Protein AF-A0A955F2F9-F1 (afdb_monomer_lite)

Foldseek 3Di:
DPDAALDWDDPPPDIDGAPAFQFRFLDWDWFAQPNRIWIWTAAQRTQAIWIRPPRYTDDQAPNHHRANDWDQALVRWIWGHHQWFIWTDDRRHTDTQADTAPDDDPVWGWDDWYAPDHPQPKIKIATPGAQYRNEGDRIWMDRPRGIDDDPQPPPPPDHDAFLEKAWDDAPNDIWIWTFALAIWTDDPNDTDGDPPTHRGGFNDWDWDDLPVGIWIWTFHQPDQWIWIGPNRDIDTQGHDPQWHFQDWDFADDDPPTWIKTWWFGADPVGFTFTFMWTDDPSHTDTQADTHGARGYWQEKYWADQPPDIWIWTQTQAIWTDDPRHTDRDPAAPDDPPFGWDHDWDQDPVRWIWTFTPPQQGWIWIDHNRHIDIDGPRFHWQEWDWDCLPPDTWIWTFGHWWFIWIWRPDPPTDIGTDKTFPPDGGWNYWDWHQDLNRTKIKTFGCTQDMRPHGDGGIDIRHHDFKAWDWDADQQWIKIKIRHPDQAWKKFKFKDLDDPDDQQCDPPSRHHDPDCVNRVVLNPDDEPPPPGIYGHHHGIDMGDRPGNHDAQTKMWMKMWIDDPNDIHIYGIDIDHHD

Radius of gyration: 27.86 Å; chains: 1; bounding box: 74×76×68 Å

Sequence (576 aa):
AVYAPYAWSWNGSTWQALPGLDGAPLDFGLTSVNGSPRIVATGDDCSGTLMWDGQTWQGLGSNPPHGRRLLTTSQGELFAASAKEVHHLDGNTWMALGTGVTQPVSSRGLSALSEALPGNGDIVAGGTVPGIGGVPGALARWNGTAWTSLPDSSTRGAPFLPWDVVSYESDGQRHLYSADQSVWRLEGDRWHELPGGPSEQVWNLEVFDDGSGHALYAALLDGDAVWRFDGTTWTTIPLPPQVRIRKLRCLGPGTGAQLYAAGGIALPTGGWQSGLWTLQGMTWQPVGNPVPAFDPARDVARHDDGTGSRLYLLADRLQELVGTTWHEPSIPGIPPNYLASGHLLETSDGSLWFATIDQSRSLIRLNGGVATVESLGDNTYGLQEFDLGDGPELVILVGQDQIRRRALAASASVQPYASFGSSGHATQIRRMDDEGLPSLFVMGPFSGLDGVASHRLAELTRSRPRLTLTAGAGSLTVDILATNPASELVTIFSVETPGSAGSGPYAGLFATDPSALVGQVNLPLGVEPFHVHASPGVRRLGPYSGLPTGVTIDALTIEVHGGEATVSFVDRVALP

pLDDT: mean 79.4, std 13.05, range [37.66, 97.62]

Structure (mmCIF, N/CA/C/O backbone):
data_AF-A0A955F2F9-F1
#
_entry.id   AF-A0A955F2F9-F1
#
loop_
_atom_site.group_PDB
_atom_site.id
_atom_site.type_symbol
_atom_site.label_atom_id
_atom_site.label_alt_id
_atom_site.label_comp_id
_atom_site.label_asym_id
_atom_site.label_entity_id
_atom_site.label_seq_id
_atom_site.pdbx_PDB_ins_code
_atom_site.Cartn_x
_atom_site.Cartn_y
_atom_site.Cartn_z
_atom_site.occupancy
_atom_site.B_iso_or_equiv
_atom_site.auth_seq_id
_atom_site.auth_comp_id
_atom_site.auth_asym_id
_atom_site.auth_atom_id
_atom_site.pdbx_PDB_model_num
ATOM 1 N N . ALA A 1 1 ? 16.929 -31.659 41.444 1.00 41.06 1 ALA A N 1
ATOM 2 C CA . ALA A 1 1 ? 16.123 -30.425 41.466 1.00 41.06 1 ALA A CA 1
ATOM 3 C C . ALA A 1 1 ? 14.697 -30.820 41.123 1.00 41.06 1 ALA A C 1
ATOM 5 O O . ALA A 1 1 ? 14.528 -31.573 40.174 1.00 41.06 1 ALA A O 1
ATOM 6 N N . VAL A 1 2 ? 13.701 -30.421 41.915 1.00 42.22 2 VAL A N 1
ATOM 7 C CA . VAL A 1 2 ? 12.296 -30.589 41.513 1.00 42.22 2 VAL A CA 1
ATOM 8 C C . VAL A 1 2 ? 12.070 -29.560 40.411 1.00 42.22 2 VAL A C 1
ATOM 10 O O . VAL A 1 2 ? 12.183 -28.365 40.677 1.00 42.22 2 VAL A O 1
ATOM 13 N N . TYR A 1 3 ? 11.900 -30.009 39.167 1.00 52.56 3 TYR A N 1
ATOM 14 C CA . TYR A 1 3 ? 11.592 -29.108 38.058 1.00 52.56 3 TYR A CA 1
ATOM 15 C C . TYR A 1 3 ? 10.271 -28.394 38.360 1.00 52.56 3 TYR A C 1
ATOM 17 O O . TYR A 1 3 ? 9.335 -29.004 38.882 1.00 52.56 3 TYR A O 1
ATOM 25 N N . ALA A 1 4 ? 10.214 -27.090 38.087 1.00 60.00 4 ALA A N 1
ATOM 26 C CA . ALA A 1 4 ? 8.966 -26.346 38.180 1.00 60.00 4 ALA A CA 1
ATOM 27 C C . ALA A 1 4 ? 7.941 -26.952 37.200 1.00 60.00 4 ALA A C 1
ATOM 29 O O . ALA A 1 4 ? 8.338 -27.381 36.115 1.00 60.00 4 ALA A O 1
ATOM 30 N N . PRO A 1 5 ? 6.646 -27.003 37.553 1.00 72.62 5 PRO A N 1
ATOM 31 C CA . PRO A 1 5 ? 5.629 -27.502 36.640 1.00 72.62 5 PRO A CA 1
ATOM 32 C C . PRO A 1 5 ? 5.566 -26.620 35.388 1.00 72.62 5 PRO A C 1
ATOM 34 O O . PRO A 1 5 ? 5.643 -25.394 35.484 1.00 72.62 5 PRO A O 1
ATOM 37 N N . TYR A 1 6 ? 5.429 -27.262 34.226 1.00 80.44 6 TYR A N 1
ATOM 38 C CA . TYR A 1 6 ? 5.447 -26.621 32.907 1.00 80.44 6 TYR A CA 1
ATOM 39 C C . TYR A 1 6 ? 4.199 -25.779 32.597 1.00 80.44 6 TYR A C 1
ATOM 41 O O . TYR A 1 6 ? 4.221 -24.981 31.665 1.00 80.44 6 TYR A O 1
ATOM 49 N N . ALA A 1 7 ? 3.118 -25.935 33.366 1.00 78.94 7 ALA A N 1
ATOM 50 C CA . ALA A 1 7 ? 1.865 -25.217 33.169 1.00 78.94 7 ALA A CA 1
ATOM 51 C C . ALA A 1 7 ? 1.285 -24.732 34.505 1.00 78.94 7 ALA A C 1
ATOM 53 O O . ALA A 1 7 ? 1.350 -25.427 35.524 1.00 78.94 7 ALA A O 1
ATOM 54 N N . TRP A 1 8 ? 0.709 -23.530 34.489 1.00 82.19 8 TRP A N 1
ATOM 55 C CA . TRP A 1 8 ? 0.093 -22.878 35.644 1.00 82.19 8 TRP A CA 1
ATOM 56 C C . TRP A 1 8 ? -1.200 -22.182 35.219 1.00 82.19 8 TRP A C 1
ATOM 58 O O . TRP A 1 8 ? -1.283 -21.635 34.123 1.00 82.19 8 TRP A O 1
ATOM 68 N N . SER A 1 9 ? -2.192 -22.163 36.105 1.00 78.31 9 SER A N 1
ATOM 69 C CA . SER A 1 9 ? -3.453 -21.440 35.923 1.00 78.31 9 SER A CA 1
ATOM 70 C C . SER A 1 9 ? -3.625 -20.356 36.983 1.00 78.31 9 SER A C 1
ATOM 72 O O . SER A 1 9 ? -3.315 -20.574 38.157 1.00 78.31 9 SER A O 1
ATOM 74 N N . TRP A 1 10 ? -4.169 -19.206 36.591 1.00 76.19 10 TRP A N 1
ATOM 75 C CA . TRP A 1 10 ? -4.550 -18.133 37.508 1.00 76.19 10 TRP A CA 1
ATOM 76 C C . TRP A 1 10 ? -6.018 -18.274 37.918 1.00 76.19 10 TRP A C 1
ATOM 78 O O . TRP A 1 10 ? -6.899 -18.287 37.064 1.00 76.19 10 TRP A O 1
ATOM 88 N N . ASN A 1 11 ? -6.295 -18.344 39.222 1.00 76.19 11 ASN A N 1
ATOM 89 C CA . ASN A 1 11 ? -7.664 -18.485 39.744 1.00 76.19 11 ASN A CA 1
ATOM 90 C C . ASN A 1 11 ? -8.344 -17.145 40.100 1.00 76.19 11 ASN A C 1
ATOM 92 O O . ASN A 1 11 ? -9.374 -17.140 40.769 1.00 76.19 11 ASN A O 1
ATOM 96 N N . GLY A 1 12 ? -7.746 -16.009 39.727 1.00 72.62 12 GLY A N 1
ATOM 97 C CA . GLY A 1 12 ? -8.208 -14.673 40.126 1.00 72.62 12 GLY A CA 1
ATOM 98 C C . GLY A 1 12 ? -7.494 -14.090 41.353 1.00 72.62 12 GLY A C 1
ATOM 99 O O . GLY A 1 12 ? -7.631 -12.899 41.612 1.00 72.62 12 GLY A O 1
ATOM 100 N N . SER A 1 13 ? -6.711 -14.889 42.089 1.00 83.75 13 SER A N 1
ATOM 101 C CA . SER A 1 13 ? -6.005 -14.445 43.307 1.00 83.75 13 SER A CA 1
ATOM 102 C C . SER A 1 13 ? -4.597 -15.022 43.484 1.00 83.75 13 SER A C 1
ATOM 104 O O . SER A 1 13 ? -3.728 -14.363 44.051 1.00 83.75 13 SER A O 1
ATOM 106 N N . THR A 1 14 ? -4.356 -16.248 43.018 1.00 85.56 14 THR A N 1
ATOM 107 C CA . THR A 1 14 ? -3.081 -16.962 43.141 1.00 85.56 14 THR A CA 1
ATOM 108 C C . THR A 1 14 ? -2.837 -17.849 41.919 1.00 85.56 14 THR A C 1
ATOM 110 O O . THR A 1 14 ? -3.776 -18.346 41.289 1.00 85.56 14 THR A O 1
ATOM 113 N N . TRP A 1 15 ? -1.562 -18.052 41.582 1.00 78.69 15 TRP A N 1
ATOM 114 C CA . TRP A 1 15 ? -1.152 -19.021 40.568 1.00 78.69 15 TRP A CA 1
ATOM 115 C C . TRP A 1 15 ? -1.173 -20.426 41.165 1.00 78.69 15 TRP A C 1
ATOM 117 O O . TRP A 1 15 ? -0.601 -20.667 42.228 1.00 78.69 15 TRP A O 1
ATOM 127 N N . GLN A 1 16 ? -1.820 -21.354 40.467 1.00 83.81 16 GLN A N 1
ATOM 128 C CA . GLN A 1 16 ? -1.881 -22.766 40.824 1.00 83.81 16 GLN A CA 1
ATOM 129 C C . GLN A 1 16 ? -1.207 -23.595 39.734 1.00 83.81 16 GLN A C 1
ATOM 131 O O . GLN A 1 16 ? -1.450 -23.381 38.548 1.00 83.81 16 GLN A O 1
ATOM 136 N N . ALA A 1 17 ? -0.336 -24.516 40.135 1.00 83.44 17 ALA A N 1
ATOM 137 C CA . ALA A 1 17 ? 0.327 -25.418 39.205 1.00 83.44 17 ALA A CA 1
ATOM 138 C C . ALA A 1 17 ? -0.684 -26.396 38.593 1.00 83.44 17 ALA A C 1
ATOM 140 O O . ALA A 1 17 ? -1.549 -26.906 39.304 1.00 83.44 17 ALA A O 1
ATOM 141 N N . LEU A 1 18 ? -0.522 -26.699 37.305 1.00 85.38 18 LEU A N 1
ATOM 142 C CA . LEU A 1 18 ? -1.223 -27.781 36.615 1.00 85.38 18 LEU A CA 1
ATOM 143 C C . LEU A 1 18 ? -0.271 -28.989 36.532 1.00 85.38 18 LEU A C 1
ATOM 145 O O . LEU A 1 18 ? 0.570 -29.043 35.630 1.00 85.38 18 LEU A O 1
ATOM 149 N N . PRO A 1 19 ? -0.304 -29.914 37.512 1.00 81.31 19 PRO A N 1
ATOM 150 C CA . PRO A 1 19 ? 0.660 -31.008 37.603 1.00 81.31 19 PRO A CA 1
ATOM 151 C C . PRO A 1 19 ? 0.507 -32.036 36.475 1.00 81.31 19 PRO A C 1
ATOM 153 O O . PRO A 1 19 ? -0.552 -32.177 35.876 1.00 81.31 19 PRO A O 1
ATOM 156 N N . GLY A 1 20 ? 1.564 -32.815 36.231 1.00 75.88 20 GLY A N 1
ATOM 157 C CA . GLY A 1 20 ? 1.481 -34.018 35.394 1.00 75.88 20 GLY A CA 1
ATOM 158 C C . GLY A 1 20 ? 1.751 -33.823 33.901 1.00 75.88 20 GLY A C 1
ATOM 159 O O . GLY A 1 20 ? 1.613 -34.785 33.157 1.00 75.88 20 GLY A O 1
ATOM 160 N N . LEU A 1 21 ? 2.164 -32.630 33.456 1.00 81.62 21 LEU A N 1
ATOM 161 C CA . LEU A 1 21 ? 2.703 -32.461 32.103 1.00 81.62 21 LEU A CA 1
ATOM 162 C C . LEU A 1 21 ? 4.120 -33.055 32.042 1.00 81.62 21 LEU A C 1
ATOM 164 O O . LEU A 1 21 ? 4.968 -32.715 32.870 1.00 81.62 21 LEU A O 1
ATOM 168 N N . ASP A 1 22 ? 4.362 -33.951 31.092 1.00 80.69 22 ASP A N 1
ATOM 169 C CA . ASP A 1 22 ? 5.557 -34.803 31.031 1.00 80.69 22 ASP A CA 1
ATOM 170 C C . ASP A 1 22 ? 6.726 -34.226 30.216 1.00 80.69 22 ASP A C 1
ATOM 172 O O . ASP A 1 22 ? 7.827 -34.772 30.262 1.00 80.69 22 ASP A O 1
ATOM 176 N N . GLY A 1 23 ? 6.517 -33.088 29.551 1.00 80.62 23 GLY A N 1
ATOM 177 C CA . GLY A 1 23 ? 7.531 -32.368 28.786 1.00 80.62 23 GLY A CA 1
ATOM 178 C C . GLY A 1 23 ? 7.197 -30.889 28.611 1.00 80.62 23 GLY A C 1
ATOM 179 O O . GLY A 1 23 ? 6.113 -30.438 28.989 1.00 80.62 23 GLY A O 1
ATOM 180 N N . ALA A 1 24 ? 8.136 -30.126 28.045 1.00 79.06 24 ALA A N 1
ATOM 181 C CA . ALA A 1 24 ? 7.935 -28.713 27.742 1.00 79.06 24 ALA A CA 1
ATOM 182 C C . ALA A 1 24 ? 6.997 -28.556 26.525 1.00 79.06 24 ALA A C 1
ATOM 184 O O . ALA A 1 24 ? 7.365 -28.956 25.417 1.00 79.06 24 ALA A O 1
ATOM 185 N N . PRO A 1 25 ? 5.805 -27.961 26.696 1.00 80.62 25 PRO A N 1
ATOM 186 C CA . PRO A 1 25 ? 4.887 -27.745 25.592 1.00 80.62 25 PRO A CA 1
ATOM 187 C C . PRO A 1 25 ? 5.401 -26.600 24.713 1.00 80.62 25 PRO A C 1
ATOM 189 O O . PRO A 1 25 ? 5.915 -25.594 25.204 1.00 80.62 25 PRO A O 1
ATOM 192 N N . LEU A 1 26 ? 5.255 -26.759 23.401 1.00 75.06 26 LEU A N 1
ATOM 193 C CA . LEU A 1 26 ? 5.561 -25.743 22.394 1.00 75.06 26 LEU A CA 1
ATOM 194 C C . LEU A 1 26 ? 4.346 -24.880 22.046 1.00 75.06 26 LEU A C 1
ATOM 196 O O . LEU A 1 26 ? 4.524 -23.809 21.459 1.00 75.06 26 LEU A O 1
ATOM 200 N N . ASP A 1 27 ? 3.142 -25.352 22.372 1.00 76.62 27 ASP A N 1
ATOM 201 C CA . ASP A 1 27 ? 1.893 -24.644 22.116 1.00 76.62 27 ASP A CA 1
ATOM 202 C C . ASP A 1 27 ? 0.780 -25.067 23.090 1.00 76.62 27 ASP A C 1
ATOM 204 O O . ASP A 1 27 ? 0.762 -26.205 23.576 1.00 76.62 27 ASP A O 1
ATOM 208 N N . PHE A 1 28 ? -0.158 -24.151 23.339 1.00 79.81 28 PHE A N 1
ATOM 209 C CA . PHE A 1 28 ? -1.370 -24.370 24.130 1.00 79.81 28 PHE A CA 1
ATOM 210 C C . PHE A 1 28 ? -2.593 -23.892 23.349 1.00 79.81 28 PHE A C 1
ATOM 212 O O . PHE A 1 28 ? -2.571 -22.829 22.739 1.00 79.81 28 PHE A O 1
ATOM 219 N N . GLY A 1 29 ? -3.690 -24.640 23.435 1.00 72.81 29 GLY A N 1
ATOM 220 C CA . GLY A 1 29 ? -4.947 -24.304 22.775 1.00 72.81 29 GLY A CA 1
ATOM 221 C C . GLY A 1 29 ? -6.161 -24.500 23.676 1.00 72.81 29 GLY A C 1
ATOM 222 O O . GLY A 1 29 ? -6.115 -25.193 24.696 1.00 72.81 29 GLY A O 1
ATOM 223 N N . LEU A 1 30 ? -7.273 -23.895 23.266 1.00 70.81 30 LEU A N 1
ATOM 224 C CA . LEU A 1 30 ? -8.603 -24.179 23.793 1.00 70.81 30 LEU A CA 1
ATOM 225 C C . LEU A 1 30 ? -9.397 -24.906 22.710 1.00 70.81 30 LEU A C 1
ATOM 227 O O . LEU A 1 30 ? -9.427 -24.472 21.561 1.00 70.81 30 LEU A O 1
ATOM 231 N N . THR A 1 31 ? -10.035 -26.013 23.072 1.00 68.56 31 THR A N 1
ATOM 232 C CA . THR A 1 31 ? -10.894 -26.788 22.168 1.00 68.56 31 THR A CA 1
ATOM 233 C C . THR A 1 31 ? -12.180 -27.207 22.875 1.00 68.56 31 THR A C 1
ATOM 235 O O . THR A 1 31 ? -12.280 -27.101 24.097 1.00 68.56 31 THR A O 1
ATOM 238 N N . SER A 1 32 ? -13.173 -27.672 22.122 1.00 66.44 32 SER A N 1
ATOM 239 C CA . SER A 1 32 ? -14.407 -28.244 22.656 1.00 66.44 32 SER A CA 1
ATOM 240 C C . SER A 1 32 ? -14.386 -29.755 22.460 1.00 66.44 32 SER A C 1
ATOM 242 O O . SER A 1 32 ? -14.418 -30.235 21.334 1.00 66.44 32 SER A O 1
ATOM 244 N N . VAL A 1 33 ? -14.364 -30.523 23.550 1.00 62.44 33 VAL A N 1
ATOM 245 C CA . VAL A 1 33 ? -14.505 -31.987 23.496 1.00 62.44 33 VAL A CA 1
ATOM 246 C C . VAL A 1 33 ? -15.882 -32.335 24.044 1.00 62.44 33 VAL A C 1
ATOM 248 O O . VAL A 1 33 ? -16.186 -32.025 25.198 1.00 62.44 33 VAL A O 1
ATOM 251 N N . ASN A 1 34 ? -16.731 -32.960 23.221 1.00 61.91 34 ASN A N 1
ATOM 252 C CA . ASN A 1 34 ? -18.126 -33.280 23.561 1.00 61.91 34 ASN A CA 1
ATOM 253 C C . ASN A 1 34 ? -18.934 -32.058 24.053 1.00 61.91 34 ASN A C 1
ATOM 255 O O . ASN A 1 34 ? -19.729 -32.162 24.988 1.00 61.91 34 ASN A O 1
ATOM 259 N N . GLY A 1 35 ? -18.700 -30.879 23.466 1.00 59.81 35 GLY A N 1
ATOM 260 C CA . GLY A 1 35 ? -19.415 -29.645 23.814 1.00 59.81 35 GLY A CA 1
ATOM 261 C C . GLY A 1 35 ? -18.914 -28.936 25.077 1.00 59.81 35 GLY A C 1
ATOM 262 O O . GLY A 1 35 ? -19.533 -27.966 25.507 1.00 59.81 35 GLY A O 1
ATOM 263 N N . SER A 1 36 ? -17.817 -29.395 25.688 1.00 64.81 36 SER A N 1
ATOM 264 C CA . SER A 1 36 ? -17.201 -28.736 26.845 1.00 64.81 36 SER A CA 1
ATOM 265 C C . SER A 1 36 ? -15.826 -28.165 26.497 1.00 64.81 36 SER A C 1
ATOM 267 O O . SER A 1 36 ? -15.012 -28.895 25.926 1.00 64.81 36 SER A O 1
ATOM 269 N N . PRO A 1 37 ? -15.509 -26.919 26.901 1.00 68.00 37 PRO A N 1
ATOM 270 C CA . PRO A 1 37 ? -14.184 -26.357 26.695 1.00 68.00 37 PRO A CA 1
ATOM 271 C C . PRO A 1 37 ? -13.132 -27.152 27.478 1.00 68.00 37 PRO A C 1
ATOM 273 O O . PRO A 1 37 ? -13.339 -27.561 28.629 1.00 68.00 37 PRO A O 1
ATOM 276 N N . ARG A 1 38 ? -11.996 -27.386 26.830 1.00 79.44 38 ARG A N 1
ATOM 277 C CA . ARG A 1 38 ? -10.840 -28.118 27.343 1.00 79.44 38 ARG A CA 1
ATOM 278 C C . ARG A 1 38 ? -9.562 -27.394 26.948 1.00 79.44 38 ARG A C 1
ATOM 280 O O . ARG A 1 38 ? -9.478 -26.816 25.867 1.00 79.44 38 ARG A O 1
ATOM 287 N N . ILE A 1 39 ? -8.578 -27.445 27.841 1.00 84.25 39 ILE A N 1
ATOM 288 C CA . ILE A 1 39 ? -7.227 -26.950 27.577 1.00 84.25 39 ILE A CA 1
ATOM 289 C C . ILE A 1 39 ? -6.434 -28.102 26.972 1.00 84.25 39 ILE A C 1
ATOM 291 O O . ILE A 1 39 ? -6.454 -29.215 27.504 1.00 84.25 39 ILE A O 1
ATOM 295 N N . VAL A 1 40 ? -5.741 -27.821 25.878 1.00 86.00 40 VAL A N 1
ATOM 296 C CA . VAL A 1 40 ? -4.866 -28.764 25.187 1.00 86.00 40 VAL A CA 1
ATOM 297 C C . VAL A 1 40 ? -3.457 -28.201 25.083 1.00 86.00 40 VAL A C 1
ATOM 299 O O . VAL A 1 40 ? -3.269 -26.987 25.020 1.00 86.00 40 VAL A O 1
ATOM 302 N N . ALA A 1 41 ? -2.466 -29.082 25.094 1.00 85.00 41 ALA A N 1
ATOM 303 C CA . ALA A 1 41 ? -1.057 -28.740 24.987 1.00 85.00 41 ALA A CA 1
ATOM 304 C C . ALA A 1 41 ? -0.352 -29.741 24.079 1.00 85.00 41 ALA A C 1
ATOM 306 O O . ALA A 1 41 ? -0.724 -30.911 24.025 1.00 85.00 41 ALA A O 1
ATOM 307 N N . THR A 1 42 ? 0.684 -29.295 23.384 1.00 84.81 42 THR A N 1
ATOM 308 C CA . THR A 1 42 ? 1.520 -30.179 22.571 1.00 84.81 42 THR A CA 1
ATOM 309 C C . THR A 1 42 ? 2.967 -29.715 22.597 1.00 84.81 42 THR A C 1
ATOM 311 O O . THR A 1 42 ? 3.240 -28.524 22.738 1.00 84.81 42 THR A O 1
ATOM 314 N N . GLY A 1 43 ? 3.905 -30.641 22.439 1.00 78.62 43 GLY A N 1
ATOM 315 C CA . GLY A 1 43 ? 5.325 -30.338 22.316 1.00 78.62 43 GLY A CA 1
ATOM 316 C C . GLY A 1 43 ? 6.117 -31.552 21.852 1.00 78.62 43 GLY A C 1
ATOM 317 O O . GLY A 1 43 ? 5.668 -32.687 22.011 1.00 78.62 43 GLY A O 1
ATOM 318 N N . ASP A 1 44 ? 7.305 -31.305 21.299 1.00 75.62 44 ASP A N 1
ATOM 319 C CA . ASP A 1 44 ? 8.215 -32.371 20.856 1.00 75.62 44 ASP A CA 1
ATOM 320 C C . ASP A 1 44 ? 8.662 -33.253 22.042 1.00 75.62 44 ASP A C 1
ATOM 322 O O . ASP A 1 44 ? 8.818 -34.462 21.886 1.00 75.62 44 ASP A O 1
ATOM 326 N N . ASP A 1 45 ? 8.800 -32.654 23.233 1.00 78.00 45 ASP A N 1
ATOM 327 C CA . ASP A 1 45 ? 9.196 -33.336 24.474 1.00 78.00 45 ASP A CA 1
ATOM 328 C C . ASP A 1 45 ? 8.006 -33.920 25.263 1.00 78.00 45 ASP A C 1
ATOM 330 O O . ASP A 1 45 ? 8.215 -34.629 26.246 1.00 78.00 45 ASP A O 1
ATOM 334 N N . CYS A 1 46 ? 6.762 -33.621 24.872 1.00 82.06 46 CYS A N 1
ATOM 335 C CA . CYS A 1 46 ? 5.561 -34.199 25.485 1.00 82.06 46 CYS A CA 1
ATOM 336 C C . CYS A 1 46 ? 5.296 -35.602 24.915 1.00 82.06 46 CYS A C 1
ATOM 338 O O . CYS A 1 46 ? 5.682 -35.883 23.782 1.00 82.06 46 CYS A O 1
ATOM 340 N N . SER A 1 47 ? 4.549 -36.466 25.616 1.00 81.88 47 SER A N 1
ATOM 341 C CA . SER A 1 47 ? 4.111 -37.776 25.071 1.00 81.88 47 SER A CA 1
ATOM 342 C C . SER A 1 47 ? 3.064 -37.699 23.943 1.00 81.88 47 SER A C 1
ATOM 344 O O . SER A 1 47 ? 2.469 -38.710 23.570 1.00 81.88 47 SER A O 1
ATOM 346 N N . GLY A 1 48 ? 2.849 -36.505 23.389 1.00 85.62 48 GLY A N 1
ATOM 347 C CA . GLY A 1 48 ? 1.947 -36.205 22.287 1.00 85.62 48 GLY A CA 1
ATOM 348 C C . GLY A 1 48 ? 1.148 -34.931 22.557 1.00 85.62 48 GLY A C 1
ATOM 349 O O . GLY A 1 48 ? 1.514 -34.098 23.387 1.00 85.62 48 GLY A O 1
ATOM 350 N N . THR A 1 49 ? 0.028 -34.795 21.857 1.00 88.81 49 THR A N 1
ATOM 351 C CA . THR A 1 49 ? -1.009 -33.808 22.162 1.00 88.81 49 THR A CA 1
ATOM 352 C C . THR A 1 49 ? -1.811 -34.262 23.386 1.00 88.81 49 THR A C 1
ATOM 354 O O . THR A 1 49 ? -2.440 -35.324 23.384 1.00 88.81 49 THR A O 1
ATOM 357 N N . LEU A 1 50 ? -1.779 -33.454 24.441 1.00 88.94 50 LEU A N 1
ATOM 358 C CA . LEU A 1 50 ? -2.351 -33.733 25.754 1.00 88.94 50 LEU A CA 1
ATOM 359 C C . LEU A 1 50 ? -3.542 -32.813 26.038 1.00 88.94 50 LEU A C 1
ATOM 361 O O . LEU A 1 50 ? -3.556 -31.654 25.635 1.00 88.94 50 LEU A O 1
ATOM 365 N N . MET A 1 51 ? -4.524 -33.313 26.780 1.00 88.12 51 MET A N 1
ATOM 366 C CA . MET A 1 51 ? -5.695 -32.584 27.258 1.00 88.12 51 MET A CA 1
ATOM 367 C C . MET A 1 51 ? -5.718 -32.557 28.787 1.00 88.12 51 MET A C 1
ATOM 369 O O . MET A 1 51 ? -5.483 -33.573 29.441 1.00 88.12 51 MET A O 1
ATOM 373 N N . TRP A 1 52 ? -6.053 -31.402 29.355 1.00 86.62 52 TRP A N 1
ATOM 374 C CA . TRP A 1 52 ? -6.295 -31.248 30.786 1.00 86.62 52 TRP A CA 1
ATOM 375 C C . TRP A 1 52 ? -7.697 -31.745 31.162 1.00 86.62 52 TRP A C 1
ATOM 377 O O . TRP A 1 52 ? -8.700 -31.220 30.670 1.00 86.62 52 TRP A O 1
ATOM 387 N N . ASP A 1 53 ? -7.779 -32.728 32.060 1.00 81.62 53 ASP A N 1
ATOM 388 C CA . ASP A 1 53 ? -9.054 -33.303 32.523 1.00 81.62 53 ASP A CA 1
ATOM 389 C C . ASP A 1 53 ? -9.651 -32.595 33.759 1.00 81.62 53 ASP A C 1
ATOM 391 O O . ASP A 1 53 ? -10.749 -32.932 34.203 1.00 81.62 53 ASP A O 1
ATOM 395 N N . GLY A 1 54 ? -8.947 -31.595 34.302 1.00 81.88 54 GLY A N 1
ATOM 396 C CA . GLY A 1 54 ? -9.294 -30.923 35.557 1.00 81.88 54 GLY A CA 1
ATOM 397 C C . GLY A 1 54 ? -8.412 -31.314 36.747 1.00 81.88 54 GLY A C 1
ATOM 398 O O . GLY A 1 54 ? -8.472 -30.633 37.771 1.00 81.88 54 GLY A O 1
ATOM 399 N N . GLN A 1 55 ? -7.606 -32.372 36.634 1.00 84.56 55 GLN A N 1
ATOM 400 C CA . GLN A 1 55 ? -6.708 -32.893 37.674 1.00 84.56 55 GLN A CA 1
ATOM 401 C C . GLN A 1 55 ? -5.317 -33.280 37.144 1.00 84.56 55 GLN A C 1
ATOM 403 O O . GLN A 1 55 ? -4.329 -33.075 37.850 1.00 84.56 55 GLN A O 1
ATOM 408 N N . THR A 1 56 ? -5.222 -33.834 35.932 1.00 88.00 56 THR A N 1
ATOM 409 C CA . THR A 1 56 ? -3.968 -34.217 35.267 1.00 88.00 56 THR A CA 1
ATOM 410 C C . THR A 1 56 ? -4.057 -34.036 33.747 1.00 88.00 56 THR A C 1
ATOM 412 O O . THR A 1 56 ? -5.137 -33.940 33.160 1.00 88.00 56 THR A O 1
ATOM 415 N N . TRP A 1 57 ? -2.899 -33.999 33.091 1.00 87.56 57 TRP A N 1
ATOM 416 C CA . TRP A 1 57 ? -2.805 -34.090 31.636 1.00 87.56 57 TRP A CA 1
ATOM 417 C C . TRP A 1 57 ? -2.940 -35.548 31.189 1.00 87.56 57 TRP A C 1
ATOM 419 O O . TRP A 1 57 ? -2.315 -36.436 31.771 1.00 87.56 57 TRP A O 1
ATOM 429 N N . GLN A 1 58 ? -3.758 -35.794 30.166 1.00 88.44 58 GLN A N 1
ATOM 430 C CA . GLN A 1 58 ? -3.940 -37.106 29.540 1.00 88.44 58 GLN A CA 1
ATOM 431 C C . GLN A 1 58 ? -3.802 -37.002 28.020 1.00 88.44 58 GLN A C 1
ATOM 433 O O . GLN A 1 58 ? -4.084 -35.954 27.446 1.00 88.44 58 GLN A O 1
ATOM 438 N N . GLY A 1 59 ? -3.401 -38.086 27.353 1.00 86.94 59 GLY A N 1
ATOM 439 C CA . GLY A 1 59 ? -3.367 -38.139 25.888 1.00 86.94 59 GLY A CA 1
ATOM 440 C C . GLY A 1 59 ? -4.737 -37.842 25.279 1.00 86.94 59 GLY A C 1
ATOM 441 O O . GLY A 1 59 ? -5.734 -38.455 25.665 1.00 86.94 59 GLY A O 1
ATOM 442 N N . LEU A 1 60 ? -4.792 -36.899 24.338 1.00 86.75 60 LEU A N 1
ATOM 443 C CA . LEU A 1 60 ? -6.022 -36.579 23.622 1.00 86.75 60 LEU A CA 1
ATOM 444 C C . LEU A 1 60 ? -6.187 -37.537 22.441 1.00 86.75 60 LEU A C 1
ATOM 446 O O . LEU A 1 60 ? -5.409 -37.473 21.499 1.00 86.75 60 LEU A O 1
ATOM 450 N N . GLY A 1 61 ? -7.198 -38.406 22.468 1.00 84.25 61 GLY A N 1
ATOM 451 C CA . GLY A 1 61 ? -7.425 -39.398 21.411 1.00 84.25 61 GLY A CA 1
ATOM 452 C C . GLY A 1 61 ? -6.395 -40.539 21.390 1.00 84.25 61 GLY A C 1
ATOM 453 O O . GLY A 1 61 ? -5.496 -40.626 22.226 1.00 84.25 61 GLY A O 1
ATOM 454 N N . SER A 1 62 ? -6.537 -41.467 20.443 1.00 82.62 62 SER A N 1
ATOM 455 C CA . SER A 1 62 ? -5.599 -42.582 20.269 1.00 82.62 62 SER A CA 1
ATOM 456 C C . SER A 1 62 ? -4.369 -42.162 19.461 1.00 82.62 62 SER A C 1
ATOM 458 O O . SER A 1 62 ? -4.525 -41.636 18.359 1.00 82.62 62 SER A O 1
ATOM 460 N N . ASN A 1 63 ? -3.173 -42.482 19.966 1.00 79.69 63 ASN A N 1
ATOM 461 C CA . ASN A 1 63 ? -1.876 -42.179 19.343 1.00 79.69 63 ASN A CA 1
ATOM 462 C C . ASN A 1 63 ? -1.692 -40.682 19.007 1.00 79.69 63 ASN A C 1
ATOM 464 O O . ASN A 1 63 ? -1.567 -40.323 17.834 1.00 79.69 63 ASN A O 1
ATOM 468 N N . PRO A 1 64 ? -1.727 -39.800 20.020 1.00 83.81 64 PRO A N 1
ATOM 469 C CA . PRO A 1 64 ? -1.659 -38.365 19.799 1.00 83.81 64 PRO A CA 1
ATOM 470 C C . PRO A 1 64 ? -0.317 -37.950 19.174 1.00 83.81 64 PRO A C 1
ATOM 472 O O . PRO A 1 64 ? 0.736 -38.395 19.634 1.00 83.81 64 PRO A O 1
ATOM 475 N N . PRO A 1 65 ? -0.316 -37.077 18.151 1.00 83.00 65 PRO A N 1
ATOM 476 C CA . PRO A 1 65 ? 0.912 -36.650 17.499 1.00 83.00 65 PRO A CA 1
ATOM 477 C C . PRO A 1 65 ? 1.735 -35.747 18.422 1.00 83.00 65 PRO A C 1
ATOM 479 O O . PRO A 1 65 ? 1.187 -34.954 19.192 1.00 83.00 65 PRO A O 1
ATOM 482 N N . HIS A 1 66 ? 3.059 -35.811 18.280 1.00 80.00 66 HIS A N 1
ATOM 483 C CA . HIS A 1 66 ? 3.985 -34.820 18.834 1.00 80.00 66 HIS A CA 1
ATOM 484 C C . HIS A 1 66 ? 3.899 -33.541 17.991 1.00 80.00 66 HIS A C 1
ATOM 486 O O . HIS A 1 66 ? 4.645 -33.346 17.028 1.00 80.00 66 HIS A O 1
ATOM 492 N N . GLY A 1 67 ? 2.899 -32.711 18.275 1.00 68.81 67 GLY A N 1
ATOM 493 C CA . GLY A 1 67 ? 2.680 -31.445 17.587 1.00 68.81 67 GLY A CA 1
ATOM 494 C C . GLY A 1 67 ? 3.584 -30.330 18.124 1.00 68.81 67 GLY A C 1
ATOM 495 O O . GLY A 1 67 ? 3.849 -30.247 19.321 1.00 68.81 67 GLY A O 1
ATOM 496 N N . ARG A 1 68 ? 4.010 -29.432 17.238 1.00 76.88 68 ARG A N 1
ATOM 497 C CA . ARG A 1 68 ? 4.641 -28.135 17.531 1.00 76.88 68 ARG A CA 1
ATOM 498 C C . ARG A 1 68 ? 3.639 -26.978 17.518 1.00 76.88 68 ARG A C 1
ATOM 500 O O . ARG A 1 68 ? 3.942 -25.916 18.062 1.00 76.88 68 ARG A O 1
ATOM 507 N N . ARG A 1 69 ? 2.496 -27.154 16.845 1.00 80.00 69 ARG A N 1
ATOM 508 C CA . ARG A 1 69 ? 1.412 -26.168 16.725 1.00 80.00 69 ARG A CA 1
ATOM 509 C C . ARG A 1 69 ? 0.051 -26.830 16.845 1.00 80.00 69 ARG A C 1
ATOM 511 O O . ARG A 1 69 ? -0.125 -27.926 16.308 1.00 80.00 69 ARG A O 1
ATOM 518 N N . LEU A 1 70 ? -0.885 -26.139 17.486 1.00 78.94 70 LEU A N 1
ATOM 519 C CA . LEU A 1 70 ? -2.301 -26.493 17.536 1.00 78.94 70 LEU A CA 1
ATOM 520 C C . LEU A 1 70 ? -3.134 -25.454 16.790 1.00 78.94 70 LEU A C 1
ATOM 522 O O . LEU A 1 70 ? -2.824 -24.267 16.798 1.00 78.94 70 LEU A O 1
ATOM 526 N N . LEU A 1 71 ? -4.216 -25.913 16.174 1.00 78.81 71 LEU A N 1
ATOM 527 C CA . LEU A 1 71 ? -5.238 -25.053 15.592 1.00 78.81 71 LEU A CA 1
ATOM 528 C C . LEU A 1 71 ? -6.609 -25.609 15.959 1.00 78.81 71 LEU A C 1
ATOM 530 O O . LEU A 1 71 ? -6.921 -26.742 15.601 1.00 78.81 71 LEU A O 1
ATOM 534 N N . THR A 1 72 ? -7.420 -24.793 16.627 1.00 79.00 72 THR A N 1
ATOM 535 C CA . THR A 1 72 ? -8.862 -25.025 16.743 1.00 79.00 72 THR A CA 1
ATOM 536 C C . THR A 1 72 ? -9.560 -24.124 15.730 1.00 79.00 72 THR A C 1
ATOM 538 O O . THR A 1 72 ? -9.393 -22.906 15.801 1.00 79.00 72 THR A O 1
ATOM 541 N N . THR A 1 73 ? -10.310 -24.694 14.789 1.00 64.75 73 THR A N 1
ATOM 542 C CA . THR A 1 73 ? -11.043 -23.901 13.792 1.00 64.75 73 THR A CA 1
ATOM 543 C C . THR A 1 73 ? -12.291 -23.269 14.397 1.00 64.75 73 THR A C 1
ATOM 545 O O . THR A 1 73 ? -12.785 -23.680 15.451 1.00 64.75 73 THR A O 1
ATOM 548 N N . SER A 1 74 ? -12.847 -22.284 13.700 1.00 64.38 74 SER A N 1
ATOM 549 C CA . SER A 1 74 ? -14.128 -21.656 14.035 1.00 64.38 74 SER A CA 1
ATOM 550 C C . SER A 1 74 ? -15.309 -22.642 14.075 1.00 64.38 74 SER A C 1
ATOM 552 O O . SER A 1 74 ? -16.296 -22.392 14.767 1.00 64.38 74 SER A O 1
ATOM 554 N N . GLN A 1 75 ? -15.188 -23.787 13.394 1.00 64.31 75 GLN A N 1
ATOM 555 C CA . GLN A 1 75 ? -16.156 -24.887 13.429 1.00 64.31 75 GLN A CA 1
ATOM 556 C C . GLN A 1 75 ? -15.933 -25.859 14.604 1.00 64.31 75 GLN A C 1
ATOM 558 O O . GLN A 1 75 ? -16.740 -26.760 14.827 1.00 64.31 75 GLN A O 1
ATOM 563 N N . GLY A 1 76 ? -14.867 -25.667 15.388 1.00 71.81 76 GLY A N 1
ATOM 564 C CA . GLY A 1 76 ? -14.534 -26.484 16.554 1.00 71.81 76 GLY A CA 1
ATOM 565 C C . GLY A 1 76 ? -13.687 -27.722 16.251 1.00 71.81 76 GLY A C 1
ATOM 566 O O . GLY A 1 76 ? -13.509 -28.549 17.144 1.00 71.81 76 GLY A O 1
ATOM 567 N N . GLU A 1 77 ? -13.151 -27.851 15.037 1.00 78.94 77 GLU A N 1
ATOM 568 C CA . GLU A 1 77 ? -12.231 -28.935 14.675 1.00 78.94 77 GLU A CA 1
ATOM 569 C C . GLU A 1 77 ? -10.828 -28.677 15.234 1.00 78.94 77 GLU A C 1
ATOM 571 O O . GLU A 1 77 ? -10.402 -27.525 15.340 1.00 78.94 77 GLU A O 1
ATOM 576 N N . LEU A 1 78 ? -10.097 -29.741 15.585 1.00 82.75 78 LEU A N 1
ATOM 577 C CA . LEU A 1 78 ? -8.758 -29.642 16.167 1.00 82.75 78 LEU A CA 1
ATOM 578 C C . LEU A 1 78 ? -7.703 -30.274 15.258 1.00 82.75 78 LEU A C 1
ATOM 580 O O . LEU A 1 78 ? -7.779 -31.452 14.903 1.00 82.75 78 LEU A O 1
ATOM 584 N N . PHE A 1 79 ? -6.661 -29.498 14.972 1.00 84.88 79 PHE A N 1
ATOM 585 C CA . PHE A 1 79 ? -5.510 -29.915 14.186 1.00 84.88 79 PHE A CA 1
ATOM 586 C C . PHE A 1 79 ? -4.210 -29.760 14.975 1.00 84.88 79 PHE A C 1
ATOM 588 O O . PHE A 1 79 ? -4.056 -28.841 15.783 1.00 84.88 79 PHE A O 1
ATOM 595 N N . ALA A 1 80 ? -3.250 -30.642 14.701 1.00 85.31 80 ALA A N 1
ATOM 596 C CA . ALA A 1 80 ? -1.912 -30.610 15.278 1.00 85.31 80 ALA A CA 1
ATOM 597 C C . ALA A 1 80 ? -0.849 -30.782 14.186 1.00 85.31 80 ALA A C 1
ATOM 599 O O . ALA A 1 80 ? -0.848 -31.774 13.456 1.00 85.31 80 ALA A O 1
ATOM 600 N N . ALA A 1 81 ? 0.086 -29.838 14.085 1.00 80.75 81 ALA A N 1
ATOM 601 C CA . ALA A 1 81 ? 1.208 -29.922 13.149 1.00 80.75 81 ALA A CA 1
ATOM 602 C C . ALA A 1 81 ? 2.486 -30.343 13.877 1.00 80.75 81 ALA A C 1
ATOM 604 O O . ALA A 1 81 ? 2.939 -29.637 14.773 1.00 80.75 81 ALA A O 1
ATOM 605 N N . SER A 1 82 ? 3.078 -31.473 13.490 1.00 77.75 82 SER A N 1
ATOM 606 C CA . SER A 1 82 ? 4.386 -31.953 13.953 1.00 77.75 82 SER A CA 1
ATOM 607 C C . SER A 1 82 ? 5.525 -31.355 13.123 1.00 77.75 82 SER A C 1
ATOM 609 O O . SER A 1 82 ? 5.315 -30.561 12.208 1.00 77.75 82 SER A O 1
ATOM 611 N N . ALA A 1 83 ? 6.768 -31.766 13.378 1.00 67.56 83 ALA A N 1
ATOM 612 C CA . ALA A 1 83 ? 7.888 -31.382 12.521 1.00 67.56 83 ALA A CA 1
ATOM 613 C C . ALA A 1 83 ? 7.747 -31.842 11.051 1.00 67.56 83 ALA A C 1
ATOM 615 O O . ALA A 1 83 ? 8.439 -31.289 10.194 1.00 67.56 83 ALA A O 1
ATOM 616 N N . LYS A 1 84 ? 6.899 -32.841 10.759 1.00 73.31 84 LYS A N 1
ATOM 617 C CA . LYS A 1 84 ? 6.814 -33.495 9.440 1.00 73.31 84 LYS A CA 1
ATOM 618 C C . LYS A 1 84 ? 5.406 -33.610 8.862 1.00 73.31 84 LYS A C 1
ATOM 620 O O . LYS A 1 84 ? 5.289 -33.795 7.654 1.00 73.31 84 LYS A O 1
ATOM 625 N N . GLU A 1 85 ? 4.369 -33.558 9.692 1.00 81.62 85 GLU A N 1
ATOM 626 C CA . GLU A 1 85 ? 3.004 -33.956 9.330 1.00 81.62 85 GLU A CA 1
ATOM 627 C C . GLU A 1 85 ? 1.971 -33.061 10.011 1.00 81.62 85 GLU A C 1
ATOM 629 O O . GLU A 1 85 ? 2.189 -32.584 11.123 1.00 81.62 85 GLU A O 1
ATOM 634 N N . VAL A 1 86 ? 0.822 -32.878 9.368 1.00 85.31 86 VAL A N 1
ATOM 635 C CA . VAL A 1 86 ? -0.358 -32.244 9.965 1.00 85.31 86 VAL A CA 1
ATOM 636 C C . VAL A 1 86 ? -1.389 -33.331 10.232 1.00 85.31 86 VAL A C 1
ATOM 638 O O . VAL A 1 86 ? -1.627 -34.174 9.371 1.00 85.31 86 VAL A O 1
ATOM 641 N N . HIS A 1 87 ? -1.996 -33.309 11.413 1.00 88.06 87 HIS A N 1
ATOM 642 C CA . HIS A 1 87 ? -3.002 -34.273 11.837 1.00 88.06 87 HIS A CA 1
ATOM 643 C C . HIS A 1 87 ? -4.314 -33.573 12.169 1.00 88.06 87 HIS A C 1
ATOM 645 O O . HIS A 1 87 ? -4.301 -32.488 12.747 1.00 88.06 87 HIS A O 1
ATOM 651 N N . HIS A 1 88 ? -5.426 -34.224 11.848 1.00 87.00 88 HIS A N 1
ATOM 652 C CA . HIS A 1 88 ? -6.780 -33.833 12.224 1.00 87.00 88 HIS A CA 1
ATOM 653 C C . HIS A 1 88 ? -7.334 -34.813 13.263 1.00 87.00 88 HIS A C 1
ATOM 655 O O . HIS A 1 88 ? -7.161 -36.025 13.108 1.00 87.00 88 HIS A O 1
ATOM 661 N N . LEU A 1 89 ? -7.978 -34.311 14.317 1.00 86.00 89 LEU A N 1
ATOM 662 C CA . LEU A 1 89 ? -8.693 -35.142 15.282 1.00 86.00 89 LEU A CA 1
ATOM 663 C C . LEU A 1 89 ? -10.121 -35.401 14.787 1.00 86.00 89 LEU A C 1
ATOM 665 O O . LEU A 1 89 ? -10.989 -34.546 14.922 1.00 86.00 89 LEU A O 1
ATOM 669 N N . ASP A 1 90 ? -10.368 -36.606 14.276 1.00 82.38 90 ASP A N 1
ATOM 670 C CA . ASP A 1 90 ? -11.711 -37.066 13.918 1.00 82.38 90 ASP A CA 1
ATOM 671 C C . ASP A 1 90 ? -12.244 -37.996 15.014 1.00 82.38 90 ASP A C 1
ATOM 673 O O . ASP A 1 90 ? -11.701 -39.077 15.280 1.00 82.38 90 ASP A O 1
ATOM 677 N N . GLY A 1 91 ? -13.269 -37.529 15.729 1.00 81.00 91 GLY A N 1
ATOM 678 C CA . GLY A 1 91 ? -13.801 -38.191 16.916 1.00 81.00 91 GLY A CA 1
ATOM 679 C C . GLY A 1 91 ? -12.740 -38.366 18.009 1.00 81.00 91 GLY A C 1
ATOM 680 O O . GLY A 1 91 ? -12.381 -37.418 18.701 1.00 81.00 91 GLY A O 1
ATOM 681 N N . ASN A 1 92 ? -12.259 -39.601 18.193 1.00 82.31 92 ASN A N 1
ATOM 682 C CA . ASN A 1 92 ? -11.226 -39.944 19.182 1.00 82.31 92 ASN A CA 1
ATOM 683 C C . ASN A 1 92 ? -9.911 -40.418 18.531 1.00 82.31 92 ASN A C 1
ATOM 685 O O . ASN A 1 92 ? -9.066 -41.011 19.204 1.00 82.31 92 ASN A O 1
ATOM 689 N N . THR A 1 93 ? -9.741 -40.208 17.226 1.00 85.44 93 THR A N 1
ATOM 690 C CA . THR A 1 93 ? -8.606 -40.713 16.443 1.00 85.44 93 THR A CA 1
ATOM 691 C C . THR A 1 93 ? -7.909 -39.586 15.690 1.00 85.44 93 THR A C 1
ATOM 693 O O . THR A 1 93 ? -8.561 -38.791 15.022 1.00 85.44 93 THR A O 1
ATOM 696 N N . TRP A 1 94 ? -6.577 -39.534 15.761 1.00 87.75 94 TRP A N 1
ATOM 697 C CA . TRP A 1 94 ? -5.784 -38.611 14.949 1.00 87.75 94 TRP A CA 1
ATOM 698 C C . TRP A 1 94 ? -5.509 -39.204 13.572 1.00 87.75 94 TRP A C 1
ATOM 700 O O . TRP A 1 94 ? -4.951 -40.296 13.457 1.00 87.75 94 TRP A O 1
ATOM 710 N N . MET A 1 95 ? -5.865 -38.463 12.528 1.00 86.75 95 MET A N 1
ATOM 711 C CA . MET A 1 95 ? -5.622 -38.828 11.137 1.00 86.75 95 MET A CA 1
ATOM 712 C C . MET A 1 95 ? -4.587 -37.892 10.524 1.00 86.75 95 MET A C 1
ATOM 714 O O . MET A 1 95 ? -4.748 -36.674 10.566 1.00 86.75 95 MET A O 1
ATOM 718 N N . ALA A 1 96 ? -3.527 -38.452 9.943 1.00 85.75 96 ALA A N 1
ATOM 719 C CA . ALA A 1 96 ? -2.549 -37.670 9.196 1.00 85.75 96 ALA A CA 1
ATOM 720 C C . ALA A 1 96 ? -3.163 -37.174 7.878 1.00 85.75 96 ALA A C 1
ATOM 722 O O . ALA A 1 96 ? -3.757 -37.943 7.120 1.00 85.75 96 ALA A O 1
ATOM 723 N N . LEU A 1 97 ? -2.996 -35.885 7.596 1.00 82.44 97 LEU A N 1
ATOM 724 C CA . LEU A 1 97 ? -3.428 -35.261 6.355 1.00 82.44 97 LEU A CA 1
ATOM 725 C C . LEU A 1 97 ? -2.284 -35.368 5.341 1.00 82.44 97 LEU A C 1
ATOM 727 O O . LEU A 1 97 ? -1.406 -34.510 5.286 1.00 82.44 97 LEU A O 1
ATOM 731 N N . GLY A 1 98 ? -2.284 -36.432 4.539 1.00 76.00 98 GLY A N 1
ATOM 732 C CA . GLY A 1 98 ? -1.291 -36.656 3.482 1.00 76.00 98 GLY A CA 1
ATOM 733 C C . GLY A 1 98 ? 0.028 -37.283 3.954 1.00 76.00 98 GLY A C 1
ATOM 734 O O . GLY A 1 98 ? 0.158 -37.747 5.084 1.00 76.00 98 GLY A O 1
ATOM 735 N N . THR A 1 99 ? 1.009 -37.348 3.049 1.00 71.12 99 THR A N 1
ATOM 736 C CA . THR A 1 99 ? 2.330 -37.934 3.333 1.00 71.12 99 THR A CA 1
ATOM 737 C C . THR A 1 99 ? 3.248 -36.917 4.004 1.00 71.12 99 THR A C 1
ATOM 739 O O . THR A 1 99 ? 3.363 -35.788 3.521 1.00 71.12 99 THR A O 1
ATOM 742 N N . GLY A 1 100 ? 3.940 -37.319 5.072 1.00 63.47 100 GLY A N 1
ATOM 743 C CA . GLY A 1 100 ? 4.905 -36.467 5.765 1.00 63.47 100 GLY A CA 1
ATOM 744 C C . GLY A 1 100 ? 6.140 -36.087 4.941 1.00 63.47 100 GLY A C 1
ATOM 745 O O . GLY A 1 100 ? 6.474 -36.714 3.934 1.00 63.47 100 GLY A O 1
ATOM 746 N N . VAL A 1 101 ? 6.857 -35.060 5.406 1.00 59.62 101 VAL A N 1
ATOM 747 C CA . VAL A 1 101 ? 8.104 -34.581 4.784 1.00 59.62 101 VAL A CA 1
ATOM 748 C C . VAL A 1 101 ? 9.183 -35.678 4.821 1.00 59.62 101 VAL A C 1
ATOM 750 O O . VAL A 1 101 ? 9.561 -36.166 5.889 1.00 59.62 101 VAL A O 1
ATOM 753 N N . THR A 1 102 ? 9.710 -36.052 3.650 1.00 57.00 102 THR A N 1
ATOM 754 C CA . THR A 1 102 ? 10.668 -37.166 3.470 1.00 57.00 102 THR A CA 1
ATOM 755 C C . THR A 1 102 ? 12.137 -36.789 3.698 1.00 57.00 102 THR A C 1
ATOM 757 O O . THR A 1 102 ? 12.984 -37.672 3.826 1.00 57.00 102 THR A O 1
ATOM 760 N N . GLN A 1 103 ? 12.459 -35.495 3.769 1.00 55.16 103 GLN A N 1
ATOM 761 C CA . GLN A 1 103 ? 13.827 -34.995 3.956 1.00 55.16 103 GLN A CA 1
ATOM 762 C C . GLN A 1 103 ? 14.240 -34.959 5.447 1.00 55.16 103 GLN A C 1
ATOM 764 O O . GLN A 1 103 ? 13.383 -34.791 6.322 1.00 55.16 103 GLN A O 1
ATOM 769 N N . PRO A 1 104 ? 15.544 -35.076 5.779 1.00 53.94 104 PRO A N 1
ATOM 770 C CA . PRO A 1 104 ? 16.030 -34.909 7.147 1.00 53.94 104 PRO A CA 1
ATOM 771 C C . PRO A 1 104 ? 15.775 -33.476 7.636 1.00 53.94 104 PRO A C 1
ATOM 773 O O . PRO A 1 104 ? 16.396 -32.524 7.169 1.00 53.94 104 PRO A O 1
ATOM 776 N N . VAL A 1 105 ? 14.862 -33.314 8.591 1.00 53.38 105 VAL A N 1
ATOM 777 C CA . VAL A 1 105 ? 14.549 -32.014 9.197 1.00 53.38 105 VAL A CA 1
ATOM 778 C C . VAL A 1 105 ? 15.576 -31.672 10.275 1.00 53.38 105 VAL A C 1
ATOM 780 O O . VAL A 1 105 ? 15.585 -32.267 11.351 1.00 53.38 105 VAL A O 1
ATOM 783 N N . SER A 1 106 ? 16.448 -30.696 10.008 1.00 51.34 106 SER A N 1
ATOM 784 C CA . SER A 1 106 ? 17.344 -30.115 11.013 1.00 51.34 106 SER A CA 1
ATOM 785 C C . SER A 1 106 ? 16.563 -29.136 11.899 1.00 51.34 106 SER A C 1
ATOM 787 O O . SER A 1 106 ? 16.453 -27.974 11.529 1.00 51.34 106 SER A O 1
ATOM 789 N N . SER A 1 107 ? 15.971 -29.602 13.007 1.00 47.22 107 SER A N 1
ATOM 790 C CA . SER A 1 107 ? 15.305 -28.837 14.100 1.00 47.22 107 SER A CA 1
ATOM 791 C C . SER A 1 107 ? 14.251 -27.754 13.749 1.00 47.22 107 SER A C 1
ATOM 793 O O . SER A 1 107 ? 13.527 -27.274 14.628 1.00 47.22 107 SER A O 1
ATOM 795 N N . ARG A 1 108 ? 14.064 -27.405 12.476 1.00 52.25 108 ARG A N 1
ATOM 796 C CA . ARG A 1 108 ? 13.091 -26.455 11.936 1.00 52.25 108 ARG A CA 1
ATOM 797 C C . ARG A 1 108 ? 12.085 -27.241 11.085 1.00 52.25 108 ARG A C 1
ATOM 799 O O . ARG A 1 108 ? 12.472 -27.826 10.081 1.00 52.25 108 ARG A O 1
ATOM 806 N N . GLY A 1 109 ? 10.837 -27.332 11.547 1.00 58.53 109 GLY A N 1
ATOM 807 C CA . GLY A 1 109 ? 9.739 -28.073 10.905 1.00 58.53 109 GLY A CA 1
ATOM 808 C C . GLY A 1 109 ? 8.588 -27.147 10.503 1.00 58.53 109 GLY A C 1
ATOM 809 O O . GLY A 1 109 ? 8.813 -25.957 10.270 1.00 58.53 109 GLY A O 1
ATOM 810 N N . LEU A 1 110 ? 7.359 -27.672 10.459 1.00 57.88 110 LEU A N 1
ATOM 811 C CA . LEU A 1 110 ? 6.148 -26.845 10.366 1.00 57.88 110 LEU A CA 1
ATOM 812 C C . LEU A 1 110 ? 6.116 -25.849 11.538 1.00 57.88 110 LEU A C 1
ATOM 814 O O . LEU A 1 110 ? 6.315 -26.232 12.693 1.00 57.88 110 LEU A O 1
ATOM 818 N N . SER A 1 111 ? 5.918 -24.566 11.239 1.00 56.50 111 SER A N 1
ATOM 819 C CA . SER A 1 111 ? 5.987 -23.467 12.213 1.00 56.50 111 SER A CA 1
ATOM 820 C C . SER A 1 111 ? 4.696 -22.661 12.324 1.00 56.50 111 SER A C 1
ATOM 822 O O . SER A 1 111 ? 4.541 -21.914 13.293 1.00 56.50 111 SER A O 1
ATOM 824 N N . ALA A 1 112 ? 3.789 -22.809 11.358 1.00 52.31 112 ALA A N 1
ATOM 825 C CA . ALA A 1 112 ? 2.508 -22.122 11.300 1.00 52.31 112 ALA A CA 1
ATOM 826 C C . ALA A 1 112 ? 1.395 -23.092 10.888 1.00 52.31 112 ALA A C 1
ATOM 828 O O . ALA A 1 112 ? 1.583 -23.921 9.994 1.00 52.31 112 ALA A O 1
ATOM 829 N N . LEU A 1 113 ? 0.249 -22.961 11.551 1.00 56.72 113 LEU A N 1
ATOM 830 C CA . LEU A 1 113 ? -0.995 -23.655 11.250 1.00 56.72 113 LEU A CA 1
ATOM 831 C C . LEU A 1 113 ? -2.132 -22.657 11.497 1.00 56.72 113 LEU A C 1
ATOM 833 O O . LEU A 1 113 ? -2.212 -22.104 12.591 1.00 56.72 113 LEU A O 1
ATOM 837 N N . SER A 1 114 ? -2.952 -22.384 10.486 1.00 61.25 114 SER A N 1
ATOM 838 C CA . SER A 1 114 ? -4.049 -21.408 10.564 1.00 61.25 114 SER A CA 1
ATOM 839 C C . SER A 1 114 ? -5.260 -21.885 9.779 1.00 61.25 114 SER A C 1
ATOM 841 O O . SER A 1 114 ? -5.108 -22.587 8.784 1.00 61.25 114 SER A O 1
ATOM 843 N N . GLU A 1 115 ? -6.454 -21.472 10.191 1.00 49.44 115 GLU A N 1
ATOM 844 C CA . GLU A 1 115 ? -7.649 -21.546 9.348 1.00 49.44 115 GLU A CA 1
ATOM 845 C C . GLU A 1 115 ? -7.514 -20.513 8.217 1.00 49.44 115 GLU A C 1
ATOM 847 O O . GLU A 1 115 ? -6.976 -19.424 8.445 1.00 49.44 115 GLU A O 1
ATOM 852 N N . ALA A 1 116 ? -7.919 -20.869 6.994 1.00 39.75 116 ALA A N 1
ATOM 853 C CA . ALA A 1 116 ? -7.782 -19.983 5.836 1.00 39.75 116 ALA A CA 1
ATOM 854 C C . ALA A 1 116 ? -8.832 -18.862 5.856 1.00 39.75 116 ALA A C 1
ATOM 856 O O . ALA A 1 116 ? -8.490 -17.703 5.642 1.00 39.75 116 ALA A O 1
ATOM 857 N N . LEU A 1 117 ? -10.093 -19.206 6.143 1.00 42.75 117 LEU A N 1
ATOM 858 C CA . LEU A 1 117 ? -11.172 -18.264 6.451 1.00 42.75 117 LEU A CA 1
ATOM 859 C C . LEU A 1 117 ? -12.063 -18.871 7.540 1.00 42.75 117 LEU A C 1
ATOM 861 O O . LEU A 1 117 ? -12.310 -20.076 7.499 1.00 42.75 117 LEU A O 1
ATOM 865 N N . PRO A 1 118 ? -12.605 -18.070 8.471 1.00 39.09 118 PRO A N 1
ATOM 866 C CA . PRO A 1 118 ? -13.550 -18.581 9.452 1.00 39.09 118 PRO A CA 1
ATOM 867 C C . PRO A 1 118 ? -14.751 -19.257 8.775 1.00 39.09 118 PRO A C 1
ATOM 869 O O . PRO A 1 118 ? -15.499 -18.620 8.037 1.00 39.09 118 PRO A O 1
ATOM 872 N N . GLY A 1 119 ? -14.950 -20.544 9.045 1.00 43.03 119 GLY A N 1
ATOM 873 C CA . GLY A 1 119 ? -16.184 -21.264 8.749 1.00 43.03 119 GLY A CA 1
ATOM 874 C C . GLY A 1 119 ? -16.155 -22.081 7.463 1.00 43.03 119 GLY A C 1
ATOM 875 O O . GLY A 1 119 ? -17.180 -22.673 7.134 1.00 43.03 119 GLY A O 1
ATOM 876 N N . ASN A 1 120 ? -15.022 -22.164 6.760 1.00 51.19 120 ASN A N 1
ATOM 877 C CA . ASN A 1 120 ? -14.900 -22.948 5.524 1.00 51.19 120 ASN A CA 1
ATOM 878 C C . ASN A 1 120 ? -14.211 -24.317 5.696 1.00 51.19 120 ASN A C 1
ATOM 880 O O . ASN A 1 120 ? -14.269 -25.130 4.777 1.00 51.19 120 ASN A O 1
ATOM 884 N N . GLY A 1 121 ? -13.583 -24.582 6.849 1.00 56.31 121 GLY A N 1
ATOM 885 C CA . GLY A 1 121 ? -12.879 -25.844 7.130 1.00 56.31 121 GLY A CA 1
ATOM 886 C C . GLY A 1 121 ? -11.525 -25.999 6.418 1.00 56.31 121 GLY A C 1
ATOM 887 O O . GLY A 1 121 ? -10.882 -27.045 6.519 1.00 56.31 121 GLY A O 1
ATOM 888 N N . ASP A 1 122 ? -11.056 -24.971 5.709 1.00 67.69 122 ASP A N 1
ATOM 889 C CA . ASP A 1 122 ? -9.749 -24.980 5.060 1.00 67.69 122 ASP A CA 1
ATOM 890 C C . ASP A 1 122 ? -8.650 -24.587 6.049 1.00 67.69 122 ASP A C 1
ATOM 892 O O . ASP A 1 122 ? -8.781 -23.615 6.797 1.00 67.69 122 ASP A O 1
ATOM 896 N N . ILE A 1 123 ? -7.507 -25.270 5.984 1.00 65.38 123 ILE A N 1
ATOM 897 C CA . ILE A 1 123 ? -6.341 -24.929 6.808 1.00 65.38 123 ILE A CA 1
ATOM 898 C C . ILE A 1 123 ? -5.117 -24.642 5.943 1.00 65.38 123 ILE A C 1
ATOM 900 O O . ILE A 1 123 ? -4.897 -25.262 4.902 1.00 65.38 123 ILE A O 1
ATOM 904 N N . VAL A 1 124 ? -4.288 -23.711 6.397 1.00 65.31 124 VAL A N 1
ATOM 905 C CA . VAL A 1 124 ? -2.992 -23.377 5.814 1.00 65.31 124 VAL A CA 1
ATOM 906 C C . VAL A 1 124 ? -1.900 -23.816 6.776 1.00 65.31 124 VAL A C 1
ATOM 908 O O . VAL A 1 124 ? -1.914 -23.478 7.961 1.00 65.31 124 VAL A O 1
ATOM 911 N N . ALA A 1 125 ? -0.938 -24.567 6.251 1.00 60.00 125 ALA A N 1
ATOM 912 C CA . ALA A 1 125 ? 0.249 -24.992 6.970 1.00 60.00 125 ALA A CA 1
ATOM 913 C C . ALA A 1 125 ? 1.495 -24.392 6.312 1.00 60.00 125 ALA A C 1
ATOM 915 O O . ALA A 1 125 ? 1.614 -24.350 5.085 1.00 60.00 125 ALA A O 1
ATOM 916 N N . GLY A 1 126 ? 2.428 -23.931 7.144 1.00 64.69 126 GLY A N 1
ATOM 917 C CA . GLY A 1 126 ? 3.654 -23.276 6.700 1.00 64.69 126 GLY A CA 1
ATOM 918 C C . GLY A 1 126 ? 4.854 -23.611 7.571 1.00 64.69 126 GLY A C 1
ATOM 919 O O . GLY A 1 126 ? 4.722 -23.875 8.769 1.00 64.69 126 GLY A O 1
ATOM 920 N N . GLY A 1 127 ? 6.046 -23.594 6.981 1.00 60.88 127 GLY A N 1
ATOM 921 C CA . GLY A 1 127 ? 7.284 -23.887 7.696 1.00 60.88 127 GLY A CA 1
ATOM 922 C C . GLY A 1 127 ? 8.535 -23.566 6.896 1.00 60.88 127 GLY A C 1
ATOM 923 O O . GLY A 1 127 ? 8.479 -23.067 5.781 1.00 60.88 127 GLY A O 1
ATOM 924 N N . THR A 1 128 ? 9.698 -23.894 7.452 1.00 60.25 128 THR A N 1
ATOM 925 C CA . THR A 1 128 ? 10.981 -23.765 6.737 1.00 60.25 128 THR A CA 1
ATOM 926 C C . THR A 1 128 ? 11.302 -24.989 5.875 1.00 60.25 128 THR A C 1
ATOM 928 O O . THR A 1 128 ? 12.450 -25.171 5.473 1.00 60.25 128 THR A O 1
ATOM 931 N N . VAL A 1 129 ? 10.330 -25.882 5.680 1.00 57.50 129 VAL A N 1
ATOM 932 C CA . VAL A 1 129 ? 10.503 -27.183 5.030 1.00 57.50 129 VAL A CA 1
ATOM 933 C C . VAL A 1 129 ? 9.661 -27.246 3.760 1.00 57.50 129 VAL A C 1
ATOM 935 O O . VAL A 1 129 ? 8.478 -26.914 3.816 1.00 57.50 129 VAL A O 1
ATOM 938 N N . PRO A 1 130 ? 10.234 -27.672 2.622 1.00 62.94 130 PRO A N 1
ATOM 939 C CA . PRO A 1 130 ? 9.446 -27.957 1.435 1.00 62.94 130 PRO A CA 1
ATOM 940 C C . PRO A 1 130 ? 8.709 -29.296 1.593 1.00 62.94 130 PRO A C 1
ATOM 942 O O . PRO A 1 130 ? 9.215 -30.205 2.258 1.00 62.94 130 PRO A O 1
ATOM 945 N N . GLY A 1 131 ? 7.562 -29.461 0.930 1.00 65.94 131 GLY A N 1
ATOM 946 C CA . GLY A 1 131 ? 6.913 -30.777 0.822 1.00 65.94 131 GLY A CA 1
ATOM 947 C C . GLY A 1 131 ? 5.769 -31.034 1.806 1.00 65.94 131 GLY A C 1
ATOM 948 O O . GLY A 1 131 ? 5.518 -32.193 2.140 1.00 65.94 131 GLY A O 1
ATOM 949 N N . ILE A 1 132 ? 5.108 -29.990 2.315 1.00 69.94 132 ILE A N 1
ATOM 950 C CA . ILE A 1 132 ? 3.996 -30.119 3.271 1.00 69.94 132 ILE A CA 1
ATOM 951 C C . ILE A 1 132 ? 2.878 -30.961 2.644 1.00 69.94 132 ILE A C 1
ATOM 953 O O . ILE A 1 132 ? 2.415 -30.650 1.553 1.00 69.94 132 ILE A O 1
ATOM 957 N N . GLY A 1 133 ? 2.456 -32.045 3.302 1.00 70.69 133 GLY A N 1
ATOM 958 C CA . GLY A 1 133 ? 1.357 -32.885 2.811 1.00 70.69 133 GLY A CA 1
ATOM 959 C C . GLY A 1 133 ? 1.616 -33.572 1.460 1.00 70.69 133 GLY A C 1
ATOM 960 O O . GLY A 1 133 ? 0.670 -34.025 0.818 1.00 70.69 133 GLY A O 1
ATOM 961 N N . GLY A 1 134 ? 2.878 -33.637 1.017 1.00 71.81 134 GLY A N 1
ATOM 962 C CA . GLY A 1 134 ? 3.285 -34.222 -0.263 1.00 71.81 134 GLY A CA 1
ATOM 963 C C . GLY A 1 134 ? 3.279 -33.263 -1.461 1.00 71.81 134 GLY A C 1
ATOM 964 O O . GLY A 1 134 ? 3.622 -33.695 -2.561 1.00 71.81 134 GLY A O 1
ATOM 965 N N . VAL A 1 135 ? 2.940 -31.980 -1.278 1.00 66.88 135 VAL A N 1
ATOM 966 C CA . VAL A 1 135 ? 2.979 -30.965 -2.349 1.00 66.88 135 VAL A CA 1
ATOM 967 C C . VAL A 1 135 ? 4.242 -30.093 -2.277 1.00 66.88 135 VAL A C 1
ATOM 969 O O . VAL A 1 135 ? 4.745 -29.837 -1.183 1.00 66.88 135 VAL A O 1
ATOM 972 N N . PRO A 1 136 ? 4.798 -29.642 -3.420 1.00 62.69 136 PRO A N 1
ATOM 973 C CA . PRO A 1 136 ? 5.992 -28.791 -3.439 1.00 62.69 136 PRO A CA 1
ATOM 974 C C . PRO A 1 136 ? 5.740 -27.422 -2.779 1.00 62.69 136 PRO A C 1
ATOM 976 O O . PRO A 1 136 ? 4.627 -26.913 -2.820 1.00 62.69 136 PRO A O 1
ATOM 979 N N . GLY A 1 137 ? 6.782 -26.809 -2.208 1.00 59.28 137 GLY A N 1
ATOM 980 C CA . GLY A 1 137 ? 6.706 -25.483 -1.570 1.00 59.28 137 GLY A CA 1
ATOM 981 C C . GLY A 1 137 ? 6.678 -25.514 -0.036 1.00 59.28 137 GLY A C 1
ATOM 982 O O . GLY A 1 137 ? 6.531 -26.572 0.581 1.00 59.28 137 GLY A O 1
ATOM 983 N N . ALA A 1 138 ? 6.886 -24.340 0.569 1.00 60.97 138 ALA A N 1
ATOM 984 C CA . ALA A 1 138 ? 6.966 -24.125 2.023 1.00 60.97 138 ALA A CA 1
ATOM 985 C C . ALA A 1 138 ? 5.630 -23.698 2.668 1.00 60.97 138 ALA A C 1
ATOM 987 O O . ALA A 1 138 ? 5.542 -23.558 3.891 1.00 60.97 138 ALA A O 1
ATOM 988 N N . LEU A 1 139 ? 4.602 -23.489 1.839 1.00 62.16 139 LEU A N 1
ATOM 989 C CA . LEU A 1 139 ? 3.230 -23.159 2.212 1.00 62.16 139 LEU A CA 1
ATOM 990 C C . LEU A 1 139 ? 2.273 -24.079 1.451 1.00 62.16 139 LEU A C 1
ATOM 992 O O . LEU A 1 139 ? 2.388 -24.246 0.236 1.00 62.16 139 LEU A O 1
ATOM 996 N N . ALA A 1 140 ? 1.310 -24.664 2.153 1.00 60.72 140 ALA A N 1
ATOM 997 C CA . ALA A 1 140 ? 0.293 -25.510 1.544 1.00 60.72 140 ALA A CA 1
ATOM 998 C C . ALA A 1 140 ? -1.069 -25.273 2.196 1.00 60.72 140 ALA A C 1
ATOM 1000 O O . ALA A 1 140 ? -1.159 -25.001 3.394 1.00 60.72 140 ALA A O 1
ATOM 1001 N N . ARG A 1 141 ? -2.132 -25.396 1.400 1.00 71.62 141 ARG A N 1
ATOM 1002 C CA . ARG A 1 141 ? -3.526 -25.311 1.848 1.00 71.62 141 ARG A CA 1
ATOM 1003 C C . ARG A 1 141 ? -4.184 -26.677 1.741 1.00 71.62 141 ARG A C 1
ATOM 1005 O O . ARG A 1 141 ? -4.130 -27.295 0.680 1.00 71.62 141 ARG A O 1
ATOM 1012 N N . TRP A 1 142 ? -4.827 -27.119 2.809 1.00 68.81 142 TRP A N 1
ATOM 1013 C CA . TRP A 1 142 ? -5.715 -28.275 2.830 1.00 68.81 142 TRP A CA 1
ATOM 1014 C C . TRP A 1 142 ? -7.151 -27.805 2.629 1.00 68.81 142 TRP A C 1
ATOM 1016 O O . TRP A 1 142 ? -7.588 -26.882 3.311 1.00 68.81 142 TRP A O 1
ATOM 1026 N N . ASN A 1 143 ? -7.864 -28.438 1.697 1.00 63.16 143 ASN A N 1
ATOM 1027 C CA . ASN A 1 143 ? -9.237 -28.071 1.335 1.00 63.16 143 ASN A CA 1
ATOM 1028 C C . ASN A 1 143 ? -10.317 -29.035 1.866 1.00 63.16 143 ASN A C 1
ATOM 1030 O O . ASN A 1 143 ? -11.371 -29.190 1.253 1.00 63.16 143 ASN A O 1
ATOM 1034 N N . GLY A 1 144 ? -9.996 -29.811 2.902 1.00 69.00 144 GLY A N 1
ATOM 1035 C CA . GLY A 1 144 ? -10.839 -30.910 3.383 1.00 69.00 144 GLY A CA 1
ATOM 1036 C C . GLY A 1 144 ? -10.568 -32.262 2.708 1.00 69.00 144 GLY A C 1
ATOM 1037 O O . GLY A 1 144 ? -10.909 -33.294 3.279 1.00 69.00 144 GLY A O 1
ATOM 1038 N N . THR A 1 145 ? -9.922 -32.296 1.533 1.00 71.38 145 THR A N 1
ATOM 1039 C CA . THR A 1 145 ? -9.676 -33.551 0.784 1.00 71.38 145 THR A CA 1
ATOM 1040 C C . THR A 1 145 ? -8.250 -33.731 0.269 1.00 71.38 145 THR A C 1
ATOM 1042 O O . THR A 1 145 ? -7.773 -34.864 0.176 1.00 71.38 145 THR A O 1
ATOM 1045 N N . ALA A 1 146 ? -7.554 -32.646 -0.067 1.00 72.31 146 ALA A N 1
ATOM 1046 C CA . ALA A 1 146 ? -6.196 -32.681 -0.590 1.00 72.31 146 ALA A CA 1
ATOM 1047 C C . ALA A 1 146 ? -5.404 -31.429 -0.200 1.00 72.31 146 ALA A C 1
ATOM 1049 O O . ALA A 1 146 ? -5.956 -30.337 -0.029 1.00 72.31 146 ALA A O 1
ATOM 1050 N N . TRP A 1 147 ? -4.081 -31.587 -0.121 1.00 70.62 147 TRP A N 1
ATOM 1051 C CA . TRP A 1 147 ? -3.161 -30.458 -0.065 1.00 70.62 147 TRP A CA 1
ATOM 1052 C C . TRP A 1 147 ? -2.970 -29.874 -1.457 1.00 70.62 147 TRP A C 1
ATOM 1054 O O . TRP A 1 147 ? -2.808 -30.599 -2.435 1.00 70.62 147 TRP A O 1
ATOM 1064 N N . THR A 1 148 ? -2.948 -28.550 -1.535 1.00 64.69 148 THR A N 1
ATOM 1065 C CA . THR A 1 148 ? -2.523 -27.799 -2.713 1.00 64.69 148 THR A CA 1
ATOM 1066 C C . THR A 1 148 ? -1.354 -26.921 -2.304 1.00 64.69 148 THR A C 1
ATOM 1068 O O . THR A 1 148 ? -1.429 -26.233 -1.282 1.00 64.69 148 THR A O 1
ATOM 1071 N N . SER A 1 149 ? -0.273 -26.941 -3.085 1.00 62.44 149 SER A N 1
ATOM 1072 C CA . SER A 1 149 ? 0.823 -25.996 -2.898 1.00 62.44 149 SER A CA 1
ATOM 1073 C C . SER A 1 149 ? 0.264 -24.594 -3.082 1.00 62.44 149 SER A C 1
ATOM 1075 O O . SER A 1 149 ? -0.280 -24.285 -4.148 1.00 62.44 149 SER A O 1
ATOM 1077 N N . LEU A 1 150 ? 0.372 -23.755 -2.058 1.00 52.88 150 LEU A N 1
ATOM 1078 C CA . LEU A 1 150 ? 0.203 -22.333 -2.292 1.00 52.88 150 LEU A CA 1
ATOM 1079 C C . LEU A 1 150 ? 1.488 -21.863 -2.970 1.00 52.88 150 LEU A C 1
ATOM 1081 O O . LEU A 1 150 ? 2.561 -22.316 -2.557 1.00 52.88 150 LEU A O 1
ATOM 1085 N N . PRO A 1 151 ? 1.409 -21.018 -4.014 1.00 50.31 151 PRO A N 1
ATOM 1086 C CA . PRO A 1 151 ? 2.595 -20.352 -4.510 1.00 50.31 151 PRO A CA 1
ATOM 1087 C C . PRO A 1 151 ? 3.278 -19.727 -3.301 1.00 50.31 151 PRO A C 1
ATOM 1089 O O . PRO A 1 151 ? 2.684 -18.904 -2.598 1.00 50.31 151 PRO A O 1
ATOM 1092 N N . ASP A 1 152 ? 4.504 -20.160 -3.016 1.00 47.97 152 ASP A N 1
ATOM 1093 C CA . ASP A 1 152 ? 5.359 -19.250 -2.298 1.00 47.97 152 ASP A CA 1
ATOM 1094 C C . ASP A 1 152 ? 5.477 -18.025 -3.206 1.00 47.97 152 ASP A C 1
ATOM 1096 O O . ASP A 1 152 ? 5.572 -18.112 -4.431 1.00 47.97 152 ASP A O 1
ATOM 1100 N N . SER A 1 153 ? 5.404 -16.841 -2.630 1.00 44.31 153 SER A N 1
ATOM 1101 C CA . SER A 1 153 ? 5.707 -15.610 -3.349 1.00 44.31 153 SER A CA 1
ATOM 1102 C C . SER A 1 153 ? 7.223 -15.524 -3.631 1.00 44.31 153 SER A C 1
ATOM 1104 O O . SER A 1 153 ? 7.827 -14.468 -3.482 1.00 44.31 153 SER A O 1
ATOM 1106 N N . SER A 1 154 ? 7.893 -16.658 -3.874 1.00 46.34 154 SER A N 1
ATOM 1107 C CA . SER A 1 154 ? 9.343 -16.773 -3.903 1.00 46.34 154 SER A CA 1
ATOM 1108 C C . SER A 1 154 ? 9.809 -17.956 -4.753 1.00 46.34 154 SER A C 1
ATOM 1110 O O . SER A 1 154 ? 10.503 -18.850 -4.266 1.00 46.34 154 SER A O 1
ATOM 1112 N N . THR A 1 155 ? 9.623 -17.870 -6.070 1.00 40.28 155 THR A N 1
ATOM 1113 C CA . THR A 1 155 ? 10.403 -18.675 -7.031 1.00 40.28 155 THR A CA 1
ATOM 1114 C C . THR A 1 155 ? 11.929 -18.480 -6.878 1.00 40.28 155 THR A C 1
ATOM 1116 O O . THR A 1 155 ? 12.711 -19.207 -7.490 1.00 40.28 155 THR A O 1
ATOM 1119 N N . ARG A 1 156 ? 12.388 -17.534 -6.035 1.00 45.56 156 ARG A N 1
ATOM 1120 C CA . ARG A 1 156 ? 13.803 -17.197 -5.786 1.00 45.56 156 ARG A CA 1
ATOM 1121 C C . ARG A 1 156 ? 14.298 -17.324 -4.336 1.00 45.56 156 ARG A C 1
ATOM 1123 O O . ARG A 1 156 ? 15.414 -16.898 -4.048 1.00 45.56 156 ARG A O 1
ATOM 1130 N N . GLY A 1 157 ? 13.535 -17.917 -3.413 1.00 39.31 157 GLY A N 1
ATOM 1131 C CA . GLY A 1 157 ? 14.033 -18.226 -2.058 1.00 39.31 157 GLY A CA 1
ATOM 1132 C C . GLY A 1 157 ? 14.335 -17.025 -1.139 1.00 39.31 157 GLY A C 1
ATOM 1133 O O . GLY A 1 157 ? 14.871 -17.220 -0.048 1.00 39.31 157 GLY A O 1
ATOM 1134 N N . ALA A 1 158 ? 13.974 -15.801 -1.534 1.00 37.66 158 ALA A N 1
ATOM 1135 C CA . ALA A 1 158 ? 13.870 -14.640 -0.651 1.00 37.66 158 ALA A CA 1
ATOM 1136 C C . ALA A 1 158 ? 12.380 -14.336 -0.429 1.00 37.66 158 ALA A C 1
ATOM 1138 O O . ALA A 1 158 ? 11.602 -14.439 -1.376 1.00 37.66 158 ALA A O 1
ATOM 1139 N N . PRO A 1 159 ? 11.941 -14.005 0.793 1.00 45.78 159 PRO A N 1
ATOM 1140 C CA . PRO A 1 159 ? 10.519 -13.846 1.055 1.00 45.78 159 PRO A CA 1
ATOM 1141 C C . PRO A 1 159 ? 10.027 -12.514 0.457 1.00 45.78 159 PRO A C 1
ATOM 1143 O O . PRO A 1 159 ? 10.673 -11.505 0.707 1.00 45.78 159 PRO A O 1
ATOM 1146 N N . PHE A 1 160 ? 8.889 -12.485 -0.245 1.00 49.59 160 PHE A N 1
ATOM 1147 C CA . PHE A 1 160 ? 8.277 -11.300 -0.894 1.00 49.59 160 PHE A CA 1
ATOM 1148 C C . PHE A 1 160 ? 8.248 -10.041 -0.019 1.00 49.59 160 PHE A C 1
ATOM 1150 O O . PHE A 1 160 ? 7.464 -9.964 0.928 1.00 49.59 160 PHE A O 1
ATOM 1157 N N . LEU A 1 161 ? 9.132 -9.076 -0.275 1.00 55.50 161 LEU A N 1
ATOM 1158 C CA . LEU A 1 161 ? 9.226 -7.818 0.474 1.00 55.50 161 LEU A CA 1
ATOM 1159 C C . LEU A 1 161 ? 8.637 -6.700 -0.386 1.00 55.50 161 LEU A C 1
ATOM 1161 O O . LEU A 1 161 ? 9.379 -6.125 -1.181 1.00 55.50 161 LEU A O 1
ATOM 1165 N N . PRO A 1 162 ? 7.336 -6.396 -0.258 1.00 55.22 162 PRO A N 1
ATOM 1166 C CA . PRO A 1 162 ? 6.729 -5.418 -1.134 1.00 55.22 162 PRO A CA 1
ATOM 1167 C C . PRO A 1 162 ? 7.265 -4.023 -0.785 1.00 55.22 162 PRO A C 1
ATOM 1169 O O . PRO A 1 162 ? 7.074 -3.531 0.330 1.00 55.22 162 PRO A O 1
ATOM 1172 N N . TRP A 1 163 ? 7.978 -3.411 -1.731 1.00 65.06 163 TRP A N 1
ATOM 1173 C CA . TRP A 1 163 ? 8.540 -2.065 -1.597 1.00 65.06 163 TRP A CA 1
ATOM 1174 C C . TRP A 1 163 ? 7.541 -0.983 -1.978 1.00 65.06 163 TRP A C 1
ATOM 1176 O O . TRP A 1 163 ? 7.613 0.093 -1.403 1.00 65.06 163 TRP A O 1
ATOM 1186 N N . ASP A 1 164 ? 6.605 -1.273 -2.886 1.00 67.19 164 ASP A N 1
ATOM 1187 C CA . ASP A 1 164 ? 5.540 -0.352 -3.287 1.00 67.19 164 ASP A CA 1
ATOM 1188 C C . ASP A 1 164 ? 4.270 -1.114 -3.705 1.00 67.19 164 ASP A C 1
ATOM 1190 O O . ASP A 1 164 ? 4.314 -2.303 -4.045 1.00 67.19 164 ASP A O 1
ATOM 1194 N N . VAL A 1 165 ? 3.132 -0.424 -3.675 1.00 70.94 165 VAL A N 1
ATOM 1195 C CA . VAL A 1 165 ? 1.812 -0.900 -4.101 1.00 70.94 165 VAL A CA 1
ATOM 1196 C C . VAL A 1 165 ? 1.131 0.189 -4.918 1.00 70.94 165 VAL A C 1
ATOM 1198 O O . VAL A 1 165 ? 1.327 1.367 -4.642 1.00 70.94 165 VAL A O 1
ATOM 1201 N N . VAL A 1 166 ? 0.331 -0.166 -5.918 1.00 71.69 166 VAL A N 1
ATOM 1202 C CA . VAL A 1 166 ? -0.504 0.788 -6.655 1.00 71.69 166 VAL A CA 1
ATOM 1203 C C . VAL A 1 166 ? -1.755 0.109 -7.207 1.00 71.69 166 VAL A C 1
ATOM 1205 O O . VAL A 1 166 ? -1.715 -1.060 -7.580 1.00 71.69 166 VAL A O 1
ATOM 1208 N N . SER A 1 167 ? -2.864 0.839 -7.296 1.00 70.38 167 SER A N 1
ATOM 1209 C CA . SER A 1 167 ? -4.041 0.415 -8.057 1.00 70.38 167 SER A CA 1
ATOM 1210 C C . SER A 1 167 ? -3.898 0.853 -9.514 1.00 70.38 167 SER A C 1
ATOM 1212 O O . SER A 1 167 ? -3.652 2.034 -9.769 1.00 70.38 167 SER A O 1
ATOM 1214 N N . TYR A 1 168 ? -4.100 -0.052 -10.465 1.00 75.94 168 TYR A N 1
ATOM 1215 C CA . TYR A 1 168 ? -4.042 0.256 -11.893 1.00 75.94 168 TYR A CA 1
ATOM 1216 C C . TYR A 1 168 ? -5.155 -0.472 -12.649 1.00 75.94 168 TYR A C 1
ATOM 1218 O O . TYR A 1 168 ? -5.476 -1.622 -12.355 1.00 75.94 168 TYR A O 1
ATOM 1226 N N . GLU A 1 169 ? -5.766 0.215 -13.612 1.00 77.25 169 GLU A N 1
ATOM 1227 C CA . GLU A 1 169 ? -6.737 -0.389 -14.518 1.00 77.25 169 GLU A CA 1
ATOM 1228 C C . GLU A 1 169 ? -6.013 -1.019 -15.708 1.00 77.25 169 GLU A C 1
ATOM 1230 O O . GLU A 1 169 ? -5.443 -0.325 -16.545 1.00 77.25 169 GLU A O 1
ATOM 1235 N N . SER A 1 170 ? -6.058 -2.345 -15.785 1.00 75.25 170 SER A N 1
ATOM 1236 C CA . SER A 1 170 ? -5.604 -3.131 -16.938 1.00 75.25 170 SER A CA 1
ATOM 1237 C C . SER A 1 170 ? -6.767 -3.993 -17.406 1.00 75.25 170 SER A C 1
ATOM 1239 O O . SER A 1 170 ? -7.700 -4.154 -16.641 1.00 75.25 170 SER A O 1
ATOM 1241 N N . ASP A 1 171 ? -6.774 -4.507 -18.639 1.00 75.81 171 ASP A N 1
ATOM 1242 C CA . ASP A 1 171 ? -7.817 -5.432 -19.135 1.00 75.81 171 ASP A CA 1
ATOM 1243 C C . ASP A 1 171 ? -9.298 -5.009 -18.932 1.00 75.81 171 ASP A C 1
ATOM 1245 O O . ASP A 1 171 ? -10.216 -5.812 -19.093 1.00 75.81 171 ASP A O 1
ATOM 1249 N N . GLY A 1 172 ? -9.546 -3.718 -18.676 1.00 70.38 172 GLY A N 1
ATOM 1250 C CA . GLY A 1 172 ? -10.872 -3.169 -18.383 1.00 70.38 172 GLY A CA 1
ATOM 1251 C C . GLY A 1 172 ? -11.340 -3.372 -16.936 1.00 70.38 172 GLY A C 1
ATOM 1252 O O . GLY A 1 172 ? -12.517 -3.142 -16.663 1.00 70.38 172 GLY A O 1
ATOM 1253 N N . GLN A 1 173 ? -10.463 -3.802 -16.024 1.00 63.53 173 GLN A N 1
ATOM 1254 C CA . GLN A 1 173 ? -10.722 -3.958 -14.592 1.00 63.53 173 GLN A CA 1
ATOM 1255 C C . GLN A 1 173 ? -9.625 -3.278 -13.761 1.00 63.53 173 GLN A C 1
ATOM 1257 O O . GLN A 1 173 ? -8.471 -3.159 -14.177 1.00 63.53 173 GLN A O 1
ATOM 1262 N N . ARG A 1 174 ? -9.977 -2.820 -12.559 1.00 68.25 174 ARG A N 1
ATOM 1263 C CA . ARG A 1 174 ? -9.012 -2.259 -11.608 1.00 68.25 174 ARG A CA 1
ATOM 1264 C C . ARG A 1 174 ? -8.400 -3.384 -10.784 1.00 68.25 174 ARG A C 1
ATOM 1266 O O . ARG A 1 174 ? -9.130 -4.166 -10.191 1.00 68.25 174 ARG A O 1
ATOM 1273 N N . HIS A 1 175 ? -7.073 -3.422 -10.716 1.00 69.62 175 HIS A N 1
ATOM 1274 C CA . HIS A 1 175 ? -6.329 -4.408 -9.933 1.00 69.62 175 HIS A CA 1
ATOM 1275 C C . HIS A 1 175 ? -5.338 -3.723 -8.996 1.00 69.62 175 HIS A C 1
ATOM 1277 O O . HIS A 1 175 ? -4.878 -2.607 -9.263 1.00 69.62 175 HIS A O 1
ATOM 1283 N N . LEU A 1 176 ? -4.964 -4.418 -7.921 1.00 63.47 176 LEU A N 1
ATOM 1284 C CA . LEU A 1 176 ? -3.830 -4.035 -7.084 1.00 63.47 176 LEU A CA 1
ATOM 1285 C C . LEU A 1 176 ? -2.545 -4.647 -7.634 1.00 63.47 176 LEU A C 1
ATOM 1287 O O . LEU A 1 176 ? -2.490 -5.830 -7.966 1.00 63.47 176 LEU A O 1
ATOM 1291 N N . TYR A 1 177 ? -1.497 -3.837 -7.682 1.00 77.31 177 TYR A N 1
ATOM 1292 C CA . TYR A 1 177 ? -0.157 -4.245 -8.068 1.00 77.31 177 TYR A CA 1
ATOM 1293 C C . TYR A 1 177 ? 0.806 -3.971 -6.936 1.00 77.31 177 TYR A C 1
ATOM 1295 O O . TYR A 1 177 ? 0.705 -2.942 -6.275 1.00 77.31 177 TYR A O 1
ATOM 1303 N N . SER A 1 178 ? 1.772 -4.856 -6.742 1.00 75.19 178 SER A N 1
ATOM 1304 C CA . SER A 1 178 ? 2.851 -4.651 -5.788 1.00 75.19 178 SER A CA 1
ATOM 1305 C C . SER A 1 178 ? 4.188 -5.057 -6.387 1.00 75.19 178 SER A C 1
ATOM 1307 O O . SER A 1 178 ? 4.252 -5.821 -7.349 1.00 75.19 178 SER A O 1
ATOM 1309 N N . ALA A 1 179 ? 5.260 -4.491 -5.853 1.00 74.38 179 ALA A N 1
ATOM 1310 C CA . ALA A 1 179 ? 6.601 -4.622 -6.389 1.00 74.38 179 ALA A CA 1
ATOM 1311 C C . ALA A 1 179 ? 7.571 -5.163 -5.345 1.00 74.38 179 ALA A C 1
ATOM 1313 O O . ALA A 1 179 ? 7.633 -4.644 -4.231 1.00 74.38 179 ALA A O 1
ATOM 1314 N N . ASP A 1 180 ? 8.367 -6.152 -5.745 1.00 72.81 180 ASP A N 1
ATOM 1315 C CA . ASP A 1 180 ? 9.570 -6.577 -5.040 1.00 72.81 180 ASP A CA 1
ATOM 1316 C C . ASP A 1 180 ? 10.771 -6.738 -6.009 1.00 72.81 180 ASP A C 1
ATOM 1318 O O . ASP A 1 180 ? 11.247 -5.758 -6.567 1.00 72.81 180 ASP A O 1
ATOM 1322 N N . GLN A 1 181 ? 11.305 -7.942 -6.226 1.00 76.06 181 GLN A N 1
ATOM 1323 C CA . GLN A 1 181 ? 12.216 -8.275 -7.325 1.00 76.06 181 GLN A CA 1
ATOM 1324 C C . GLN A 1 181 ? 11.486 -8.421 -8.671 1.00 76.06 181 GLN A C 1
ATOM 1326 O O . GLN A 1 181 ? 12.115 -8.711 -9.690 1.00 76.06 181 GLN A O 1
ATOM 1331 N N . SER A 1 182 ? 10.160 -8.296 -8.670 1.00 80.44 182 SER A N 1
ATOM 1332 C CA . SER A 1 182 ? 9.292 -8.307 -9.847 1.00 80.44 182 SER A CA 1
ATOM 1333 C C . SER A 1 182 ? 8.034 -7.481 -9.577 1.00 80.44 182 SER A C 1
ATOM 1335 O O . SER A 1 182 ? 7.872 -6.920 -8.491 1.00 80.44 182 SER A O 1
ATOM 1337 N N . VAL A 1 183 ? 7.149 -7.373 -10.568 1.00 82.44 183 VAL A N 1
ATOM 1338 C CA . VAL A 1 183 ? 5.831 -6.748 -10.397 1.00 82.44 183 VAL A CA 1
ATOM 1339 C C . VAL A 1 183 ? 4.771 -7.838 -10.346 1.00 82.44 183 VAL A C 1
ATOM 1341 O O . VAL A 1 183 ? 4.740 -8.728 -11.193 1.00 82.44 183 VAL A O 1
ATOM 1344 N N . TRP A 1 184 ? 3.897 -7.744 -9.354 1.00 78.88 184 TRP A N 1
ATOM 1345 C CA . TRP A 1 184 ? 2.864 -8.719 -9.039 1.00 78.88 184 TRP A CA 1
ATOM 1346 C C . TRP A 1 184 ? 1.500 -8.056 -9.130 1.00 78.88 184 TRP A C 1
ATOM 1348 O O . TRP A 1 184 ? 1.357 -6.904 -8.731 1.00 78.88 184 TRP A O 1
ATOM 1358 N N . ARG A 1 185 ? 0.502 -8.787 -9.617 1.00 78.31 185 ARG A N 1
ATOM 1359 C CA . ARG A 1 185 ? -0.908 -8.396 -9.654 1.00 78.31 185 ARG A CA 1
ATOM 1360 C C . ARG A 1 185 ? -1.702 -9.252 -8.676 1.00 78.31 185 ARG A C 1
ATOM 1362 O O . ARG A 1 185 ? -1.498 -10.462 -8.633 1.00 78.31 185 ARG A O 1
ATOM 1369 N N . LEU A 1 186 ? -2.590 -8.647 -7.898 1.00 63.66 186 LEU A N 1
ATOM 1370 C CA . LEU A 1 186 ? -3.542 -9.374 -7.067 1.00 63.66 186 LEU A CA 1
ATOM 1371 C C . LEU A 1 186 ? -4.720 -9.834 -7.932 1.00 63.66 186 LEU A C 1
ATOM 1373 O O . LEU A 1 186 ? -5.366 -9.017 -8.581 1.00 63.66 186 LEU A O 1
ATOM 1377 N N . GLU A 1 187 ? -5.003 -11.131 -7.917 1.00 62.03 187 GLU A N 1
ATOM 1378 C CA . GLU A 1 187 ? -6.157 -11.747 -8.568 1.00 62.03 187 GLU A CA 1
ATOM 1379 C C . GLU A 1 187 ? -6.902 -12.594 -7.529 1.00 62.03 187 GLU A C 1
ATOM 1381 O O . GLU A 1 187 ? -6.389 -13.606 -7.044 1.00 62.03 187 GLU A O 1
ATOM 1386 N N . GLY A 1 188 ? -8.106 -12.162 -7.144 1.00 58.69 188 GLY A N 1
ATOM 1387 C CA . GLY A 1 188 ? -8.822 -12.762 -6.017 1.00 58.69 188 GLY A CA 1
ATOM 1388 C C . GLY A 1 188 ? -8.026 -12.620 -4.715 1.00 58.69 188 GLY A C 1
ATOM 1389 O O . GLY A 1 188 ? -7.721 -11.510 -4.293 1.00 58.69 188 GLY A O 1
ATOM 1390 N N . ASP A 1 189 ? -7.671 -13.744 -4.089 1.00 51.88 189 ASP A N 1
ATOM 1391 C CA . ASP A 1 189 ? -6.890 -13.799 -2.846 1.00 51.88 189 ASP A CA 1
ATOM 1392 C C . ASP A 1 189 ? -5.385 -14.056 -3.068 1.00 51.88 189 ASP A C 1
ATOM 1394 O O . ASP A 1 189 ? -4.656 -14.334 -2.111 1.00 51.88 189 ASP A O 1
ATOM 1398 N N . ARG A 1 190 ? -4.893 -14.003 -4.318 1.00 56.69 190 ARG A N 1
ATOM 1399 C CA . ARG A 1 190 ? -3.522 -14.422 -4.664 1.00 56.69 190 ARG A CA 1
ATOM 1400 C C . ARG A 1 190 ? -2.762 -13.407 -5.497 1.00 56.69 190 ARG A C 1
ATOM 1402 O O . ARG A 1 190 ? -3.288 -12.809 -6.426 1.00 56.69 190 ARG A O 1
ATOM 1409 N N . TRP A 1 191 ? -1.473 -13.282 -5.201 1.00 65.12 191 TRP A N 1
ATOM 1410 C CA . TRP A 1 191 ? -0.532 -12.510 -6.006 1.00 65.12 191 TRP A CA 1
ATOM 1411 C C . TRP A 1 191 ? 0.019 -13.355 -7.156 1.00 65.12 191 TRP A C 1
ATOM 1413 O O . TRP A 1 191 ? 0.511 -14.465 -6.945 1.00 65.12 191 TRP A O 1
ATOM 1423 N N . HIS A 1 192 ? -0.026 -12.802 -8.363 1.00 73.38 192 HIS A N 1
ATOM 1424 C CA . HIS A 1 192 ? 0.478 -13.387 -9.598 1.00 73.38 192 HIS A CA 1
ATOM 1425 C C . HIS A 1 192 ? 1.596 -12.513 -10.174 1.00 73.38 192 HIS A C 1
ATOM 1427 O O . HIS A 1 192 ? 1.409 -11.317 -10.386 1.00 73.38 192 HIS A O 1
ATOM 1433 N N . GLU A 1 193 ? 2.769 -13.096 -10.424 1.00 79.12 193 GLU A N 1
ATOM 1434 C CA . GLU A 1 193 ? 3.887 -12.396 -11.071 1.00 79.12 193 GLU A CA 1
ATOM 1435 C C . GLU A 1 193 ? 3.510 -12.024 -12.513 1.00 79.12 193 GLU A C 1
ATOM 1437 O O . GLU A 1 193 ? 2.974 -12.855 -13.251 1.00 79.12 193 GLU A O 1
ATOM 1442 N N . LEU A 1 194 ? 3.809 -10.795 -12.938 1.00 84.56 194 LEU A N 1
ATOM 1443 C CA . LEU A 1 194 ? 3.598 -10.366 -14.319 1.00 84.56 194 LEU A CA 1
ATOM 1444 C C . LEU A 1 194 ? 4.777 -10.801 -15.205 1.00 84.56 194 LEU A C 1
ATOM 1446 O O . LEU A 1 194 ? 5.891 -10.294 -15.041 1.00 84.56 194 LEU A O 1
ATOM 1450 N N . PRO A 1 195 ? 4.561 -11.689 -16.192 1.00 85.00 195 PRO A N 1
ATOM 1451 C CA . PRO A 1 195 ? 5.646 -12.216 -17.008 1.00 85.00 195 PRO A CA 1
ATOM 1452 C C . PRO A 1 195 ? 6.239 -11.155 -17.946 1.00 85.00 195 PRO A C 1
ATOM 1454 O O . PRO A 1 195 ? 5.542 -10.284 -18.466 1.00 85.00 195 PRO A O 1
ATOM 1457 N N . GLY A 1 196 ? 7.545 -11.269 -18.210 1.00 85.31 196 GLY A N 1
ATOM 1458 C CA . GLY A 1 196 ? 8.263 -10.411 -19.163 1.00 85.31 196 GLY A CA 1
ATOM 1459 C C . GLY A 1 196 ? 8.573 -8.995 -18.662 1.00 85.31 196 GLY A C 1
ATOM 1460 O O . GLY A 1 196 ? 9.099 -8.192 -19.431 1.00 85.31 196 GLY A O 1
ATOM 1461 N N . GLY A 1 197 ? 8.248 -8.699 -17.402 1.00 88.75 197 GLY A N 1
ATOM 1462 C CA . GLY A 1 197 ? 8.575 -7.444 -16.734 1.00 88.75 197 GLY A CA 1
ATOM 1463 C C . GLY A 1 197 ? 9.985 -7.410 -16.132 1.00 88.75 197 GLY A C 1
ATOM 1464 O O . GLY A 1 197 ? 10.807 -8.291 -16.407 1.00 88.75 197 GLY A O 1
ATOM 1465 N N . PRO A 1 198 ? 10.284 -6.390 -15.309 1.00 85.00 198 PRO A N 1
ATOM 1466 C CA . PRO A 1 198 ? 11.565 -6.297 -14.619 1.00 85.00 198 PRO A CA 1
ATOM 1467 C C . PRO A 1 198 ? 11.803 -7.500 -13.697 1.00 85.00 198 PRO A C 1
ATOM 1469 O O . PRO A 1 198 ? 10.914 -7.899 -12.951 1.00 85.00 198 PRO A O 1
ATOM 1472 N N . SER A 1 199 ? 13.029 -8.029 -13.712 1.00 80.88 199 SER A N 1
ATOM 1473 C CA . SER A 1 199 ? 13.471 -9.156 -12.871 1.00 80.88 199 SER A CA 1
ATOM 1474 C C . SER A 1 199 ? 14.542 -8.752 -11.847 1.00 80.88 199 SER A C 1
ATOM 1476 O O . SER A 1 199 ? 15.433 -9.539 -11.508 1.00 80.88 199 SER A O 1
ATOM 1478 N N . GLU A 1 200 ? 14.509 -7.489 -11.437 1.00 80.19 200 GLU A N 1
ATOM 1479 C CA . GLU A 1 200 ? 15.415 -6.854 -10.483 1.00 80.19 200 GLU A CA 1
ATOM 1480 C C . GLU A 1 200 ? 14.598 -6.078 -9.450 1.00 80.19 200 GLU A C 1
ATOM 1482 O O . GLU A 1 200 ? 13.385 -5.948 -9.579 1.00 80.19 200 GLU A O 1
ATOM 1487 N N . GLN A 1 201 ? 15.259 -5.554 -8.419 1.00 78.19 201 GLN A N 1
ATOM 1488 C CA . GLN A 1 201 ? 14.606 -4.847 -7.322 1.00 78.19 201 GLN A CA 1
ATOM 1489 C C . GLN A 1 201 ? 13.834 -3.606 -7.807 1.00 78.19 201 GLN A C 1
ATOM 1491 O O . GLN A 1 201 ? 14.416 -2.541 -8.030 1.00 78.19 201 GLN A O 1
ATOM 1496 N N . VAL A 1 202 ? 12.516 -3.756 -7.934 1.00 81.81 202 VAL A N 1
ATOM 1497 C CA . VAL A 1 202 ? 11.546 -2.705 -8.222 1.00 81.81 202 VAL A CA 1
ATOM 1498 C C . VAL A 1 202 ? 11.289 -1.941 -6.933 1.00 81.81 202 VAL A C 1
ATOM 1500 O O . VAL A 1 202 ? 10.745 -2.462 -5.963 1.00 81.81 202 VAL A O 1
ATOM 1503 N N . TRP A 1 203 ? 11.725 -0.690 -6.916 1.00 76.06 203 TRP A N 1
ATOM 1504 C CA . TRP A 1 203 ? 11.697 0.146 -5.723 1.00 76.06 203 TRP A CA 1
ATOM 1505 C C . TRP A 1 203 ? 10.447 1.019 -5.645 1.00 76.06 203 TRP A C 1
ATOM 1507 O O . TRP A 1 203 ? 10.023 1.397 -4.558 1.00 76.06 203 TRP A O 1
ATOM 1517 N N . ASN A 1 204 ? 9.873 1.379 -6.794 1.00 84.25 204 ASN A N 1
ATOM 1518 C CA . ASN A 1 204 ? 8.714 2.254 -6.840 1.00 84.25 204 ASN A CA 1
ATOM 1519 C C . ASN A 1 204 ? 7.826 1.962 -8.054 1.00 84.25 204 ASN A C 1
ATOM 1521 O O . ASN A 1 204 ? 8.319 1.695 -9.152 1.00 84.25 204 ASN A O 1
ATOM 1525 N N . LEU A 1 205 ? 6.517 2.053 -7.822 1.00 87.31 205 LEU A N 1
ATOM 1526 C CA . LEU A 1 205 ? 5.459 1.951 -8.814 1.00 87.31 205 LEU A CA 1
ATOM 1527 C C . LEU A 1 205 ? 4.681 3.266 -8.881 1.00 87.31 205 LEU A C 1
ATOM 1529 O O . LEU A 1 205 ? 4.345 3.850 -7.848 1.00 87.31 205 LEU A O 1
ATOM 1533 N N . GLU A 1 206 ? 4.340 3.701 -10.088 1.00 88.88 206 GLU A N 1
ATOM 1534 C CA . GLU A 1 206 ? 3.503 4.878 -10.309 1.00 88.88 206 GLU A CA 1
ATOM 1535 C C . GLU A 1 206 ? 2.600 4.675 -11.522 1.00 88.88 206 GLU A C 1
ATOM 1537 O O . GLU A 1 206 ? 3.033 4.144 -12.542 1.00 88.88 206 GLU A O 1
ATOM 1542 N N . VAL A 1 207 ? 1.342 5.100 -11.421 1.00 87.25 207 VAL A N 1
ATOM 1543 C CA . VAL A 1 207 ? 0.419 5.111 -12.560 1.00 87.25 207 VAL A CA 1
ATOM 1544 C C . VAL A 1 207 ? 0.411 6.502 -13.165 1.00 87.25 207 VAL A C 1
ATOM 1546 O O . VAL A 1 207 ? 0.284 7.501 -12.457 1.00 87.25 207 VAL A O 1
ATOM 1549 N N . PHE A 1 208 ? 0.544 6.563 -14.483 1.00 88.94 208 PHE A N 1
ATOM 1550 C CA . PHE A 1 208 ? 0.564 7.817 -15.218 1.00 88.94 208 PHE A CA 1
ATOM 1551 C C . PHE A 1 208 ? -0.097 7.649 -16.583 1.00 88.94 208 PHE A C 1
ATOM 1553 O O . PHE A 1 208 ? 0.071 6.619 -17.235 1.00 88.94 208 PHE A O 1
ATOM 1560 N N . ASP A 1 209 ? -0.852 8.661 -17.003 1.00 88.81 209 ASP A N 1
ATOM 1561 C CA . ASP A 1 209 ? -1.366 8.763 -18.366 1.00 88.81 209 ASP A CA 1
ATOM 1562 C C . ASP A 1 209 ? -0.382 9.581 -19.206 1.00 88.81 209 ASP A C 1
ATOM 1564 O O . ASP A 1 209 ? -0.270 10.798 -19.053 1.00 88.81 209 ASP A O 1
ATOM 1568 N N . ASP A 1 210 ? 0.347 8.904 -20.091 1.00 85.62 210 ASP A N 1
ATOM 1569 C CA . ASP A 1 210 ? 1.317 9.527 -20.997 1.00 85.62 210 ASP A CA 1
ATOM 1570 C C . ASP A 1 210 ? 0.708 10.017 -22.318 1.00 85.62 210 ASP A C 1
ATOM 1572 O O . ASP A 1 210 ? 1.431 10.348 -23.262 1.00 85.62 210 ASP A O 1
ATOM 1576 N N . GLY A 1 211 ? -0.623 10.074 -22.395 1.00 84.56 211 GLY A N 1
ATOM 1577 C CA . GLY A 1 211 ? -1.379 10.456 -23.582 1.00 84.56 211 GLY A CA 1
ATOM 1578 C C . GLY A 1 211 ? -1.772 9.276 -24.470 1.00 84.56 211 GLY A C 1
ATOM 1579 O O . GLY A 1 211 ? -2.497 9.478 -25.446 1.00 84.56 211 GLY A O 1
ATOM 1580 N N . SER A 1 212 ? -1.339 8.053 -24.146 1.00 85.00 212 SER A N 1
ATOM 1581 C CA . SER A 1 212 ? -1.847 6.819 -24.765 1.00 85.00 212 SER A CA 1
ATOM 1582 C C . SER A 1 212 ? -2.857 6.068 -23.884 1.00 85.00 212 SER A C 1
ATOM 1584 O O . SER A 1 212 ? -3.304 4.982 -24.253 1.00 85.00 212 SER A O 1
ATOM 1586 N N . GLY A 1 213 ? -3.246 6.666 -22.754 1.00 84.81 213 GLY A N 1
ATOM 1587 C CA . GLY A 1 213 ? -3.999 6.035 -21.679 1.00 8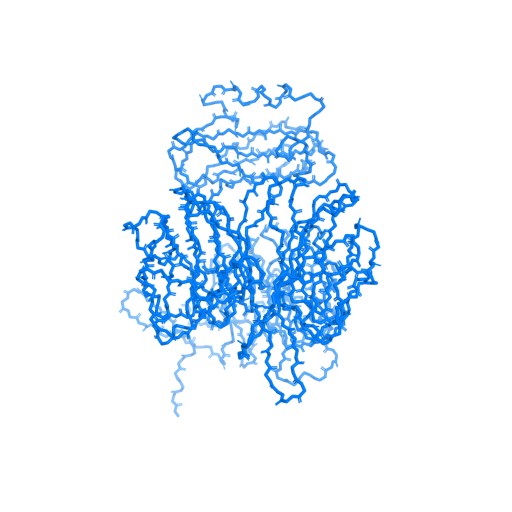4.81 213 GLY A CA 1
ATOM 1588 C C . GLY A 1 213 ? -3.117 5.790 -20.454 1.00 84.81 213 GLY A C 1
ATOM 1589 O O . GLY A 1 213 ? -1.897 5.956 -20.491 1.00 84.81 213 GLY A O 1
ATOM 1590 N N . HIS A 1 214 ? -3.743 5.385 -19.349 1.00 86.00 214 HIS A N 1
ATOM 1591 C CA . HIS A 1 214 ? -3.026 5.089 -18.112 1.00 86.00 214 HIS A CA 1
ATOM 1592 C C . HIS A 1 214 ? -2.122 3.863 -18.298 1.00 86.00 214 HIS A C 1
ATOM 1594 O O . HIS A 1 214 ? -2.556 2.823 -18.798 1.00 86.00 214 HIS A O 1
ATOM 1600 N N . ALA A 1 215 ? -0.883 3.973 -17.835 1.00 92.00 215 ALA A N 1
ATOM 1601 C CA . ALA A 1 215 ? 0.092 2.894 -17.800 1.00 92.00 215 ALA A CA 1
ATOM 1602 C C . ALA A 1 215 ? 0.736 2.793 -16.413 1.00 92.00 215 ALA A C 1
ATOM 1604 O O . ALA A 1 215 ? 0.813 3.774 -15.667 1.00 92.00 215 ALA A O 1
ATOM 1605 N N . LEU A 1 216 ? 1.216 1.594 -16.083 1.00 92.31 216 LEU A N 1
ATOM 1606 C CA . LEU A 1 216 ? 1.975 1.328 -14.866 1.00 92.31 216 LEU A CA 1
ATOM 1607 C C . LEU A 1 216 ? 3.472 1.500 -15.139 1.00 92.31 216 LEU A C 1
ATOM 1609 O O . LEU A 1 216 ? 4.033 0.836 -16.009 1.00 92.31 216 LEU A O 1
ATOM 1613 N N . TYR A 1 217 ? 4.129 2.358 -14.367 1.00 95.25 217 TYR A N 1
ATOM 1614 C CA . TYR A 1 217 ? 5.564 2.604 -14.432 1.00 95.25 217 TYR A CA 1
ATOM 1615 C C . TYR A 1 217 ? 6.260 1.995 -13.220 1.00 95.25 217 TYR A C 1
ATOM 1617 O O . TYR A 1 217 ? 5.835 2.203 -12.087 1.00 95.25 217 TYR A O 1
ATOM 1625 N N . ALA A 1 218 ? 7.350 1.273 -13.461 1.00 93.31 218 ALA A N 1
ATOM 1626 C CA . ALA A 1 218 ? 8.159 0.615 -12.448 1.00 93.31 218 ALA A CA 1
ATOM 1627 C C . ALA A 1 218 ? 9.613 1.100 -12.531 1.00 93.31 218 ALA A C 1
ATOM 1629 O O . ALA A 1 218 ? 10.289 0.931 -13.551 1.00 93.31 218 ALA A O 1
ATOM 1630 N N . ALA A 1 219 ? 10.097 1.711 -11.449 1.00 89.69 219 ALA A N 1
ATOM 1631 C CA . ALA A 1 219 ? 11.487 2.127 -11.298 1.00 89.69 219 ALA A CA 1
ATOM 1632 C C . ALA A 1 219 ? 12.269 1.109 -10.463 1.00 89.69 219 ALA A C 1
ATOM 1634 O O . ALA A 1 219 ? 11.805 0.644 -9.420 1.00 89.69 219 ALA A O 1
ATOM 1635 N N . LEU A 1 220 ? 13.479 0.794 -10.916 1.00 88.06 220 LEU A N 1
ATOM 1636 C CA . LEU A 1 220 ? 14.396 -0.113 -10.230 1.00 88.06 220 LEU A CA 1
ATOM 1637 C C . LEU A 1 220 ? 15.351 0.672 -9.328 1.00 88.06 220 LEU A C 1
ATOM 1639 O O . LEU A 1 220 ? 15.762 1.772 -9.698 1.00 88.06 220 LEU A O 1
ATOM 1643 N N . LEU A 1 221 ? 15.756 0.090 -8.195 1.00 76.81 221 LEU A N 1
ATOM 1644 C CA . LEU A 1 221 ? 16.683 0.733 -7.249 1.00 76.81 221 LEU A CA 1
ATOM 1645 C C . LEU A 1 221 ? 18.014 1.129 -7.912 1.00 76.81 221 LEU A C 1
ATOM 1647 O O . LEU A 1 221 ? 18.489 2.250 -7.735 1.00 76.81 221 LEU A O 1
ATOM 1651 N N . ASP A 1 222 ? 18.588 0.206 -8.688 1.00 76.75 222 ASP A N 1
ATOM 1652 C CA . ASP A 1 222 ? 19.895 0.360 -9.340 1.00 76.75 222 ASP A CA 1
ATOM 1653 C C . ASP A 1 222 ? 19.825 0.269 -10.875 1.00 76.75 222 ASP A C 1
ATOM 1655 O O . ASP A 1 222 ? 20.860 0.168 -11.541 1.00 76.75 222 ASP A O 1
ATOM 1659 N N . GLY A 1 223 ? 18.618 0.344 -11.444 1.00 84.12 223 GLY A N 1
ATOM 1660 C CA . GLY A 1 223 ? 18.405 0.191 -12.882 1.00 84.12 223 GLY A CA 1
ATOM 1661 C C . GLY A 1 223 ? 18.770 1.423 -13.706 1.00 84.12 223 GLY A C 1
ATOM 1662 O O . GLY A 1 223 ? 18.896 2.545 -13.213 1.00 84.12 223 GLY A O 1
ATOM 1663 N N . ASP A 1 224 ? 18.919 1.190 -15.004 1.00 89.62 224 ASP A N 1
ATOM 1664 C CA . ASP A 1 224 ? 19.227 2.182 -16.033 1.00 89.62 224 ASP A CA 1
ATOM 1665 C C . ASP A 1 224 ? 18.015 2.524 -16.918 1.00 89.62 224 ASP A C 1
ATOM 1667 O O . ASP A 1 224 ? 18.147 3.246 -17.906 1.00 89.62 224 ASP A O 1
ATOM 1671 N N . ALA A 1 225 ? 16.826 2.043 -16.555 1.00 93.56 225 ALA A N 1
ATOM 1672 C CA . ALA A 1 225 ? 15.575 2.313 -17.246 1.00 93.56 225 ALA A CA 1
ATOM 1673 C C . ALA A 1 225 ? 14.389 2.338 -16.274 1.00 93.56 225 ALA A C 1
ATOM 1675 O O . ALA A 1 225 ? 14.417 1.728 -15.202 1.00 93.56 225 ALA A O 1
ATOM 1676 N N . VAL A 1 226 ? 13.321 3.013 -16.693 1.00 96.06 226 VAL A N 1
ATOM 1677 C CA . VAL A 1 226 ? 11.983 2.861 -16.112 1.00 96.06 226 VAL A CA 1
ATOM 1678 C C . VAL A 1 226 ? 11.184 1.931 -17.014 1.00 96.06 226 VAL A C 1
ATOM 1680 O O . VAL A 1 226 ? 11.169 2.097 -18.233 1.00 96.06 226 VAL A O 1
ATOM 1683 N N . TRP A 1 227 ? 10.536 0.939 -16.420 1.00 96.12 227 TRP A N 1
ATOM 1684 C CA . TRP A 1 227 ? 9.698 -0.020 -17.127 1.00 96.12 227 TRP A CA 1
ATOM 1685 C C . TRP A 1 227 ? 8.272 0.507 -17.196 1.00 96.12 227 TRP A C 1
ATOM 1687 O O . TRP A 1 227 ? 7.753 0.992 -16.199 1.00 96.12 227 TRP A O 1
ATOM 1697 N N . ARG A 1 228 ? 7.638 0.408 -18.359 1.00 96.25 228 ARG A N 1
ATOM 1698 C CA . ARG A 1 228 ? 6.268 0.846 -18.617 1.00 96.25 228 ARG A CA 1
ATOM 1699 C C . ARG A 1 228 ? 5.429 -0.345 -19.060 1.00 96.25 228 ARG A C 1
ATOM 1701 O O . ARG A 1 228 ? 5.791 -1.009 -20.030 1.00 96.25 228 ARG A O 1
ATOM 1708 N N . PHE A 1 229 ? 4.305 -0.567 -18.394 1.00 95.25 229 PHE A N 1
ATOM 1709 C CA . PHE A 1 229 ? 3.328 -1.603 -18.702 1.00 95.25 229 PHE A CA 1
ATOM 1710 C C . PHE A 1 229 ? 2.014 -0.974 -19.156 1.00 95.25 229 PHE A C 1
ATOM 1712 O O . PHE A 1 229 ? 1.410 -0.201 -18.416 1.00 95.25 229 PHE A O 1
ATOM 1719 N N . ASP A 1 230 ? 1.571 -1.311 -20.366 1.00 90.94 230 ASP A N 1
ATOM 1720 C CA . ASP A 1 230 ? 0.330 -0.789 -20.967 1.00 90.94 230 ASP A CA 1
ATOM 1721 C C . ASP A 1 230 ? -0.929 -1.605 -20.619 1.00 90.94 230 ASP A C 1
ATOM 1723 O O . ASP A 1 230 ? -1.970 -1.456 -21.256 1.00 90.94 230 ASP A O 1
ATOM 1727 N N . GLY A 1 231 ? -0.817 -2.514 -19.649 1.00 87.44 231 GLY A N 1
ATOM 1728 C CA . GLY A 1 231 ? -1.853 -3.489 -19.316 1.00 87.44 231 GLY A CA 1
ATOM 1729 C C . GLY A 1 231 ? -1.676 -4.837 -20.018 1.00 87.44 231 GLY A C 1
ATOM 1730 O O . GLY A 1 231 ? -2.282 -5.819 -19.598 1.00 87.44 231 GLY A O 1
ATOM 1731 N N . THR A 1 232 ? -0.822 -4.917 -21.042 1.00 87.81 232 THR A N 1
ATOM 1732 C CA . THR A 1 232 ? -0.554 -6.156 -21.789 1.00 87.81 232 THR A CA 1
ATOM 1733 C C . THR A 1 232 ? 0.930 -6.443 -21.986 1.00 87.81 232 THR A C 1
ATOM 1735 O O . THR A 1 232 ? 1.351 -7.595 -21.881 1.00 87.81 232 THR A O 1
ATOM 1738 N N . THR A 1 233 ? 1.741 -5.420 -22.254 1.00 91.38 233 THR A N 1
ATOM 1739 C CA . THR A 1 233 ? 3.153 -5.564 -22.604 1.00 91.38 233 THR A CA 1
ATOM 1740 C C . THR A 1 233 ? 4.038 -4.588 -21.847 1.00 91.38 233 THR A C 1
ATOM 1742 O O . THR A 1 233 ? 3.647 -3.465 -21.523 1.00 91.38 233 THR A O 1
ATOM 1745 N N . TRP A 1 234 ? 5.258 -5.045 -21.564 1.00 95.81 234 TRP A N 1
ATOM 1746 C CA . TRP A 1 234 ? 6.311 -4.242 -20.960 1.00 95.81 234 TRP A CA 1
ATOM 1747 C C . TRP A 1 234 ? 7.182 -3.586 -22.032 1.00 95.81 234 TRP A C 1
ATOM 1749 O O . TRP A 1 234 ? 7.609 -4.226 -22.992 1.00 95.81 234 TRP A O 1
ATOM 1759 N N . THR A 1 235 ? 7.498 -2.312 -21.827 1.00 95.50 235 THR A N 1
ATOM 1760 C CA . THR A 1 235 ? 8.440 -1.528 -22.635 1.00 95.50 235 THR A CA 1
ATOM 1761 C C . THR A 1 235 ? 9.415 -0.800 -21.718 1.00 95.50 235 THR A C 1
ATOM 1763 O O . THR A 1 235 ? 9.043 -0.365 -20.630 1.00 95.50 235 THR A O 1
ATOM 1766 N N . THR A 1 236 ? 10.678 -0.675 -22.120 1.00 95.88 236 THR A N 1
ATOM 1767 C CA . THR A 1 236 ? 11.694 0.028 -21.327 1.00 95.88 236 THR A CA 1
ATOM 1768 C C . THR A 1 236 ? 11.891 1.453 -21.829 1.00 95.88 236 THR A C 1
ATOM 1770 O O . THR A 1 236 ? 11.944 1.709 -23.032 1.00 95.88 236 THR A O 1
ATOM 1773 N N . ILE A 1 237 ? 12.022 2.387 -20.890 1.00 96.81 237 ILE A N 1
ATOM 1774 C CA . ILE A 1 237 ? 12.331 3.795 -21.134 1.00 96.81 237 ILE A CA 1
ATOM 1775 C C . ILE A 1 237 ? 13.721 4.071 -20.555 1.00 96.81 237 ILE A C 1
ATOM 1777 O O . ILE A 1 237 ? 13.849 4.174 -19.330 1.00 96.81 237 ILE A O 1
ATOM 1781 N N . PRO A 1 238 ? 14.768 4.173 -21.393 1.00 96.62 238 PRO A N 1
ATOM 1782 C CA . PRO A 1 238 ? 16.135 4.359 -20.918 1.00 96.62 238 PRO A CA 1
ATOM 1783 C C . PRO A 1 238 ? 16.299 5.653 -20.117 1.00 96.62 238 PRO A C 1
ATOM 1785 O O . PRO A 1 238 ? 15.836 6.718 -20.532 1.00 96.62 238 PRO A O 1
ATOM 1788 N N . LEU A 1 239 ? 16.998 5.569 -18.988 1.00 95.06 239 LEU A N 1
ATOM 1789 C CA . LEU A 1 239 ? 17.423 6.729 -18.216 1.00 95.06 239 LEU A CA 1
ATOM 1790 C C . LEU A 1 239 ? 18.659 7.381 -18.858 1.00 95.06 239 LEU A C 1
ATOM 1792 O O . LEU A 1 239 ? 19.433 6.717 -19.557 1.00 95.06 239 LEU A O 1
ATOM 1796 N N . PRO A 1 240 ? 18.903 8.680 -18.603 1.00 93.69 240 PRO A N 1
ATOM 1797 C CA . PRO A 1 240 ? 20.171 9.297 -18.963 1.00 93.69 240 PRO A CA 1
ATOM 1798 C C . PRO A 1 240 ? 21.353 8.585 -18.272 1.00 93.69 240 PRO A C 1
ATOM 1800 O O . PRO A 1 240 ? 21.182 8.000 -17.197 1.00 93.69 240 PRO A O 1
ATOM 1803 N N . PRO A 1 241 ? 22.574 8.645 -18.837 1.00 90.44 241 PRO A N 1
ATOM 1804 C CA . PRO A 1 241 ? 23.731 7.964 -18.266 1.00 90.44 241 PRO A CA 1
ATOM 1805 C C . PRO A 1 241 ? 23.952 8.315 -16.791 1.00 90.44 241 PRO A C 1
ATOM 1807 O O . PRO A 1 241 ? 23.879 9.480 -16.410 1.00 90.44 241 PRO A O 1
ATOM 1810 N N . GLN A 1 242 ? 24.263 7.299 -15.977 1.00 89.75 242 GLN A N 1
ATOM 1811 C CA . GLN A 1 242 ? 24.585 7.424 -14.543 1.00 89.75 242 GLN A CA 1
ATOM 1812 C C . GLN A 1 242 ? 23.442 7.930 -13.646 1.00 89.75 242 GLN A C 1
ATOM 1814 O O . GLN A 1 242 ? 23.641 8.052 -12.436 1.00 89.75 242 GLN A O 1
ATOM 1819 N N . VAL A 1 243 ? 22.255 8.179 -14.204 1.00 92.81 243 VAL A N 1
ATOM 1820 C CA . VAL A 1 243 ? 21.058 8.496 -13.426 1.00 92.81 243 VAL A CA 1
ATOM 1821 C C . VAL A 1 243 ? 20.555 7.233 -12.737 1.00 92.81 243 VAL A C 1
ATOM 1823 O O . VAL A 1 243 ? 20.537 6.147 -13.321 1.00 92.81 243 VAL A O 1
ATOM 1826 N N . ARG A 1 244 ? 20.161 7.385 -11.476 1.00 88.38 244 ARG A N 1
ATOM 1827 C CA . ARG A 1 244 ? 19.432 6.397 -10.682 1.00 88.38 244 ARG A CA 1
ATOM 1828 C C . ARG A 1 244 ? 18.218 7.076 -10.082 1.00 88.38 244 ARG A C 1
ATOM 1830 O O . ARG A 1 244 ? 18.333 8.176 -9.541 1.00 88.38 244 ARG A O 1
ATOM 1837 N N . ILE A 1 245 ? 17.065 6.432 -10.193 1.00 88.44 245 ILE A N 1
ATOM 1838 C CA . ILE A 1 245 ? 15.795 6.967 -9.706 1.00 88.44 245 ILE A CA 1
ATOM 1839 C C . ILE A 1 245 ? 15.459 6.314 -8.370 1.00 88.44 245 ILE A C 1
ATOM 1841 O O . ILE A 1 245 ? 15.630 5.113 -8.199 1.00 88.44 245 ILE A O 1
ATOM 1845 N N . ARG A 1 246 ? 14.979 7.114 -7.414 1.00 83.25 246 ARG A N 1
ATOM 1846 C CA . ARG A 1 246 ? 14.445 6.619 -6.136 1.00 83.25 246 ARG A CA 1
ATOM 1847 C C . ARG A 1 246 ? 12.934 6.721 -6.060 1.00 83.25 246 ARG A C 1
ATOM 1849 O O . ARG A 1 246 ? 12.319 5.916 -5.366 1.00 83.25 246 ARG A O 1
ATOM 1856 N N . LYS A 1 247 ? 12.340 7.690 -6.759 1.00 86.31 247 LYS A N 1
ATOM 1857 C CA . LYS A 1 247 ? 10.903 7.922 -6.697 1.00 86.31 247 LYS A CA 1
ATOM 1858 C C . LYS A 1 247 ? 10.347 8.439 -8.009 1.00 86.31 247 LYS A C 1
ATOM 1860 O O . LYS A 1 247 ? 10.872 9.396 -8.566 1.00 86.31 247 LYS A O 1
ATOM 1865 N N . LEU A 1 248 ? 9.263 7.833 -8.465 1.00 92.00 248 LEU A N 1
ATOM 1866 C CA . LEU A 1 248 ? 8.372 8.373 -9.475 1.00 92.00 248 LEU A CA 1
ATOM 1867 C C . LEU A 1 248 ? 7.183 9.044 -8.782 1.00 92.00 248 LEU A C 1
ATOM 1869 O O . LEU A 1 248 ? 6.689 8.561 -7.758 1.00 92.00 248 LEU A O 1
ATOM 1873 N N . ARG A 1 249 ? 6.738 10.169 -9.340 1.00 88.69 249 ARG A N 1
ATOM 1874 C CA . ARG A 1 249 ? 5.554 10.911 -8.900 1.00 88.69 249 ARG A CA 1
ATOM 1875 C C . ARG A 1 249 ? 4.815 11.479 -10.095 1.00 88.69 249 ARG A C 1
ATOM 1877 O O . ARG A 1 249 ? 5.389 12.242 -10.870 1.00 88.69 249 ARG A O 1
ATOM 1884 N N . CYS A 1 250 ? 3.535 11.163 -10.199 1.00 89.12 250 CYS A N 1
ATOM 1885 C CA . CYS A 1 250 ? 2.607 11.889 -11.042 1.00 89.12 250 CYS A CA 1
ATOM 1886 C C . CYS A 1 250 ? 2.169 13.163 -10.305 1.00 89.12 250 CYS A C 1
ATOM 1888 O O . CYS A 1 250 ? 1.574 13.090 -9.230 1.00 89.12 250 CYS A O 1
ATOM 1890 N N . LEU A 1 251 ? 2.489 14.340 -10.850 1.00 85.69 251 LEU A N 1
ATOM 1891 C CA . LEU A 1 251 ? 2.123 15.627 -10.250 1.00 85.69 251 LEU A CA 1
ATOM 1892 C C . LEU A 1 251 ? 1.323 16.490 -11.226 1.00 85.69 251 LEU A C 1
ATOM 1894 O O . LEU A 1 251 ? 1.743 16.716 -12.361 1.00 85.69 251 LEU A O 1
ATOM 1898 N N . GLY A 1 252 ? 0.223 17.066 -10.736 1.00 79.62 252 GLY A N 1
ATOM 1899 C CA . GLY A 1 252 ? -0.642 17.993 -11.470 1.00 79.62 252 GLY A CA 1
ATOM 1900 C C . GLY A 1 252 ? -2.052 17.441 -11.723 1.00 79.62 252 GLY A C 1
ATOM 1901 O O . GLY A 1 252 ? -2.281 16.244 -11.579 1.00 79.62 252 GLY A O 1
ATOM 1902 N N . PRO A 1 253 ? -3.023 18.308 -12.062 1.00 67.38 253 PRO A N 1
ATOM 1903 C CA . PRO A 1 253 ? -4.404 17.886 -12.259 1.00 67.38 253 PRO A CA 1
ATOM 1904 C C . PRO A 1 253 ? -4.652 17.326 -13.669 1.00 67.38 253 PRO A C 1
ATOM 1906 O O . PRO A 1 253 ? -4.304 17.957 -14.672 1.00 67.38 253 PRO A O 1
ATOM 1909 N N . GLY A 1 254 ? -5.342 16.183 -13.735 1.00 66.06 254 GLY A N 1
ATOM 1910 C CA . GLY A 1 254 ? -5.918 15.618 -14.961 1.00 66.06 254 GLY A CA 1
ATOM 1911 C C . GLY A 1 254 ? -4.919 15.485 -16.114 1.00 66.06 254 GLY A C 1
ATOM 1912 O O . GLY A 1 254 ? -3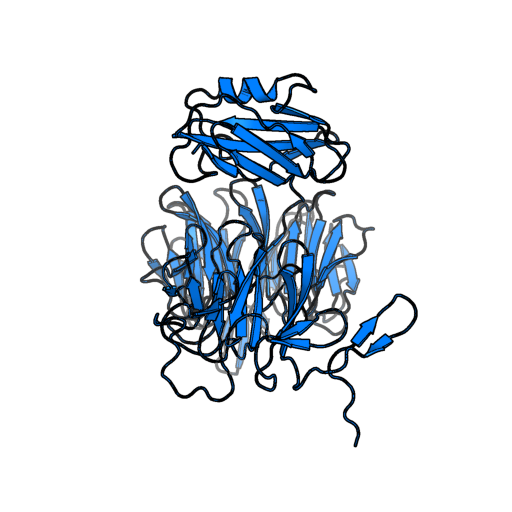.788 15.050 -15.927 1.00 66.06 254 GLY A O 1
ATOM 1913 N N . THR A 1 255 ? -5.319 15.920 -17.312 1.00 65.75 255 THR A N 1
ATOM 1914 C CA . THR A 1 255 ? -4.510 15.839 -18.546 1.00 65.75 255 THR A CA 1
ATOM 1915 C C . THR A 1 255 ? -3.267 16.742 -18.552 1.00 65.75 255 THR A C 1
ATOM 1917 O O . THR A 1 255 ? -2.515 16.736 -19.520 1.00 65.75 255 THR A O 1
ATOM 1920 N N . GLY A 1 256 ? -3.077 17.576 -17.523 1.00 77.38 256 GLY A N 1
ATOM 1921 C CA . GLY A 1 256 ? -1.883 18.404 -17.336 1.00 77.38 256 GLY A CA 1
ATOM 1922 C C . GLY A 1 256 ? -0.869 17.805 -16.360 1.00 77.38 256 GLY A C 1
ATOM 1923 O O . GLY A 1 256 ? 0.123 18.469 -16.050 1.00 77.38 256 GLY A O 1
ATOM 1924 N N . ALA A 1 257 ? -1.131 16.602 -15.840 1.00 85.88 257 ALA A N 1
ATOM 1925 C CA . ALA A 1 257 ? -0.210 15.900 -14.965 1.00 85.88 257 ALA A CA 1
ATOM 1926 C C . ALA A 1 257 ? 1.087 15.534 -15.699 1.00 85.88 257 ALA A C 1
ATOM 1928 O O . ALA A 1 257 ? 1.105 15.311 -16.909 1.00 85.88 257 ALA A O 1
ATOM 1929 N N . GLN A 1 258 ? 2.188 15.481 -14.958 1.00 91.69 258 GLN A N 1
ATOM 1930 C CA . GLN A 1 258 ? 3.489 15.076 -15.475 1.00 91.69 258 GLN A CA 1
ATOM 1931 C C . GLN A 1 258 ? 4.089 14.000 -14.582 1.00 91.69 258 GLN A C 1
ATOM 1933 O O . GLN A 1 258 ? 3.990 14.082 -13.354 1.00 91.69 258 GLN A O 1
ATOM 1938 N N . LEU A 1 259 ? 4.749 13.025 -15.204 1.00 94.94 259 LEU A N 1
ATOM 1939 C CA . LEU A 1 259 ? 5.536 12.031 -14.495 1.00 94.94 259 LEU A CA 1
ATOM 1940 C C . LEU A 1 259 ? 6.935 12.571 -14.230 1.00 94.94 259 LEU A C 1
ATOM 1942 O O . LEU A 1 259 ? 7.723 12.798 -15.151 1.00 94.94 259 LEU A O 1
ATOM 1946 N N . TYR A 1 260 ? 7.240 12.731 -12.952 1.00 95.31 260 TYR A N 1
ATOM 1947 C CA . TYR A 1 260 ? 8.549 13.109 -12.469 1.00 95.31 260 TYR A CA 1
ATOM 1948 C C . TYR A 1 260 ? 9.282 11.907 -11.892 1.00 95.31 260 TYR A C 1
ATOM 1950 O O . TYR A 1 260 ? 8.679 11.053 -11.249 1.00 95.31 260 TYR A O 1
ATOM 1958 N N . ALA A 1 261 ? 10.596 11.882 -12.072 1.00 94.88 261 ALA A N 1
ATOM 1959 C CA . ALA A 1 261 ? 11.508 10.930 -11.473 1.00 94.88 261 ALA A CA 1
ATOM 1960 C C . ALA A 1 261 ? 12.522 11.692 -10.612 1.00 94.88 261 ALA A C 1
ATOM 1962 O O . ALA A 1 261 ? 13.376 12.406 -11.137 1.00 94.88 261 ALA A O 1
ATOM 1963 N N . ALA A 1 262 ? 12.406 11.578 -9.293 1.00 92.19 262 ALA A N 1
ATOM 1964 C CA . ALA A 1 262 ? 13.379 12.085 -8.338 1.00 92.19 262 ALA A CA 1
ATOM 1965 C C . ALA A 1 262 ? 14.467 11.031 -8.103 1.00 92.19 262 ALA A C 1
ATOM 1967 O O . ALA A 1 262 ? 14.198 9.832 -7.962 1.00 92.19 262 ALA A O 1
ATOM 1968 N N . GLY A 1 263 ? 15.715 11.478 -8.078 1.00 91.88 263 GLY A N 1
ATOM 1969 C CA . GLY A 1 263 ? 16.851 10.592 -7.907 1.00 91.88 263 GLY A CA 1
ATOM 1970 C C . GLY A 1 263 ? 18.164 11.348 -7.928 1.00 91.88 263 GLY A C 1
ATOM 1971 O O . GLY A 1 263 ? 18.267 12.461 -7.408 1.00 91.88 263 GLY A O 1
ATOM 1972 N N . GLY A 1 264 ? 19.188 10.744 -8.519 1.00 92.06 264 GLY A N 1
ATOM 1973 C CA . GLY A 1 264 ? 20.495 11.370 -8.582 1.00 92.06 264 GLY A CA 1
ATOM 1974 C C . GLY A 1 264 ? 21.435 10.767 -9.610 1.00 92.06 264 GLY A C 1
ATOM 1975 O O . GLY A 1 264 ? 21.198 9.695 -10.160 1.00 92.06 264 GLY A O 1
ATOM 1976 N N . ILE A 1 265 ? 22.516 11.494 -9.862 1.00 94.06 265 ILE A N 1
ATOM 1977 C CA . ILE A 1 265 ? 23.622 11.084 -10.724 1.00 94.06 265 ILE A CA 1
ATOM 1978 C C . ILE A 1 265 ? 24.750 10.585 -9.826 1.00 94.06 265 ILE A C 1
ATOM 1980 O O . ILE A 1 265 ? 25.226 11.323 -8.958 1.00 94.06 265 ILE A O 1
ATOM 1984 N N . ALA A 1 266 ? 25.174 9.341 -10.036 1.00 88.56 266 ALA A N 1
ATOM 1985 C CA . ALA A 1 266 ? 26.309 8.768 -9.322 1.00 88.56 266 ALA A CA 1
ATOM 1986 C C . ALA A 1 266 ? 27.622 9.375 -9.840 1.00 88.56 266 ALA A C 1
ATOM 1988 O O . ALA A 1 266 ? 27.922 9.299 -11.035 1.00 88.56 266 ALA A O 1
ATOM 1989 N N . LEU A 1 267 ? 28.426 9.959 -8.947 1.00 87.69 267 LEU A N 1
ATOM 1990 C CA . LEU A 1 267 ? 29.704 10.565 -9.322 1.00 87.69 267 LEU A CA 1
ATOM 1991 C C . LEU A 1 267 ? 30.845 9.530 -9.317 1.00 87.69 267 LEU A C 1
ATOM 1993 O O . LEU A 1 267 ? 30.945 8.738 -8.377 1.00 87.69 267 LEU A O 1
ATOM 1997 N N . PRO A 1 268 ? 31.785 9.573 -10.286 1.00 85.81 268 PRO A N 1
ATOM 1998 C CA . PRO A 1 268 ? 32.940 8.665 -10.314 1.00 85.81 268 PRO A CA 1
ATOM 1999 C C . PRO A 1 268 ? 33.838 8.742 -9.071 1.00 85.81 268 PRO A C 1
ATOM 2001 O O . PRO A 1 268 ? 34.539 7.790 -8.747 1.00 85.81 268 PRO A O 1
ATOM 2004 N N . THR A 1 269 ? 33.833 9.883 -8.382 1.00 84.00 269 THR A N 1
ATOM 2005 C CA . THR A 1 269 ? 34.623 10.144 -7.170 1.00 84.00 269 THR A CA 1
ATOM 2006 C C . THR A 1 269 ? 33.968 9.626 -5.888 1.00 84.00 269 THR A C 1
ATOM 2008 O O . THR A 1 269 ? 34.528 9.810 -4.809 1.00 84.00 269 THR A O 1
ATOM 2011 N N . GLY A 1 270 ? 32.785 9.013 -5.988 1.00 80.56 270 GLY A N 1
ATOM 2012 C CA . GLY A 1 270 ? 31.891 8.786 -4.857 1.00 80.56 270 GLY A CA 1
ATOM 2013 C C . GLY A 1 270 ? 31.051 10.029 -4.541 1.00 80.56 270 GLY A C 1
ATOM 2014 O O . GLY A 1 270 ? 31.495 11.162 -4.745 1.00 80.56 270 GLY A O 1
ATOM 2015 N N . GLY A 1 271 ? 29.825 9.802 -4.061 1.00 84.75 271 GLY A N 1
ATOM 2016 C CA . GLY A 1 271 ? 28.816 10.837 -3.807 1.00 84.75 271 GLY A CA 1
ATOM 2017 C C . GLY A 1 271 ? 27.774 10.965 -4.923 1.00 84.75 271 GLY A C 1
ATOM 2018 O O . GLY A 1 271 ? 27.854 10.284 -5.950 1.00 84.75 271 GLY A O 1
ATOM 2019 N N . TRP A 1 272 ? 26.794 11.844 -4.705 1.00 89.50 272 TRP A N 1
ATOM 2020 C CA . TRP A 1 272 ? 25.636 12.002 -5.581 1.00 89.50 272 TRP A CA 1
ATOM 2021 C C . TRP A 1 272 ? 25.399 13.461 -5.967 1.00 89.50 272 TRP A C 1
ATOM 2023 O O . TRP A 1 272 ? 25.736 14.400 -5.243 1.00 89.50 272 TRP A O 1
ATOM 2033 N N . GLN A 1 273 ? 24.776 13.654 -7.126 1.00 93.62 273 GLN A N 1
ATOM 2034 C CA . GLN A 1 273 ? 24.074 14.895 -7.434 1.00 93.62 273 GLN A CA 1
ATOM 2035 C C . GLN A 1 273 ? 22.584 14.605 -7.506 1.00 93.62 273 GLN A C 1
ATOM 2037 O O . GLN A 1 273 ? 22.144 13.877 -8.392 1.00 93.62 273 GLN A O 1
ATOM 2042 N N . SER A 1 274 ? 21.821 15.164 -6.576 1.00 93.00 274 SER A N 1
ATOM 2043 C CA . SER A 1 274 ? 20.373 15.012 -6.513 1.00 93.00 274 SER A CA 1
ATOM 2044 C C . SER A 1 274 ? 19.700 15.814 -7.612 1.00 93.00 274 SER A C 1
ATOM 2046 O O . SER A 1 274 ? 20.045 16.968 -7.859 1.00 93.00 274 SER A O 1
ATOM 2048 N N . GLY A 1 275 ? 18.740 15.192 -8.284 1.00 93.75 275 GLY A N 1
ATOM 2049 C CA . GLY A 1 275 ? 18.091 15.765 -9.449 1.00 93.75 275 GLY A CA 1
ATOM 2050 C C . GLY A 1 275 ? 16.662 15.281 -9.620 1.00 93.75 275 GLY A C 1
ATOM 2051 O O . GLY A 1 275 ? 16.187 14.371 -8.935 1.00 93.75 275 GLY A O 1
ATOM 2052 N N . LEU A 1 276 ? 15.997 15.928 -10.567 1.00 96.19 276 LEU A N 1
ATOM 2053 C CA . LEU A 1 276 ? 14.635 15.645 -10.968 1.00 96.19 276 LEU A CA 1
ATOM 2054 C C . LEU A 1 276 ? 14.598 15.556 -12.491 1.00 96.19 276 LEU A C 1
ATOM 2056 O O . LEU A 1 276 ? 15.201 16.385 -13.173 1.00 96.19 276 LEU A O 1
ATOM 2060 N N . TRP A 1 277 ? 13.877 14.578 -13.020 1.00 96.56 277 TRP A N 1
ATOM 2061 C CA . TRP A 1 277 ? 13.628 14.433 -14.451 1.00 96.56 277 TRP A CA 1
ATOM 2062 C C . TRP A 1 277 ? 12.127 14.349 -14.704 1.00 96.56 277 TRP A C 1
ATOM 2064 O O . TRP A 1 277 ? 11.396 13.828 -13.871 1.00 96.56 277 TRP A O 1
ATOM 2074 N N . THR A 1 278 ? 11.660 14.861 -15.836 1.00 96.06 278 THR A N 1
ATOM 2075 C CA . THR A 1 278 ? 10.271 14.743 -16.294 1.00 96.06 278 THR A CA 1
ATOM 2076 C C . THR A 1 278 ? 10.226 13.931 -17.582 1.00 96.06 278 THR A C 1
ATOM 2078 O O . THR A 1 278 ? 11.132 14.040 -18.419 1.00 96.06 278 THR A O 1
ATOM 2081 N N . LEU A 1 279 ? 9.210 13.087 -17.733 1.00 94.94 279 LEU A N 1
ATOM 2082 C CA . LEU A 1 279 ? 9.026 12.283 -18.934 1.00 94.94 279 LEU A CA 1
ATOM 2083 C C . LEU A 1 279 ? 8.365 13.125 -20.035 1.00 94.94 279 LEU A C 1
ATOM 2085 O O . LEU A 1 279 ? 7.279 13.669 -19.849 1.00 94.94 279 LEU A O 1
ATOM 2089 N N . GLN A 1 280 ? 9.008 13.218 -21.200 1.00 90.88 280 GLN A N 1
ATOM 2090 C CA . GLN A 1 280 ? 8.447 13.855 -22.394 1.00 90.88 280 GLN A CA 1
ATOM 2091 C C . GLN A 1 280 ? 8.452 12.856 -23.552 1.00 90.88 280 GLN A C 1
ATOM 2093 O O . GLN A 1 280 ? 9.505 12.525 -24.108 1.00 90.88 280 GLN A O 1
ATOM 2098 N N . GLY A 1 281 ? 7.269 12.344 -23.900 1.00 87.38 281 GLY A N 1
ATOM 2099 C CA . GLY A 1 281 ? 7.150 11.173 -24.768 1.00 87.38 281 GLY A CA 1
ATOM 2100 C C . GLY A 1 281 ? 7.796 9.958 -24.099 1.00 87.38 281 GLY A C 1
ATOM 2101 O O . GLY A 1 281 ? 7.420 9.595 -22.994 1.00 87.38 281 GLY A O 1
ATOM 2102 N N . MET A 1 282 ? 8.810 9.372 -24.738 1.00 88.69 282 MET A N 1
ATOM 2103 C CA . MET A 1 282 ? 9.585 8.240 -24.199 1.00 88.69 282 MET A CA 1
ATOM 2104 C C . MET A 1 282 ? 11.019 8.643 -23.821 1.00 88.69 282 MET A C 1
ATOM 2106 O O . MET A 1 282 ? 11.934 7.824 -23.875 1.00 88.69 282 MET A O 1
ATOM 2110 N N . THR A 1 283 ? 11.233 9.915 -23.471 1.00 94.31 283 THR A N 1
ATOM 2111 C CA . THR A 1 283 ? 12.558 10.451 -23.132 1.00 94.31 283 THR A CA 1
ATOM 2112 C C . THR A 1 283 ? 12.505 11.257 -21.839 1.00 94.31 283 THR A C 1
ATOM 2114 O O . THR A 1 283 ? 11.671 12.148 -21.683 1.00 94.31 283 THR A O 1
ATOM 2117 N N . TRP A 1 284 ? 13.442 10.992 -20.930 1.00 96.62 284 TRP A N 1
ATOM 2118 C CA . TRP A 1 284 ? 13.606 11.753 -19.692 1.00 96.62 284 TRP A CA 1
ATOM 2119 C C . TRP A 1 284 ? 14.363 13.063 -19.928 1.00 96.62 284 TRP A C 1
ATOM 2121 O O . TRP A 1 284 ? 15.460 13.063 -20.488 1.00 96.62 284 TRP A O 1
ATOM 2131 N N . GLN A 1 285 ? 13.797 14.175 -19.461 1.00 95.56 285 GLN A N 1
ATOM 2132 C CA . GLN A 1 285 ? 14.392 15.512 -19.530 1.00 95.56 285 GLN A CA 1
ATOM 2133 C C . GLN A 1 285 ? 14.695 16.038 -18.122 1.00 95.56 285 GLN A C 1
ATOM 2135 O O . GLN A 1 285 ? 13.840 15.910 -17.247 1.00 95.56 285 GLN A O 1
ATOM 2140 N N . PRO A 1 286 ? 15.873 16.632 -17.864 1.00 95.12 286 PRO A N 1
ATOM 2141 C CA . PRO A 1 286 ? 16.191 17.182 -16.550 1.00 95.12 286 PRO A CA 1
ATOM 2142 C C . PRO A 1 286 ? 15.320 18.401 -16.220 1.00 95.12 286 PRO A C 1
ATOM 2144 O O . PRO A 1 286 ? 15.059 19.254 -17.069 1.00 95.12 286 PRO A O 1
ATOM 2147 N N . VAL A 1 287 ? 14.916 18.502 -14.956 1.00 96.12 287 VAL A N 1
ATOM 2148 C CA . VAL A 1 287 ? 14.177 19.629 -14.386 1.00 96.12 287 VAL A CA 1
ATOM 2149 C C . VAL A 1 287 ? 15.112 20.391 -13.453 1.00 96.12 287 VAL A C 1
ATOM 2151 O O . VAL A 1 287 ? 15.374 19.990 -12.318 1.00 96.12 287 VAL A O 1
ATOM 2154 N N . GLY A 1 288 ? 15.642 21.498 -13.969 1.00 93.75 288 GLY A N 1
ATOM 2155 C CA . GLY A 1 288 ? 16.691 22.265 -13.306 1.00 93.75 288 GLY A CA 1
ATOM 2156 C C . GLY A 1 288 ? 18.042 21.540 -13.256 1.00 93.75 288 GLY A C 1
ATOM 2157 O O . GLY A 1 288 ? 18.201 20.420 -13.742 1.00 93.75 288 GLY A O 1
ATOM 2158 N N . ASN A 1 289 ? 19.043 22.207 -12.686 1.00 92.38 289 ASN A N 1
ATOM 2159 C CA . ASN A 1 289 ? 20.404 21.677 -12.581 1.00 92.38 289 ASN A CA 1
ATOM 2160 C C . ASN A 1 289 ? 20.567 20.804 -11.324 1.00 92.38 289 ASN A C 1
ATOM 2162 O O . ASN A 1 289 ? 20.291 21.311 -10.238 1.00 92.38 289 ASN A O 1
ATOM 2166 N N . PRO A 1 290 ? 21.063 19.554 -11.424 1.00 92.69 290 PRO A N 1
ATOM 2167 C CA . PRO A 1 290 ? 21.305 18.709 -10.257 1.00 92.69 290 PRO A CA 1
ATOM 2168 C C . PRO A 1 290 ? 22.172 19.393 -9.194 1.00 92.69 290 PRO A C 1
ATOM 2170 O O . PRO A 1 290 ? 23.138 20.090 -9.515 1.00 92.69 290 PRO A O 1
ATOM 2173 N N . VAL A 1 291 ? 21.844 19.167 -7.924 1.00 91.00 291 VAL A N 1
ATOM 2174 C CA . VAL A 1 291 ? 22.534 19.764 -6.773 1.00 91.00 291 VAL A CA 1
ATOM 2175 C C . VAL A 1 291 ? 23.426 18.747 -6.067 1.00 91.00 291 VAL A C 1
ATOM 2177 O O . VAL A 1 291 ? 23.054 17.579 -5.980 1.00 91.00 291 VAL A O 1
ATOM 2180 N N . PRO A 1 292 ? 24.598 19.146 -5.539 1.00 89.00 292 PRO A N 1
ATOM 2181 C CA . PRO A 1 292 ? 25.422 18.258 -4.722 1.00 89.00 292 PRO A CA 1
ATOM 2182 C C . PRO A 1 292 ? 24.639 17.705 -3.526 1.00 89.00 292 PRO A C 1
ATOM 2184 O O . PRO A 1 292 ? 23.973 18.468 -2.827 1.00 89.00 292 PRO A O 1
ATOM 2187 N N . ALA A 1 293 ? 24.741 16.397 -3.288 1.00 83.62 293 ALA A N 1
ATOM 2188 C CA . ALA A 1 293 ? 24.077 15.729 -2.176 1.00 83.62 293 ALA A CA 1
ATOM 2189 C C . ALA A 1 293 ? 24.863 14.497 -1.695 1.00 83.62 293 ALA A C 1
ATOM 2191 O O . ALA A 1 293 ? 25.655 13.893 -2.425 1.00 83.62 293 ALA A O 1
ATOM 2192 N N . PHE A 1 294 ? 24.632 14.113 -0.447 1.00 77.81 294 PHE A N 1
ATOM 2193 C CA . PHE A 1 294 ? 25.119 12.878 0.148 1.00 77.81 294 PHE A CA 1
ATOM 2194 C C . PHE A 1 294 ? 24.312 11.662 -0.322 1.00 77.81 294 PHE A C 1
ATOM 2196 O O . PHE A 1 294 ? 24.900 10.594 -0.477 1.00 77.81 294 PHE A O 1
ATOM 2203 N N . ASP A 1 295 ? 23.011 11.817 -0.586 1.00 79.69 295 ASP A N 1
ATOM 2204 C CA . ASP A 1 295 ? 22.125 10.767 -1.112 1.00 79.69 295 ASP A CA 1
ATOM 2205 C C . ASP A 1 295 ? 21.227 11.334 -2.236 1.00 79.69 295 ASP A C 1
ATOM 2207 O O . ASP A 1 295 ? 20.954 12.541 -2.234 1.00 79.69 295 ASP A O 1
ATOM 2211 N N . PRO A 1 296 ? 20.753 10.510 -3.195 1.00 85.75 296 PRO A N 1
ATOM 2212 C CA . PRO A 1 296 ? 19.808 10.929 -4.225 1.00 85.75 296 PRO A CA 1
ATOM 2213 C C . PRO A 1 296 ? 18.529 11.544 -3.659 1.00 85.75 296 PRO A C 1
ATOM 2215 O O . PRO A 1 296 ? 18.104 11.226 -2.544 1.00 85.75 296 PRO A O 1
ATOM 2218 N N . ALA A 1 297 ? 17.862 12.362 -4.475 1.00 89.31 297 ALA A N 1
ATOM 2219 C CA . ALA A 1 297 ? 16.563 12.906 -4.122 1.00 89.31 297 ALA A CA 1
ATOM 2220 C C . ALA A 1 297 ? 15.551 11.777 -3.901 1.00 89.31 297 ALA A C 1
ATOM 2222 O O . ALA A 1 297 ? 15.474 10.832 -4.687 1.00 89.31 297 ALA A O 1
ATOM 2223 N N . ARG A 1 298 ? 14.795 11.882 -2.809 1.00 84.81 298 ARG A N 1
ATOM 2224 C CA . ARG A 1 298 ? 13.892 10.841 -2.305 1.00 84.81 298 ARG A CA 1
ATOM 2225 C C . ARG A 1 298 ? 12.443 11.078 -2.680 1.00 84.81 298 ARG A C 1
ATOM 2227 O O . ARG A 1 298 ? 11.692 10.119 -2.800 1.00 84.81 298 ARG A O 1
ATOM 2234 N N . ASP A 1 299 ? 12.055 12.334 -2.866 1.00 87.19 299 ASP A N 1
ATOM 2235 C CA . ASP A 1 299 ? 10.694 12.675 -3.250 1.00 87.19 299 ASP A CA 1
ATOM 2236 C C . ASP A 1 299 ? 10.630 14.035 -3.941 1.00 87.19 299 ASP A C 1
ATOM 2238 O O . ASP A 1 299 ? 11.562 14.840 -3.868 1.00 87.19 299 ASP A O 1
ATOM 2242 N N . VAL A 1 300 ? 9.507 14.291 -4.595 1.00 91.56 300 VAL A N 1
ATOM 2243 C CA . VAL A 1 300 ? 9.165 15.569 -5.207 1.00 91.56 300 VAL A CA 1
ATOM 2244 C C . VAL A 1 300 ? 7.703 15.874 -4.913 1.00 91.56 300 VAL A C 1
ATOM 2246 O O . VAL A 1 300 ? 6.849 14.994 -4.988 1.00 91.56 300 VAL A O 1
ATOM 2249 N N . ALA A 1 301 ? 7.407 17.130 -4.606 1.00 90.25 301 ALA A N 1
ATOM 2250 C CA . ALA A 1 301 ? 6.041 17.608 -4.492 1.00 90.25 301 ALA A CA 1
ATOM 2251 C C . ALA A 1 301 ? 5.877 18.938 -5.208 1.00 90.25 301 ALA A C 1
ATOM 2253 O O . ALA A 1 301 ? 6.809 19.735 -5.348 1.00 90.25 301 ALA A O 1
ATOM 2254 N N . ARG A 1 302 ? 4.651 19.174 -5.649 1.00 88.75 302 ARG A N 1
ATOM 2255 C CA . ARG A 1 302 ? 4.184 20.500 -6.008 1.00 88.75 302 ARG A CA 1
ATOM 2256 C C . ARG A 1 302 ? 3.578 21.117 -4.748 1.00 88.75 302 ARG A C 1
ATOM 2258 O O . ARG A 1 302 ? 3.026 20.385 -3.938 1.00 88.75 302 ARG A O 1
ATOM 2265 N N . HIS A 1 303 ? 3.755 22.416 -4.552 1.00 87.12 303 HIS A N 1
ATOM 2266 C CA . HIS A 1 303 ? 3.104 23.126 -3.457 1.00 87.12 303 HIS A CA 1
ATOM 2267 C C . HIS A 1 303 ? 2.830 24.575 -3.844 1.00 87.12 303 HIS A C 1
ATOM 2269 O O . HIS A 1 303 ? 3.680 25.223 -4.461 1.00 87.12 303 HIS A O 1
ATOM 2275 N N . ASP A 1 304 ? 1.634 25.068 -3.532 1.00 85.94 304 ASP A N 1
ATOM 2276 C CA . ASP A 1 304 ? 1.266 26.478 -3.682 1.00 85.94 304 ASP A CA 1
ATOM 2277 C C . ASP A 1 304 ? 1.121 27.144 -2.309 1.00 85.94 304 ASP A C 1
ATOM 2279 O O . ASP A 1 304 ? 0.210 26.839 -1.543 1.00 85.94 304 ASP A O 1
ATOM 2283 N N . ASP A 1 305 ? 2.019 28.080 -2.004 1.00 76.00 305 ASP A N 1
ATOM 2284 C CA . ASP A 1 305 ? 2.008 28.855 -0.759 1.00 76.00 305 ASP A CA 1
ATOM 2285 C C . ASP A 1 305 ? 1.070 30.079 -0.817 1.00 76.00 305 ASP A C 1
ATOM 2287 O O . ASP A 1 305 ? 1.089 30.933 0.074 1.00 76.00 305 ASP A O 1
ATOM 2291 N N . GLY A 1 306 ? 0.262 30.189 -1.876 1.00 78.31 306 GLY A N 1
ATOM 2292 C CA . GLY A 1 306 ? -0.603 31.328 -2.168 1.00 78.31 306 GLY A CA 1
ATOM 2293 C C . GLY A 1 306 ? 0.068 32.412 -3.015 1.00 78.31 306 GLY A C 1
ATOM 2294 O O . GLY A 1 306 ? -0.603 33.360 -3.428 1.00 78.31 306 GLY A O 1
ATOM 2295 N N . THR A 1 307 ? 1.367 32.291 -3.310 1.00 80.44 307 THR A N 1
ATOM 2296 C CA . THR A 1 307 ? 2.090 33.179 -4.240 1.00 80.44 307 THR A CA 1
ATOM 2297 C C . THR A 1 307 ? 2.298 32.557 -5.620 1.00 80.44 307 THR A C 1
ATOM 2299 O O . THR A 1 307 ? 2.869 33.194 -6.510 1.00 80.44 307 THR A O 1
ATOM 2302 N N . GLY A 1 308 ? 1.799 31.336 -5.812 1.00 81.25 308 GLY A N 1
ATOM 2303 C CA . GLY A 1 308 ? 1.922 30.566 -7.032 1.00 81.25 308 GLY A CA 1
ATOM 2304 C C . GLY A 1 308 ? 2.657 29.258 -6.787 1.00 81.25 308 GLY A C 1
ATOM 2305 O O . GLY A 1 308 ? 3.625 29.175 -6.037 1.00 81.25 308 GLY A O 1
ATOM 2306 N N . SER A 1 309 ? 2.191 28.232 -7.481 1.00 85.12 309 SER A N 1
ATOM 2307 C CA . SER A 1 309 ? 2.674 26.873 -7.319 1.00 85.12 309 SER A CA 1
ATOM 2308 C C . SER A 1 309 ? 4.128 26.659 -7.761 1.00 85.12 309 SER A C 1
ATOM 2310 O O . SER A 1 309 ? 4.520 27.050 -8.864 1.00 85.12 309 SER A O 1
ATOM 2312 N N . ARG A 1 310 ? 4.906 25.976 -6.915 1.00 88.25 310 ARG A N 1
ATOM 2313 C CA . ARG A 1 310 ? 6.332 25.671 -7.109 1.00 88.25 310 ARG A CA 1
ATOM 2314 C C . ARG A 1 310 ? 6.604 24.178 -6.956 1.00 88.25 310 ARG A C 1
ATOM 2316 O O . ARG A 1 310 ? 5.792 23.438 -6.401 1.00 88.25 310 ARG A O 1
ATOM 2323 N N . LEU A 1 311 ? 7.754 23.738 -7.467 1.00 92.19 311 LEU A N 1
ATOM 2324 C CA . LEU A 1 311 ? 8.258 22.384 -7.249 1.00 92.19 311 LEU A CA 1
ATOM 2325 C C . LEU A 1 311 ? 9.247 22.376 -6.090 1.00 92.19 311 LEU A C 1
ATOM 2327 O O . LEU A 1 311 ? 10.164 23.199 -6.037 1.00 92.19 311 LEU A O 1
ATOM 2331 N N . TYR A 1 312 ? 9.078 21.390 -5.222 1.00 91.75 312 TYR A N 1
ATOM 2332 C CA . TYR A 1 312 ? 9.959 21.095 -4.112 1.00 91.75 312 TYR A CA 1
ATOM 2333 C C . TYR A 1 312 ? 10.560 19.705 -4.291 1.00 91.75 312 TYR A C 1
ATOM 2335 O O . TYR A 1 312 ? 9.846 18.739 -4.553 1.00 91.75 312 TYR A O 1
ATOM 2343 N N . LEU A 1 313 ? 11.877 19.607 -4.147 1.00 92.00 313 LEU A N 1
ATOM 2344 C CA . LEU A 1 313 ? 12.645 18.371 -4.237 1.00 92.00 313 LEU A CA 1
ATOM 2345 C C . LEU A 1 313 ? 13.211 18.034 -2.861 1.00 92.00 313 LEU A C 1
ATOM 2347 O O . LEU A 1 313 ? 13.881 18.856 -2.233 1.00 92.00 313 LEU A O 1
ATOM 2351 N N . LEU A 1 314 ? 12.973 16.811 -2.401 1.00 88.38 314 LEU A N 1
ATOM 2352 C CA . LEU A 1 314 ? 13.516 16.312 -1.147 1.00 88.38 314 LEU A CA 1
ATOM 2353 C C . LEU A 1 314 ? 14.854 15.616 -1.391 1.00 88.38 314 LEU A C 1
ATOM 2355 O O . LEU A 1 314 ? 14.904 14.412 -1.637 1.00 88.38 314 LEU A O 1
ATOM 2359 N N . ALA A 1 315 ? 15.944 16.379 -1.343 1.00 87.06 315 ALA A N 1
ATOM 2360 C CA . ALA A 1 315 ? 17.304 15.842 -1.332 1.00 87.06 315 ALA A CA 1
ATOM 2361 C C . ALA A 1 315 ? 17.733 15.545 0.121 1.00 87.06 315 ALA A C 1
ATOM 2363 O O . ALA A 1 315 ? 16.930 15.079 0.930 1.00 87.06 315 ALA A O 1
ATOM 2364 N N . ASP A 1 316 ? 18.980 15.842 0.493 1.00 84.56 316 ASP A N 1
ATOM 2365 C CA . ASP A 1 316 ? 19.373 15.874 1.911 1.00 84.56 316 ASP A CA 1
ATOM 2366 C C . ASP A 1 316 ? 18.604 16.947 2.689 1.00 84.56 316 ASP A C 1
ATOM 2368 O O . ASP A 1 316 ? 18.343 16.801 3.880 1.00 84.56 316 ASP A O 1
ATOM 2372 N N . ARG A 1 317 ? 18.233 18.026 1.998 1.00 86.31 317 ARG A N 1
ATOM 2373 C CA . ARG A 1 317 ? 17.391 19.122 2.480 1.00 86.31 317 ARG A CA 1
ATOM 2374 C C . ARG A 1 317 ? 16.329 19.426 1.443 1.00 86.31 317 ARG A C 1
ATOM 2376 O O . ARG A 1 317 ? 16.521 19.121 0.263 1.00 86.31 317 ARG A O 1
ATOM 2383 N N . LEU A 1 318 ? 15.251 20.072 1.873 1.00 89.56 318 LEU A N 1
ATOM 2384 C CA . LEU A 1 318 ? 14.247 20.586 0.955 1.00 89.56 318 LEU A CA 1
ATOM 2385 C C . LEU A 1 318 ? 14.904 21.590 0.007 1.00 89.56 318 LEU A C 1
ATOM 2387 O O . LEU A 1 318 ? 15.608 22.500 0.444 1.00 89.56 318 LEU A O 1
ATOM 2391 N N . GLN A 1 319 ? 14.673 21.407 -1.283 1.00 91.44 319 GLN A N 1
ATOM 2392 C CA . GLN A 1 319 ? 15.060 22.345 -2.321 1.00 91.44 319 GLN A CA 1
ATOM 2393 C C . GLN A 1 319 ? 13.804 22.853 -3.012 1.00 91.44 319 GLN A C 1
ATOM 2395 O O . GLN A 1 319 ? 12.898 22.079 -3.294 1.00 91.44 319 GLN A O 1
ATOM 2400 N N . GLU A 1 320 ? 13.772 24.133 -3.328 1.00 91.38 320 GLU A N 1
ATOM 2401 C CA . GLU A 1 320 ? 12.737 24.783 -4.115 1.00 91.38 320 GLU A CA 1
ATOM 2402 C C . GLU A 1 320 ? 13.299 25.143 -5.492 1.00 91.38 320 GLU A C 1
ATOM 2404 O O . GLU A 1 320 ? 14.420 25.654 -5.600 1.00 91.38 320 GLU A O 1
ATOM 2409 N N . LEU A 1 321 ? 12.536 24.878 -6.552 1.00 93.25 321 LEU A N 1
ATOM 2410 C CA . LEU A 1 321 ? 12.929 25.248 -7.907 1.00 93.25 321 LEU A CA 1
ATOM 2411 C C . LEU A 1 321 ? 12.615 26.721 -8.184 1.00 93.25 321 LEU A C 1
ATOM 2413 O O . LEU A 1 321 ? 11.450 27.114 -8.246 1.00 93.25 321 LEU A O 1
ATOM 2417 N N . VAL A 1 322 ? 13.652 27.512 -8.466 1.00 90.50 322 VAL A N 1
ATOM 2418 C CA . VAL A 1 322 ? 13.527 28.897 -8.938 1.00 90.50 322 VAL A CA 1
ATOM 2419 C C . VAL A 1 322 ? 14.195 29.019 -10.306 1.00 90.50 322 VAL A C 1
ATOM 2421 O O . VAL A 1 322 ? 15.417 28.932 -10.451 1.00 90.50 322 VAL A O 1
ATOM 2424 N N . GLY A 1 323 ? 13.378 29.200 -11.347 1.00 88.94 323 GLY A N 1
ATOM 2425 C CA . GLY A 1 323 ? 13.847 29.136 -12.731 1.00 88.94 323 GLY A CA 1
ATOM 2426 C C . GLY A 1 323 ? 14.373 27.737 -13.061 1.00 88.94 323 GLY A C 1
ATOM 2427 O O . GLY A 1 323 ? 13.603 26.785 -13.125 1.00 88.94 323 GLY A O 1
ATOM 2428 N N . THR A 1 324 ? 15.685 27.608 -13.268 1.00 90.06 324 THR A N 1
ATOM 2429 C CA . THR A 1 324 ? 16.361 26.324 -13.544 1.00 90.06 324 THR A CA 1
ATOM 2430 C C . THR A 1 324 ? 17.272 25.868 -12.404 1.00 90.06 324 THR A C 1
ATOM 2432 O O . THR A 1 324 ? 18.065 24.943 -12.585 1.00 90.06 324 THR A O 1
ATOM 2435 N N . THR A 1 325 ? 17.226 26.535 -11.253 1.00 92.25 325 THR A N 1
ATOM 2436 C CA . THR A 1 325 ? 18.154 26.288 -10.148 1.00 92.25 325 THR A CA 1
ATOM 2437 C C . THR A 1 325 ? 17.381 25.900 -8.900 1.00 92.25 325 THR A C 1
ATOM 2439 O O . THR A 1 325 ? 16.360 26.500 -8.571 1.00 92.25 325 THR A O 1
ATOM 2442 N N . TRP A 1 326 ? 17.879 24.879 -8.217 1.00 93.50 326 TRP A N 1
ATOM 2443 C CA . TRP A 1 326 ? 17.355 24.420 -6.941 1.00 93.50 326 TRP A CA 1
ATOM 2444 C C . TRP A 1 326 ? 18.028 25.187 -5.801 1.00 93.50 326 TRP A C 1
ATOM 2446 O O . TRP A 1 326 ? 19.254 25.331 -5.784 1.00 93.50 326 TRP A O 1
ATOM 2456 N N . HIS A 1 327 ? 17.225 25.691 -4.869 1.00 90.25 327 HIS A N 1
ATOM 2457 C CA . HIS A 1 327 ? 17.686 26.474 -3.727 1.00 90.25 327 HIS A CA 1
ATOM 2458 C C . HIS A 1 327 ? 17.081 25.956 -2.427 1.00 90.25 327 HIS A C 1
ATOM 2460 O O . HIS A 1 327 ? 15.909 25.599 -2.392 1.00 90.25 327 HIS A O 1
ATOM 2466 N N . GLU A 1 328 ? 17.838 25.990 -1.330 1.00 88.69 328 GLU A N 1
ATOM 2467 C CA . GLU A 1 328 ? 17.264 25.760 -0.003 1.00 88.69 328 GLU A CA 1
ATOM 2468 C C . GLU A 1 328 ? 16.328 26.938 0.344 1.00 88.69 328 GLU A C 1
ATOM 2470 O O . GLU A 1 328 ? 16.783 28.091 0.374 1.00 88.69 328 GLU A O 1
ATOM 2475 N N . PRO A 1 329 ? 15.022 26.697 0.562 1.00 84.69 329 PRO A N 1
ATOM 2476 C CA . PRO A 1 329 ? 14.069 27.775 0.761 1.00 84.69 329 PRO A CA 1
ATOM 2477 C C . PRO A 1 329 ? 14.286 28.442 2.125 1.00 84.69 329 PRO A C 1
ATOM 2479 O O . PRO A 1 329 ? 14.460 27.785 3.152 1.00 84.69 329 PRO A O 1
ATOM 2482 N N . SER A 1 330 ? 14.261 29.776 2.148 1.00 83.62 330 SER A N 1
ATOM 2483 C CA . SER A 1 330 ? 14.414 30.567 3.377 1.00 83.62 330 SER A CA 1
ATOM 2484 C C . SER A 1 330 ? 13.069 30.732 4.083 1.00 83.62 330 SER A C 1
ATOM 2486 O O . SER A 1 330 ? 12.437 31.783 3.985 1.00 83.62 330 SER A O 1
ATOM 2488 N N . ILE A 1 331 ? 12.623 29.685 4.779 1.00 82.62 331 ILE A N 1
ATOM 2489 C CA . ILE A 1 331 ? 11.318 29.661 5.453 1.00 82.62 331 ILE A CA 1
ATOM 2490 C C . ILE A 1 331 ? 11.493 29.842 6.972 1.00 82.62 331 ILE A C 1
ATOM 2492 O O . ILE A 1 331 ? 12.176 29.035 7.614 1.00 82.62 331 ILE A O 1
ATOM 2496 N N . PRO A 1 332 ? 10.869 30.870 7.581 1.00 85.88 332 PRO A N 1
ATOM 2497 C CA . PRO A 1 332 ? 10.840 31.049 9.028 1.00 85.88 332 PRO A CA 1
ATOM 2498 C C . PRO A 1 332 ? 10.359 29.795 9.768 1.00 85.88 332 PRO A C 1
ATOM 2500 O O . PRO A 1 332 ? 9.294 29.259 9.470 1.00 85.88 332 PRO A O 1
ATOM 2503 N N . GLY A 1 333 ? 11.130 29.361 10.766 1.00 83.06 333 GLY A N 1
ATOM 2504 C CA . GLY A 1 333 ? 10.796 28.213 11.616 1.00 83.06 333 GLY A CA 1
ATOM 2505 C C . GLY A 1 333 ? 11.414 26.885 11.177 1.00 83.06 333 GLY A C 1
ATOM 2506 O O . GLY A 1 333 ? 11.402 25.944 11.967 1.00 83.06 333 GLY A O 1
ATOM 2507 N N . ILE A 1 334 ? 12.009 26.799 9.979 1.00 81.62 334 ILE A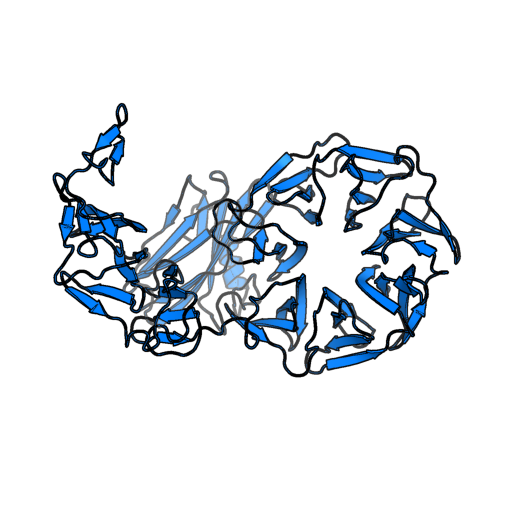 N 1
ATOM 2508 C CA . ILE A 1 334 ? 12.782 25.613 9.591 1.00 81.62 334 ILE A CA 1
ATOM 2509 C C . ILE A 1 334 ? 14.091 25.573 10.405 1.00 81.62 334 ILE A C 1
ATOM 2511 O O . ILE A 1 334 ? 14.818 26.573 10.439 1.00 81.62 334 ILE A O 1
ATOM 2515 N N . PRO A 1 335 ? 14.425 24.447 11.066 1.00 78.94 335 PRO A N 1
ATOM 2516 C CA . PRO A 1 335 ? 15.686 24.308 11.787 1.00 78.94 335 PRO A CA 1
ATOM 2517 C C . PRO A 1 335 ? 16.891 24.455 10.845 1.00 78.94 335 PRO A C 1
ATOM 2519 O O . PRO A 1 335 ? 16.869 23.908 9.747 1.00 78.94 335 PRO A O 1
ATOM 2522 N N . PRO A 1 336 ? 17.980 25.135 11.236 1.00 77.12 336 PRO A N 1
ATOM 2523 C CA . PRO A 1 336 ? 19.174 25.196 10.401 1.00 77.12 336 PRO A CA 1
ATOM 2524 C C . PRO A 1 336 ? 19.848 23.819 10.312 1.00 77.12 336 PRO A C 1
ATOM 2526 O O . PRO A 1 336 ? 19.987 23.127 11.318 1.00 77.12 336 PRO A O 1
ATOM 2529 N N . ASN A 1 337 ? 20.350 23.457 9.128 1.00 78.06 337 ASN A N 1
ATOM 2530 C CA . ASN A 1 337 ? 21.093 22.212 8.877 1.00 78.06 337 ASN A CA 1
ATOM 2531 C C . ASN A 1 337 ? 20.336 20.904 9.162 1.00 78.06 337 ASN A C 1
ATOM 2533 O O . ASN A 1 337 ? 20.975 19.885 9.433 1.00 78.06 337 ASN A O 1
ATOM 2537 N N . TYR A 1 338 ? 19.008 20.916 9.074 1.00 82.62 338 TYR A N 1
ATOM 2538 C CA . TYR A 1 338 ? 18.220 19.690 9.136 1.00 82.62 338 TYR A CA 1
ATOM 2539 C C . TYR A 1 338 ? 18.616 18.704 8.029 1.00 82.62 338 TYR A C 1
ATOM 2541 O O . TYR A 1 338 ? 19.174 19.085 6.996 1.00 82.62 338 TYR A O 1
ATOM 2549 N N . LEU A 1 339 ? 18.313 17.428 8.255 1.00 80.44 339 LEU A N 1
ATOM 2550 C CA . LEU A 1 339 ? 18.356 16.394 7.224 1.00 80.44 339 LEU A CA 1
ATOM 2551 C C . LEU A 1 339 ? 16.951 15.850 7.030 1.00 80.44 339 LEU A C 1
ATOM 2553 O O . LEU A 1 339 ? 16.331 15.391 7.989 1.00 80.44 339 LEU A O 1
ATOM 2557 N N . ALA A 1 340 ? 16.450 15.922 5.805 1.00 75.69 340 ALA A N 1
ATOM 2558 C CA . ALA A 1 340 ? 15.100 15.511 5.467 1.00 75.69 340 ALA A CA 1
ATOM 2559 C C . ALA A 1 340 ? 14.997 14.003 5.200 1.00 75.69 340 ALA A C 1
ATOM 2561 O O . ALA A 1 340 ? 15.958 13.358 4.774 1.00 75.69 340 ALA A O 1
ATOM 2562 N N . SER A 1 341 ? 13.813 13.443 5.439 1.00 69.69 341 SER A N 1
ATOM 2563 C CA . SER A 1 341 ? 13.526 12.020 5.311 1.00 69.69 341 SER A CA 1
ATOM 2564 C C . SER A 1 341 ? 12.370 11.739 4.366 1.00 69.69 341 SER A C 1
ATOM 2566 O O . SER A 1 341 ? 11.360 12.435 4.382 1.00 69.69 341 SER A O 1
ATOM 2568 N N . GLY A 1 342 ? 12.499 10.636 3.626 1.00 66.31 342 GLY A N 1
ATOM 2569 C CA . GLY A 1 342 ? 11.385 9.873 3.062 1.00 66.31 342 GLY A CA 1
ATOM 2570 C C . GLY A 1 342 ? 10.524 10.596 2.031 1.00 66.31 342 GLY A C 1
ATOM 2571 O O . GLY A 1 342 ? 10.694 10.366 0.839 1.00 66.31 342 GLY A O 1
ATOM 2572 N N . HIS A 1 343 ? 9.570 11.404 2.493 1.00 77.75 343 HIS A N 1
ATOM 2573 C CA . HIS A 1 343 ? 8.382 11.775 1.734 1.00 77.75 343 HIS A CA 1
ATOM 2574 C C . HIS A 1 343 ? 8.037 13.257 1.831 1.00 77.75 343 HIS A C 1
ATOM 2576 O O . HIS A 1 343 ? 8.178 13.876 2.888 1.00 77.75 343 HIS A O 1
ATOM 2582 N N . LEU A 1 344 ? 7.521 13.784 0.723 1.00 86.44 344 LEU A N 1
ATOM 2583 C CA . LEU A 1 344 ? 6.810 15.054 0.659 1.00 86.44 344 LEU A CA 1
ATOM 2584 C C . LEU A 1 344 ? 5.322 14.783 0.464 1.00 86.44 344 LEU A C 1
ATOM 2586 O O . LEU A 1 344 ? 4.944 13.949 -0.359 1.00 86.44 344 LEU A O 1
ATOM 2590 N N . LEU A 1 345 ? 4.482 15.513 1.189 1.00 88.56 345 LEU A N 1
ATOM 2591 C CA . LEU A 1 345 ? 3.035 15.409 1.056 1.00 88.56 345 LEU A CA 1
ATOM 2592 C C . LEU A 1 345 ? 2.398 16.795 1.083 1.00 88.56 345 LEU A C 1
ATOM 2594 O O . LEU A 1 345 ? 2.394 17.458 2.117 1.00 88.56 345 LEU A O 1
ATOM 2598 N N . GLU A 1 346 ? 1.837 17.219 -0.045 1.00 87.69 346 GLU A N 1
ATOM 2599 C CA . GLU A 1 346 ? 0.870 18.316 -0.056 1.00 87.69 346 GLU A CA 1
ATOM 2600 C C . GLU A 1 346 ? -0.488 17.771 0.403 1.00 87.69 346 GLU A C 1
ATOM 2602 O O . GLU A 1 346 ? -0.926 16.716 -0.057 1.00 87.69 346 GLU A O 1
ATOM 2607 N N . THR A 1 347 ? -1.118 18.469 1.345 1.00 89.25 347 THR A N 1
ATOM 2608 C CA . THR A 1 347 ? -2.398 18.076 1.949 1.00 89.25 347 THR A CA 1
ATOM 2609 C C . THR A 1 347 ? -3.535 18.985 1.494 1.00 89.25 347 THR A C 1
ATOM 2611 O O . THR A 1 347 ? -3.304 20.089 1.000 1.00 89.25 347 THR A O 1
ATOM 2614 N N . SER A 1 348 ? -4.777 18.530 1.655 1.00 86.94 348 SER A N 1
ATOM 2615 C CA . SER A 1 348 ? -5.985 19.215 1.175 1.00 86.94 348 SER A CA 1
ATOM 2616 C C . SER A 1 348 ? -6.208 20.609 1.768 1.00 86.94 348 SER A C 1
ATOM 2618 O O . SER A 1 348 ? -6.880 21.437 1.154 1.00 86.94 348 SER A O 1
ATOM 2620 N N . ASP A 1 349 ? -5.615 20.905 2.927 1.00 86.75 349 ASP A N 1
ATOM 2621 C CA . ASP A 1 349 ? -5.632 22.238 3.537 1.00 86.75 349 ASP A CA 1
ATOM 2622 C C . ASP A 1 349 ? -4.597 23.207 2.926 1.00 86.75 349 ASP A C 1
ATOM 2624 O O . ASP A 1 349 ? -4.428 24.329 3.414 1.00 86.75 349 ASP A O 1
ATOM 2628 N N . GLY A 1 350 ? -3.900 22.768 1.875 1.00 86.88 350 GLY A N 1
ATOM 2629 C CA . GLY A 1 350 ? -2.870 23.518 1.174 1.00 86.88 350 GLY A CA 1
ATOM 2630 C C . GLY A 1 350 ? -1.528 23.545 1.897 1.00 86.88 350 GLY A C 1
ATOM 2631 O O . GLY A 1 350 ? -0.695 24.365 1.540 1.00 86.88 350 GLY A O 1
ATOM 2632 N N . SER A 1 351 ? -1.290 22.714 2.918 1.00 90.12 351 SER A N 1
ATOM 2633 C CA . SER A 1 351 ? 0.015 22.642 3.587 1.00 90.12 351 SER A CA 1
ATOM 2634 C C . SER A 1 351 ? 0.910 21.529 3.040 1.00 90.12 351 SER A C 1
ATOM 2636 O O . SER A 1 351 ? 0.434 20.446 2.693 1.00 90.12 351 SER A O 1
ATOM 2638 N N . LEU A 1 352 ? 2.220 21.792 2.981 1.00 90.75 352 LEU A N 1
ATOM 2639 C CA . LEU A 1 352 ? 3.248 20.827 2.584 1.00 90.75 352 LEU A CA 1
ATOM 2640 C C . LEU A 1 352 ? 3.927 20.233 3.821 1.00 90.75 352 LEU A C 1
ATOM 2642 O O . LEU A 1 352 ? 4.427 20.958 4.680 1.00 90.75 352 LEU A O 1
ATOM 2646 N N . TRP A 1 353 ? 3.983 18.910 3.885 1.00 91.06 353 TRP A N 1
ATOM 2647 C CA . TRP A 1 353 ? 4.518 18.149 5.006 1.00 91.06 353 TRP A CA 1
ATOM 2648 C C . TRP A 1 353 ? 5.739 17.340 4.609 1.00 91.06 353 TRP A C 1
ATOM 2650 O O . TRP A 1 353 ? 5.792 16.759 3.523 1.00 91.06 353 TRP A O 1
ATOM 2660 N N . PHE A 1 354 ? 6.695 17.264 5.527 1.00 89.19 354 PHE A N 1
ATOM 2661 C CA . PHE A 1 354 ? 7.844 16.374 5.436 1.00 89.19 354 PHE A CA 1
ATOM 2662 C C . PHE A 1 354 ? 8.433 16.120 6.819 1.00 89.19 354 PHE A C 1
ATOM 2664 O O . PHE A 1 354 ? 8.096 16.802 7.786 1.00 89.19 354 PHE A O 1
ATOM 2671 N N . ALA A 1 355 ? 9.320 15.140 6.926 1.00 85.75 355 ALA A N 1
ATOM 2672 C CA . ALA A 1 355 ? 9.955 14.792 8.188 1.00 85.75 355 ALA A CA 1
ATOM 2673 C C . ALA A 1 355 ? 11.480 14.908 8.118 1.00 85.75 355 ALA A C 1
ATOM 2675 O O . ALA A 1 355 ? 12.072 14.941 7.036 1.00 85.75 355 ALA A O 1
ATOM 2676 N N . THR A 1 356 ? 12.117 14.991 9.284 1.00 83.81 356 THR A N 1
ATOM 2677 C CA . THR A 1 356 ? 13.574 15.001 9.428 1.00 83.81 356 THR A CA 1
ATOM 2678 C C . THR A 1 356 ? 14.087 13.680 10.007 1.00 83.81 356 THR A C 1
ATOM 2680 O O . THR A 1 356 ? 13.420 13.025 10.806 1.00 83.81 356 THR A O 1
ATOM 2683 N N . ILE A 1 357 ? 15.299 13.291 9.609 1.00 74.69 357 ILE A N 1
ATOM 2684 C CA . ILE A 1 357 ? 16.067 12.146 10.151 1.00 74.69 357 ILE A CA 1
ATOM 2685 C C . ILE A 1 357 ? 17.249 12.585 11.019 1.00 74.69 357 ILE A C 1
ATOM 2687 O O . ILE A 1 357 ? 18.030 11.758 11.490 1.00 74.69 357 ILE A O 1
ATOM 2691 N N . ASP A 1 358 ? 17.415 13.891 11.215 1.00 76.50 358 ASP A N 1
ATOM 2692 C CA . ASP A 1 358 ? 18.391 14.408 12.165 1.00 76.50 358 ASP A CA 1
ATOM 2693 C C . ASP A 1 358 ? 18.019 14.042 13.614 1.00 76.50 358 ASP A C 1
ATOM 2695 O O . ASP A 1 358 ? 17.015 13.386 13.893 1.00 76.50 358 ASP A O 1
ATOM 2699 N N . GLN A 1 359 ? 18.836 14.477 14.574 1.00 71.25 359 GLN A N 1
ATOM 2700 C CA . GLN A 1 359 ? 18.609 14.169 15.990 1.00 71.25 359 GLN A CA 1
ATOM 2701 C C . GLN A 1 359 ? 17.247 14.650 16.519 1.00 71.25 359 GLN A C 1
ATOM 2703 O O . GLN A 1 359 ? 16.796 14.138 17.539 1.00 71.25 359 GLN A O 1
ATOM 2708 N N . SER A 1 360 ? 16.599 15.616 15.857 1.00 72.44 360 SER A N 1
ATOM 2709 C CA . SER A 1 360 ? 15.307 16.147 16.295 1.00 72.44 360 SER A CA 1
ATOM 2710 C C . SER A 1 360 ? 14.128 15.247 15.914 1.00 72.44 360 SER A C 1
ATOM 2712 O O . SER A 1 360 ? 13.117 15.264 16.621 1.00 72.44 360 SER A O 1
ATOM 2714 N N . ARG A 1 361 ? 14.278 14.456 14.835 1.00 83.75 361 ARG A N 1
ATOM 2715 C CA . ARG A 1 361 ? 13.267 13.532 14.294 1.00 83.75 361 ARG A CA 1
ATOM 2716 C C . ARG A 1 361 ? 11.881 14.172 14.265 1.00 83.75 361 ARG A C 1
ATOM 2718 O O . ARG A 1 361 ? 10.963 13.765 14.982 1.00 83.75 361 ARG A O 1
ATOM 2725 N N . SER A 1 362 ? 11.785 15.262 13.514 1.00 86.75 362 SER A N 1
ATOM 2726 C CA . SER A 1 362 ? 10.659 16.187 13.569 1.00 86.75 362 SER A CA 1
ATOM 2727 C C . SER A 1 362 ? 9.774 16.074 12.340 1.00 86.75 362 SER A C 1
ATOM 2729 O O . SER A 1 362 ? 10.257 15.861 11.232 1.00 86.75 362 SER A O 1
ATOM 2731 N N . LEU A 1 363 ? 8.479 16.286 12.538 1.00 90.00 363 LEU A N 1
ATOM 2732 C CA . LEU A 1 363 ? 7.513 16.560 11.491 1.00 90.00 363 LEU A CA 1
ATOM 2733 C C . LEU A 1 363 ? 7.474 18.068 11.236 1.00 90.00 363 LEU A C 1
ATOM 2735 O O . LEU A 1 363 ? 7.292 18.857 12.167 1.00 90.00 363 LEU A O 1
ATOM 2739 N N . ILE A 1 364 ? 7.652 18.465 9.982 1.00 89.81 364 ILE A N 1
ATOM 2740 C CA . ILE A 1 364 ? 7.622 19.855 9.540 1.00 89.81 364 ILE A CA 1
ATOM 2741 C C . ILE A 1 364 ? 6.404 20.048 8.646 1.00 89.81 364 ILE A C 1
ATOM 2743 O O . ILE A 1 364 ? 6.215 19.329 7.666 1.00 89.81 364 ILE A O 1
ATOM 2747 N N . ARG A 1 365 ? 5.601 21.056 8.981 1.00 91.44 365 ARG A N 1
ATOM 2748 C CA . ARG A 1 365 ? 4.493 21.546 8.160 1.00 91.44 365 ARG A CA 1
ATOM 2749 C C . ARG A 1 365 ? 4.822 22.932 7.653 1.00 91.44 365 ARG A C 1
ATOM 2751 O O . ARG A 1 365 ? 5.130 23.811 8.456 1.00 91.44 365 ARG A O 1
ATOM 2758 N N . LEU A 1 366 ? 4.687 23.137 6.354 1.00 89.38 366 LEU A N 1
ATOM 2759 C CA . LEU A 1 366 ? 4.805 24.423 5.687 1.00 89.38 366 LEU A CA 1
ATOM 2760 C C . LEU A 1 366 ? 3.410 24.897 5.290 1.00 89.38 366 LEU A C 1
ATOM 2762 O O . LEU A 1 366 ? 2.682 24.185 4.603 1.00 89.38 366 LEU A O 1
ATOM 2766 N N . ASN A 1 367 ? 3.024 26.085 5.744 1.00 86.56 367 ASN A N 1
ATOM 2767 C CA . ASN A 1 367 ? 1.761 26.706 5.359 1.00 86.56 367 ASN A CA 1
ATOM 2768 C C . ASN A 1 367 ? 1.941 28.229 5.297 1.00 86.56 367 ASN A C 1
ATOM 2770 O O . ASN A 1 367 ? 2.404 28.833 6.266 1.00 86.56 367 ASN A O 1
ATOM 2774 N N . GLY A 1 368 ? 1.617 28.841 4.154 1.00 80.75 368 GLY A N 1
ATOM 2775 C CA . GLY A 1 368 ? 1.676 30.296 3.972 1.00 80.75 368 GLY A CA 1
ATOM 2776 C C . GLY A 1 368 ? 3.052 30.903 4.266 1.00 80.75 368 GLY A C 1
ATOM 2777 O O . GLY A 1 368 ? 3.142 31.968 4.876 1.00 80.75 368 GLY A O 1
ATOM 2778 N N . GLY A 1 369 ? 4.129 30.198 3.903 1.00 79.75 369 GLY A N 1
ATOM 2779 C CA . GLY A 1 369 ? 5.506 30.656 4.106 1.00 79.75 369 GLY A CA 1
ATOM 2780 C C . GLY A 1 369 ? 6.023 30.578 5.547 1.00 79.75 369 GLY A C 1
ATOM 2781 O O . GLY A 1 369 ? 7.064 31.160 5.837 1.00 79.75 369 GLY A O 1
ATOM 2782 N N . VAL A 1 370 ? 5.339 29.874 6.455 1.00 83.81 370 VAL A N 1
ATOM 2783 C CA . VAL A 1 370 ? 5.811 29.615 7.827 1.00 83.81 370 VAL A CA 1
ATOM 2784 C C . VAL A 1 370 ? 5.889 28.112 8.072 1.00 83.81 370 VAL A C 1
ATOM 2786 O O . VAL A 1 370 ? 5.002 27.361 7.664 1.00 83.81 370 VAL A O 1
ATOM 2789 N N . ALA A 1 371 ? 6.948 27.678 8.757 1.00 88.62 371 ALA A N 1
ATOM 2790 C CA . ALA A 1 371 ? 7.110 26.302 9.194 1.00 88.62 371 ALA A CA 1
ATOM 2791 C C . ALA A 1 371 ? 6.682 26.121 10.657 1.00 88.62 371 ALA A C 1
ATOM 2793 O O . ALA A 1 371 ? 7.114 26.866 11.540 1.00 88.62 371 ALA A O 1
ATOM 2794 N N . THR A 1 372 ? 5.886 25.087 10.929 1.00 89.31 372 THR A N 1
ATOM 2795 C CA . THR A 1 372 ? 5.673 24.565 12.286 1.00 89.31 372 THR A CA 1
ATOM 2796 C C . THR A 1 372 ? 6.374 23.223 12.433 1.00 89.31 372 THR A C 1
ATOM 2798 O O . THR A 1 372 ? 6.291 22.387 11.532 1.00 89.31 372 THR A O 1
ATOM 2801 N N . VAL A 1 373 ? 7.046 23.021 13.567 1.00 88.44 373 VAL A N 1
ATOM 2802 C CA . VAL A 1 373 ? 7.872 21.840 13.843 1.00 88.44 373 VAL A CA 1
ATOM 2803 C C . VAL A 1 373 ? 7.325 21.114 15.066 1.00 88.44 373 VAL A C 1
ATOM 2805 O O . VAL A 1 373 ? 7.165 21.716 16.127 1.00 88.44 373 VAL A O 1
ATOM 2808 N N . GLU A 1 374 ? 7.067 19.819 14.924 1.00 88.81 374 GLU A N 1
ATOM 2809 C CA . GLU A 1 374 ? 6.601 18.937 15.994 1.00 88.81 374 GLU A CA 1
ATOM 2810 C C . GLU A 1 374 ? 7.560 17.743 16.105 1.00 88.81 374 GLU A C 1
ATOM 2812 O O . GLU A 1 374 ? 7.821 17.063 15.117 1.00 88.81 374 GLU A O 1
ATOM 2817 N N . SER A 1 375 ? 8.129 17.482 17.286 1.00 87.44 375 SER A N 1
ATOM 2818 C CA . SER A 1 375 ? 9.055 16.351 17.452 1.00 87.44 375 SER A CA 1
ATOM 2819 C C . SER A 1 375 ? 8.281 15.037 17.547 1.00 87.44 375 SER A C 1
ATOM 2821 O O . SER A 1 375 ? 7.370 14.903 18.363 1.00 87.44 375 SER A O 1
ATOM 2823 N N . LEU A 1 376 ? 8.664 14.048 16.737 1.00 83.81 376 LEU A N 1
ATOM 2824 C CA . LEU A 1 376 ? 8.055 12.717 16.751 1.00 83.81 376 LEU A CA 1
ATOM 2825 C C . LEU A 1 376 ? 8.812 11.743 17.660 1.00 83.81 376 LEU A C 1
ATOM 2827 O O . LEU A 1 376 ? 8.248 10.732 18.088 1.00 83.81 376 LEU A O 1
ATOM 2831 N N . GLY A 1 377 ? 10.082 12.027 17.950 1.00 81.31 377 GLY A N 1
ATOM 2832 C CA . GLY A 1 377 ? 10.969 11.154 18.721 1.00 81.31 377 GLY A CA 1
ATOM 2833 C C . GLY A 1 377 ? 11.490 9.936 17.945 1.00 81.31 377 GLY A C 1
ATOM 2834 O O . GLY A 1 377 ? 12.408 9.264 18.419 1.00 81.31 377 GLY A O 1
ATOM 2835 N N . ASP A 1 378 ? 10.983 9.670 16.737 1.00 81.56 378 ASP A N 1
ATOM 2836 C CA . ASP A 1 378 ? 11.480 8.603 15.866 1.00 81.56 378 ASP A CA 1
ATOM 2837 C C . ASP A 1 378 ? 11.403 8.946 14.369 1.00 81.56 378 ASP A C 1
ATOM 2839 O O . ASP A 1 378 ? 10.758 9.918 13.977 1.00 81.56 378 ASP A O 1
ATOM 2843 N N . ASN A 1 379 ? 12.107 8.169 13.542 1.00 77.44 379 ASN A N 1
ATOM 2844 C CA . ASN A 1 379 ? 12.168 8.369 12.095 1.00 77.44 379 ASN A CA 1
ATOM 2845 C C . ASN A 1 379 ? 10.784 8.220 11.460 1.00 77.44 379 ASN A C 1
ATOM 2847 O O . ASN A 1 379 ? 10.010 7.344 11.839 1.00 77.44 379 ASN A O 1
ATOM 2851 N N . THR A 1 380 ? 10.501 9.031 10.445 1.00 80.62 380 THR A N 1
ATOM 2852 C CA . THR A 1 380 ? 9.276 8.895 9.651 1.00 80.62 380 THR A CA 1
ATOM 2853 C C . THR A 1 380 ? 9.568 8.141 8.365 1.00 80.62 380 THR A C 1
ATOM 2855 O O . THR A 1 380 ? 10.429 8.555 7.584 1.00 80.62 380 THR A O 1
ATOM 2858 N N . TYR A 1 381 ? 8.829 7.057 8.143 1.00 74.56 381 TYR A N 1
ATOM 2859 C CA . TYR A 1 381 ? 8.954 6.198 6.962 1.00 74.56 381 TYR A CA 1
ATOM 2860 C C . TYR A 1 381 ? 7.856 6.438 5.930 1.00 74.56 381 TYR A C 1
ATOM 2862 O O . TYR A 1 381 ? 7.977 5.990 4.801 1.00 74.56 381 TYR A O 1
ATOM 2870 N N . GLY A 1 382 ? 6.793 7.151 6.297 1.00 79.44 382 GLY A N 1
ATOM 2871 C CA . GLY A 1 382 ? 5.640 7.352 5.434 1.00 79.44 382 GLY A CA 1
ATOM 2872 C C . GLY A 1 382 ? 4.728 8.451 5.953 1.00 79.44 382 GLY A C 1
ATOM 2873 O O . GLY A 1 382 ? 4.527 8.579 7.162 1.00 79.44 382 GLY A O 1
ATOM 2874 N N . LEU A 1 383 ? 4.190 9.236 5.023 1.00 85.75 383 LEU A N 1
ATOM 2875 C CA . LEU A 1 383 ? 3.234 10.308 5.273 1.00 85.75 383 LEU A CA 1
ATOM 2876 C C . LEU A 1 383 ? 2.113 10.187 4.253 1.00 85.75 383 LEU A C 1
ATOM 2878 O O . LEU A 1 383 ? 2.381 10.164 3.052 1.00 85.75 383 LEU A O 1
ATOM 2882 N N . GLN A 1 384 ? 0.873 10.124 4.724 1.00 86.50 384 GLN A N 1
ATOM 2883 C CA . GLN A 1 384 ? -0.288 10.084 3.847 1.00 86.50 384 GLN A CA 1
ATOM 2884 C C . GLN A 1 384 ? -1.473 10.785 4.497 1.00 86.50 384 GLN A C 1
ATOM 2886 O O . GLN A 1 384 ? -1.784 10.549 5.659 1.00 86.50 384 GLN A O 1
ATOM 2891 N N . GLU A 1 385 ? -2.158 11.625 3.729 1.00 89.25 385 GLU A N 1
ATOM 2892 C CA . GLU A 1 385 ? -3.454 12.155 4.136 1.00 89.25 385 GLU A CA 1
ATOM 2893 C C . GLU A 1 385 ? -4.532 11.109 3.878 1.00 89.25 385 GLU A C 1
ATOM 2895 O O . GLU A 1 385 ? -4.638 10.576 2.762 1.00 89.25 385 GLU A O 1
ATOM 2900 N N . PHE A 1 386 ? -5.326 10.832 4.905 1.00 84.62 386 PHE A N 1
ATOM 2901 C CA . PHE A 1 386 ? -6.431 9.896 4.844 1.00 84.62 386 PHE A CA 1
ATOM 2902 C C . PHE A 1 386 ? -7.509 10.258 5.866 1.00 84.62 386 PHE A C 1
ATOM 2904 O O . PHE A 1 386 ? -7.209 10.734 6.958 1.00 84.62 386 PHE A O 1
ATOM 2911 N N . ASP A 1 387 ? -8.767 10.018 5.511 1.00 81.12 387 ASP A N 1
ATOM 2912 C CA . ASP A 1 387 ? -9.892 10.189 6.426 1.00 81.12 387 ASP A CA 1
ATOM 2913 C C . ASP A 1 387 ? -10.229 8.836 7.061 1.00 81.12 387 ASP A C 1
ATOM 2915 O O . ASP A 1 387 ? -10.789 7.945 6.420 1.00 81.12 387 ASP A O 1
ATOM 2919 N N . LEU A 1 388 ? -9.847 8.673 8.329 1.00 69.31 388 LEU A N 1
ATOM 2920 C CA . LEU A 1 388 ? -10.152 7.478 9.125 1.00 69.31 388 LEU A CA 1
ATOM 2921 C C . LEU A 1 388 ? -11.553 7.528 9.753 1.00 69.31 388 LEU A C 1
ATOM 2923 O O . LEU A 1 388 ? -11.978 6.565 10.392 1.00 69.31 388 LEU A O 1
ATOM 2927 N N . GLY A 1 389 ? -12.280 8.626 9.548 1.00 63.38 389 GLY A N 1
ATOM 2928 C CA . GLY A 1 389 ? -13.672 8.802 9.917 1.00 63.38 389 GLY A CA 1
ATOM 2929 C C . GLY A 1 389 ? -13.986 9.992 10.811 1.00 63.38 389 GLY A C 1
ATOM 2930 O O . GLY A 1 389 ? -15.159 10.171 11.129 1.00 63.38 389 GLY A O 1
ATOM 2931 N N . ASP A 1 390 ? -12.981 10.789 11.168 1.00 65.62 390 ASP A N 1
ATOM 2932 C CA . ASP A 1 390 ? -13.110 12.025 11.949 1.00 65.62 390 ASP A CA 1
ATOM 2933 C C . ASP A 1 390 ? -12.810 13.278 11.084 1.00 65.62 390 ASP A C 1
ATOM 2935 O O . ASP A 1 390 ? -12.633 14.382 11.608 1.00 65.62 390 ASP A O 1
ATOM 2939 N N . GLY A 1 391 ? -12.746 13.115 9.755 1.00 72.38 391 GLY A N 1
ATOM 2940 C CA . GLY A 1 391 ? -12.319 14.123 8.784 1.00 72.38 391 GLY A CA 1
ATOM 2941 C C . GLY A 1 391 ? -10.885 13.892 8.282 1.00 72.38 391 GLY A C 1
ATOM 2942 O O . GLY A 1 391 ? -10.243 12.912 8.658 1.00 72.38 391 GLY A O 1
ATOM 2943 N N . PRO A 1 392 ? -10.345 14.780 7.423 1.00 81.25 392 PRO A N 1
ATOM 2944 C CA . PRO A 1 392 ? -8.999 14.619 6.884 1.00 81.25 392 PRO A CA 1
ATOM 2945 C C . PRO A 1 392 ? -7.926 14.681 7.975 1.00 81.25 392 PRO A C 1
ATOM 2947 O O . PRO A 1 392 ? -7.743 15.699 8.656 1.00 81.25 392 PRO A O 1
ATOM 2950 N N . GLU A 1 393 ? -7.179 13.589 8.111 1.00 86.94 393 GLU A N 1
ATOM 2951 C CA . GLU A 1 393 ? -6.067 13.467 9.042 1.00 86.94 393 GLU A CA 1
ATOM 2952 C C . GLU A 1 393 ? -4.786 13.089 8.294 1.00 86.94 393 GLU A C 1
ATOM 2954 O O . GLU A 1 393 ? -4.784 12.468 7.231 1.00 86.94 393 GLU A O 1
ATOM 2959 N N . LEU A 1 394 ? -3.657 13.461 8.879 1.00 88.69 394 LEU A N 1
ATOM 2960 C CA . LEU A 1 394 ? -2.351 12.967 8.496 1.00 88.69 394 LEU A CA 1
ATOM 2961 C C . LEU A 1 394 ? -2.097 11.643 9.217 1.00 88.69 394 LEU A C 1
ATOM 2963 O O . LEU A 1 394 ? -2.039 11.608 10.448 1.00 88.69 394 LEU A O 1
ATOM 2967 N N . VAL A 1 395 ? -1.895 10.574 8.453 1.00 80.56 395 VAL A N 1
ATOM 2968 C CA . VAL A 1 395 ? -1.428 9.279 8.947 1.00 80.56 395 VAL A CA 1
ATOM 2969 C C . VAL A 1 395 ? 0.076 9.181 8.729 1.00 80.56 395 VAL A C 1
ATOM 2971 O O . VAL A 1 395 ? 0.600 9.431 7.640 1.00 80.56 395 VAL A O 1
ATOM 2974 N N . ILE A 1 396 ? 0.779 8.846 9.803 1.00 82.88 396 ILE A N 1
ATOM 2975 C CA . ILE A 1 396 ? 2.227 8.958 9.914 1.00 82.88 396 ILE A CA 1
ATOM 2976 C C . ILE A 1 396 ? 2.778 7.595 10.321 1.00 82.88 396 ILE A C 1
ATOM 2978 O O . ILE A 1 396 ? 2.440 7.071 11.385 1.00 82.88 396 ILE A O 1
ATOM 2982 N N . LEU A 1 397 ? 3.669 7.039 9.503 1.00 75.69 397 LEU A N 1
ATOM 2983 C CA . LEU A 1 397 ? 4.461 5.874 9.886 1.00 75.69 397 LEU A CA 1
ATOM 2984 C C . LEU A 1 397 ? 5.696 6.343 10.652 1.00 75.69 397 LEU A C 1
ATOM 2986 O O . LEU A 1 397 ? 6.591 6.954 10.059 1.00 75.69 397 LEU A O 1
ATOM 2990 N N . VAL A 1 398 ? 5.737 6.066 11.956 1.00 72.75 398 VAL A N 1
ATOM 2991 C CA . VAL A 1 398 ? 6.784 6.547 12.866 1.00 72.75 398 VAL A CA 1
ATOM 2992 C C . VAL A 1 398 ? 7.495 5.374 13.526 1.00 72.75 398 VAL A C 1
ATOM 2994 O O . VAL A 1 398 ? 6.878 4.561 14.209 1.00 72.75 398 VAL A O 1
ATOM 2997 N N . GLY A 1 399 ? 8.817 5.344 13.397 1.00 67.00 399 GLY A N 1
ATOM 2998 C CA . GLY A 1 399 ? 9.662 4.358 14.055 1.00 67.00 399 GLY A CA 1
ATOM 2999 C C . GLY A 1 399 ? 9.486 2.942 13.518 1.00 67.00 399 GLY A C 1
ATOM 3000 O O . GLY A 1 399 ? 9.033 2.732 12.393 1.00 67.00 399 GLY A O 1
ATOM 3001 N N . GLN A 1 400 ? 9.907 1.964 14.321 1.00 61.47 400 GLN A N 1
ATOM 3002 C CA . GLN A 1 400 ? 9.846 0.552 13.940 1.00 61.47 400 GLN A CA 1
ATOM 3003 C C . GLN A 1 400 ? 8.495 -0.101 14.230 1.00 61.47 400 GLN A C 1
ATOM 3005 O O . GLN A 1 400 ? 8.281 -1.200 13.749 1.00 61.47 400 GLN A O 1
ATOM 3010 N N . ASP A 1 401 ? 7.608 0.525 15.003 1.00 68.88 401 ASP A N 1
ATOM 3011 C CA . ASP A 1 401 ? 6.492 -0.183 15.631 1.00 68.88 401 ASP A CA 1
ATOM 3012 C C . ASP A 1 401 ? 5.181 0.620 15.731 1.00 68.88 401 ASP A C 1
ATOM 3014 O O . ASP A 1 401 ? 4.207 0.077 16.246 1.00 68.88 401 ASP A O 1
ATOM 3018 N N . GLN A 1 402 ? 5.095 1.860 15.224 1.00 84.00 402 GLN A N 1
ATOM 3019 C CA . GLN A 1 402 ? 3.908 2.704 15.432 1.00 84.00 402 GLN A CA 1
ATOM 3020 C C . GLN A 1 402 ? 3.370 3.374 14.159 1.00 84.00 402 GLN A C 1
ATOM 3022 O O . GLN A 1 402 ? 4.093 3.954 13.348 1.00 84.00 402 GLN A O 1
ATOM 3027 N N . ILE A 1 403 ? 2.045 3.391 14.060 1.00 86.88 403 ILE A N 1
ATOM 3028 C CA . ILE A 1 403 ? 1.275 4.297 13.215 1.00 86.88 403 ILE A CA 1
ATOM 3029 C C . ILE A 1 403 ? 0.691 5.371 14.122 1.00 86.88 403 ILE A C 1
ATOM 3031 O O . ILE A 1 403 ? 0.085 5.079 15.156 1.00 86.88 403 ILE A O 1
ATOM 3035 N N . ARG A 1 404 ? 0.874 6.628 13.733 1.00 89.19 404 ARG A N 1
ATOM 3036 C CA . ARG A 1 404 ? 0.314 7.787 14.422 1.00 89.19 404 ARG A CA 1
ATOM 3037 C C . ARG A 1 404 ? -0.627 8.540 13.496 1.00 89.19 404 ARG A C 1
ATOM 3039 O O . ARG A 1 404 ? -0.491 8.467 12.278 1.00 89.19 404 ARG A O 1
ATOM 3046 N N . ARG A 1 405 ? -1.561 9.282 14.078 1.00 89.81 405 ARG A N 1
ATOM 3047 C CA . ARG A 1 405 ? -2.485 10.155 13.354 1.00 89.81 405 ARG A CA 1
ATOM 3048 C C . ARG A 1 405 ? -2.462 11.570 13.906 1.00 89.81 405 ARG A C 1
ATOM 3050 O O . ARG A 1 405 ? -2.144 11.778 15.078 1.00 89.81 405 ARG A O 1
ATOM 3057 N N . ARG A 1 406 ? -2.789 12.544 13.065 1.00 89.69 406 ARG A N 1
ATOM 3058 C CA . ARG A 1 406 ? -2.853 13.961 13.428 1.00 89.69 406 ARG A CA 1
ATOM 3059 C C . ARG A 1 406 ? -3.860 14.673 12.532 1.00 89.69 406 ARG A C 1
ATOM 3061 O O . ARG A 1 406 ? -3.653 14.721 11.326 1.00 89.69 406 ARG A O 1
ATOM 3068 N N . ALA A 1 407 ? -4.887 15.306 13.092 1.00 86.94 407 ALA A N 1
ATOM 3069 C CA . ALA A 1 407 ? -5.751 16.190 12.307 1.00 86.94 407 ALA A CA 1
ATOM 3070 C C . ALA A 1 407 ? -4.930 17.307 11.628 1.00 86.94 407 ALA A C 1
ATOM 3072 O O . ALA A 1 407 ? -3.941 17.778 12.190 1.00 86.94 407 ALA A O 1
ATOM 3073 N N . LEU A 1 408 ? -5.327 17.770 10.439 1.00 85.00 408 LEU A N 1
ATOM 3074 C CA . LEU A 1 408 ? -4.540 18.766 9.687 1.00 85.00 408 LEU A CA 1
ATOM 3075 C C . LEU A 1 408 ? -4.447 20.139 10.382 1.00 85.00 408 LEU A C 1
ATOM 3077 O O . LEU A 1 408 ? -3.498 20.897 10.168 1.00 85.00 408 LEU A O 1
ATOM 3081 N N . ALA A 1 409 ? -5.383 20.443 11.288 1.00 80.50 409 ALA A N 1
ATOM 3082 C CA . ALA A 1 409 ? -5.421 21.698 12.031 1.00 80.50 409 ALA A CA 1
ATOM 3083 C C . ALA A 1 409 ? -4.080 22.030 12.724 1.00 80.50 409 ALA A C 1
ATOM 3085 O O . ALA A 1 409 ? -3.395 21.173 13.287 1.00 80.50 409 ALA A O 1
ATOM 3086 N N . ALA A 1 410 ? -3.709 23.314 12.731 1.00 72.25 410 ALA A N 1
ATOM 3087 C CA . ALA A 1 410 ? -2.430 23.767 13.287 1.00 72.25 410 ALA A CA 1
ATOM 3088 C C . ALA A 1 410 ? -2.278 23.459 14.789 1.00 72.25 410 ALA A C 1
ATOM 3090 O O . ALA A 1 410 ? -1.178 23.175 15.246 1.00 72.25 410 ALA A O 1
ATOM 3091 N N . SER A 1 411 ? -3.379 23.484 15.545 1.00 77.94 411 SER A N 1
ATOM 3092 C CA . SER A 1 411 ? -3.401 23.203 16.986 1.00 77.94 411 SER A CA 1
ATOM 3093 C C . SER A 1 411 ? -3.478 21.715 17.338 1.00 77.94 411 SER A C 1
ATOM 3095 O O . SER A 1 411 ? -3.458 21.383 18.521 1.00 77.94 411 SER A O 1
ATOM 3097 N N . ALA A 1 412 ? -3.637 20.829 16.351 1.00 83.19 412 ALA A N 1
ATOM 3098 C CA . ALA A 1 412 ? -3.696 19.394 16.592 1.00 83.19 412 ALA A CA 1
ATOM 3099 C C . ALA A 1 412 ? -2.307 18.848 16.947 1.00 83.19 412 ALA A C 1
ATOM 3101 O O . ALA A 1 412 ? -1.293 19.317 16.429 1.00 83.19 412 ALA A O 1
ATOM 3102 N N . SER A 1 413 ? -2.277 17.846 17.819 1.00 85.19 413 SER A N 1
ATOM 3103 C CA . SER A 1 413 ? -1.069 17.111 18.186 1.00 85.19 413 SER A CA 1
ATOM 3104 C C . SER A 1 413 ? -1.108 15.701 17.615 1.00 85.19 413 SER A C 1
ATOM 3106 O O . SER A 1 413 ? -2.181 15.132 17.400 1.00 85.19 413 SER A O 1
ATOM 3108 N N . VAL A 1 414 ? 0.068 15.129 17.380 1.00 88.25 414 VAL A N 1
ATOM 3109 C CA . VAL A 1 414 ? 0.214 13.745 16.931 1.00 88.25 414 VAL A CA 1
ATOM 3110 C C . VAL A 1 414 ? -0.213 12.780 18.041 1.00 88.25 414 VAL A C 1
ATOM 3112 O O . VAL A 1 414 ? 0.237 12.887 19.181 1.00 88.25 414 VAL A O 1
ATOM 3115 N N . GLN A 1 415 ? -1.051 11.803 17.694 1.00 87.19 415 GLN A N 1
ATOM 3116 C CA . GLN A 1 415 ? -1.564 10.771 18.597 1.00 87.19 415 GLN A CA 1
ATOM 3117 C C . GLN A 1 415 ? -1.213 9.365 18.090 1.00 87.19 415 GLN A C 1
ATOM 3119 O O . GLN A 1 415 ? -1.179 9.153 16.876 1.00 87.19 415 GLN A O 1
ATOM 3124 N N . PRO A 1 416 ? -0.969 8.379 18.973 1.00 86.00 416 PRO A N 1
ATOM 3125 C CA . PRO A 1 416 ? -0.888 6.974 18.573 1.00 86.00 416 PRO A CA 1
ATOM 3126 C C . PRO A 1 416 ? -2.191 6.510 17.910 1.00 86.00 416 PRO A C 1
ATOM 3128 O O . PRO A 1 416 ? -3.273 6.951 18.300 1.00 86.00 416 PRO A O 1
ATOM 3131 N N . TYR A 1 417 ? -2.086 5.619 16.925 1.00 84.31 417 TYR A N 1
ATOM 3132 C CA . TYR A 1 417 ? -3.241 5.046 16.233 1.00 84.31 417 TYR A CA 1
ATOM 3133 C C . TYR A 1 417 ? -3.223 3.516 16.232 1.00 84.31 417 TYR A C 1
ATOM 3135 O O . TYR A 1 417 ? -4.168 2.905 16.713 1.00 84.31 417 TYR A O 1
ATOM 3143 N N . ALA A 1 418 ? -2.142 2.906 15.748 1.00 79.44 418 ALA A N 1
ATOM 3144 C CA . ALA A 1 418 ? -1.986 1.455 15.693 1.00 79.44 418 ALA A CA 1
ATOM 3145 C C . ALA A 1 418 ? -0.521 1.073 15.924 1.00 79.44 418 ALA A C 1
ATOM 3147 O O . ALA A 1 418 ? 0.375 1.886 15.695 1.00 79.44 418 ALA A O 1
ATOM 3148 N N . SER A 1 419 ? -0.269 -0.160 16.356 1.00 81.31 419 SER A N 1
ATOM 3149 C CA . SER A 1 419 ? 1.087 -0.668 16.577 1.00 81.31 419 SER A CA 1
ATOM 3150 C C . SER A 1 419 ? 1.355 -1.946 15.790 1.00 81.31 419 SER A C 1
ATOM 3152 O O . SER A 1 419 ? 0.460 -2.764 15.561 1.00 81.31 419 SER A O 1
ATOM 3154 N N . PHE A 1 420 ? 2.599 -2.114 15.352 1.00 71.56 420 PHE A N 1
ATOM 3155 C CA . PHE A 1 420 ? 3.047 -3.339 14.700 1.00 71.56 420 PHE A CA 1
ATOM 3156 C C . PHE A 1 420 ? 3.368 -4.412 15.751 1.00 71.56 420 PHE A C 1
ATOM 3158 O O . PHE A 1 420 ? 3.739 -4.114 16.889 1.00 71.56 420 PHE A O 1
ATOM 3165 N N . GLY A 1 421 ? 3.212 -5.685 15.375 1.00 62.25 421 GLY A N 1
ATOM 3166 C CA . GLY A 1 421 ? 3.586 -6.819 16.228 1.00 62.25 421 GLY A CA 1
ATOM 3167 C C . GLY A 1 421 ? 5.079 -6.838 16.601 1.00 62.25 421 GLY A C 1
ATOM 3168 O O . GLY A 1 421 ? 5.887 -6.095 16.054 1.00 62.25 421 GLY A O 1
ATOM 3169 N N . SER A 1 422 ? 5.470 -7.749 17.501 1.00 55.44 422 SER A N 1
ATOM 3170 C CA . SER A 1 422 ? 6.824 -7.863 18.092 1.00 55.44 422 SER A CA 1
ATOM 3171 C C . SER A 1 422 ? 7.993 -8.028 17.103 1.00 55.44 422 SER A C 1
ATOM 3173 O O . SER A 1 422 ? 9.154 -7.985 17.514 1.00 55.44 422 SER A O 1
ATOM 3175 N N . SER A 1 423 ? 7.713 -8.191 15.809 1.00 57.56 423 SER A N 1
ATOM 3176 C CA . SER A 1 423 ? 8.689 -8.091 14.731 1.00 57.56 423 SER A CA 1
ATOM 3177 C C . SER A 1 423 ? 8.096 -7.372 13.518 1.00 57.56 423 SER A C 1
ATOM 3179 O O . SER A 1 423 ? 7.250 -7.931 12.814 1.00 57.56 423 SER A O 1
ATOM 3181 N N . GLY A 1 424 ? 8.607 -6.176 13.230 1.00 57.66 424 GLY A N 1
ATOM 3182 C CA . GLY A 1 424 ? 8.509 -5.573 11.906 1.00 57.66 424 GLY A CA 1
ATOM 3183 C C . GLY A 1 424 ? 8.160 -4.103 11.886 1.00 57.66 424 GLY A C 1
ATOM 3184 O O . GLY A 1 424 ? 7.490 -3.623 12.782 1.00 57.66 424 GLY A O 1
ATOM 3185 N N . HIS A 1 425 ? 8.609 -3.431 10.828 1.00 65.81 425 HIS A N 1
ATOM 3186 C CA . HIS A 1 425 ? 8.375 -2.016 10.569 1.00 65.81 425 HIS A CA 1
ATOM 3187 C C . HIS A 1 425 ? 7.674 -1.859 9.223 1.00 65.81 425 HIS A C 1
ATOM 3189 O O . HIS A 1 425 ? 7.939 -2.625 8.293 1.00 65.81 425 HIS A O 1
ATOM 3195 N N . ALA A 1 426 ? 6.802 -0.864 9.105 1.00 69.38 426 ALA A N 1
ATOM 3196 C CA . ALA A 1 426 ? 6.307 -0.455 7.803 1.00 69.38 426 ALA A CA 1
ATOM 3197 C C . ALA A 1 426 ? 7.373 0.365 7.066 1.00 69.38 426 ALA A C 1
ATOM 3199 O O . ALA A 1 426 ? 8.057 1.206 7.647 1.00 69.38 426 ALA A O 1
ATOM 3200 N N . THR A 1 427 ? 7.514 0.105 5.775 1.00 68.50 427 THR A N 1
ATOM 3201 C CA . THR A 1 427 ? 8.408 0.811 4.857 1.00 68.50 427 THR A CA 1
ATOM 3202 C C . THR A 1 427 ? 7.660 1.810 3.994 1.00 68.50 427 THR A C 1
ATOM 3204 O O . THR A 1 427 ? 8.281 2.737 3.487 1.00 68.50 427 THR A O 1
ATOM 3207 N N . GLN A 1 428 ? 6.348 1.628 3.820 1.00 71.56 428 GLN A N 1
ATOM 3208 C CA . GLN A 1 428 ? 5.536 2.511 3.001 1.00 71.56 428 GLN A CA 1
ATOM 3209 C C . GLN A 1 428 ? 4.079 2.544 3.467 1.00 71.56 428 GLN A C 1
ATOM 3211 O O . GLN A 1 428 ? 3.535 1.559 3.969 1.00 71.56 428 GLN A O 1
ATOM 3216 N N . ILE A 1 429 ? 3.451 3.697 3.259 1.00 76.75 429 ILE A N 1
ATOM 3217 C CA . ILE A 1 429 ? 2.009 3.890 3.341 1.00 76.75 429 ILE A CA 1
ATOM 3218 C C . ILE A 1 429 ? 1.526 4.534 2.045 1.00 76.75 429 ILE A C 1
ATOM 3220 O O . ILE A 1 429 ? 2.218 5.392 1.488 1.00 76.75 429 ILE A O 1
ATOM 3224 N N . ARG A 1 430 ? 0.370 4.112 1.538 1.00 71.94 430 ARG A N 1
ATOM 3225 C CA . ARG A 1 430 ? -0.200 4.669 0.311 1.00 71.94 430 ARG A CA 1
ATOM 3226 C C . ARG A 1 430 ? -1.715 4.700 0.386 1.00 71.94 430 ARG A C 1
ATOM 3228 O O . ARG A 1 430 ? -2.346 3.694 0.695 1.00 71.94 430 ARG A O 1
ATOM 3235 N N . ARG A 1 431 ? -2.294 5.854 0.065 1.00 76.38 431 ARG A N 1
ATOM 3236 C CA . ARG A 1 431 ? -3.727 5.963 -0.203 1.00 76.38 431 ARG A CA 1
ATOM 3237 C C . ARG A 1 431 ? -4.004 5.483 -1.622 1.00 76.38 431 ARG A C 1
ATOM 3239 O O . ARG A 1 431 ? -3.323 5.907 -2.555 1.00 76.38 431 ARG A O 1
ATOM 3246 N N . MET A 1 432 ? -5.005 4.629 -1.773 1.00 66.38 432 MET A N 1
ATOM 3247 C CA . MET A 1 432 ? -5.495 4.135 -3.058 1.00 66.38 432 MET A CA 1
ATOM 3248 C C . MET A 1 432 ? -7.012 4.016 -3.002 1.00 66.38 432 MET A C 1
ATOM 3250 O O . MET A 1 432 ? -7.577 3.940 -1.916 1.00 66.38 432 MET A O 1
ATOM 3254 N N . ASP A 1 433 ? -7.661 3.990 -4.158 1.00 56.09 433 ASP A N 1
ATOM 3255 C CA . ASP A 1 433 ? -9.075 3.632 -4.225 1.00 56.09 433 ASP A CA 1
ATOM 3256 C C . ASP A 1 433 ? -9.172 2.122 -4.454 1.00 56.09 433 ASP A C 1
ATOM 3258 O O . ASP A 1 433 ? -8.681 1.626 -5.474 1.00 56.09 433 ASP A O 1
ATOM 3262 N N . ASP A 1 434 ? -9.793 1.415 -3.513 1.00 47.94 434 ASP A N 1
ATOM 3263 C CA . ASP A 1 434 ? -10.115 -0.006 -3.607 1.00 47.94 434 ASP A CA 1
ATOM 3264 C C . ASP A 1 434 ? -11.626 -0.176 -3.794 1.00 47.94 434 ASP A C 1
ATOM 3266 O O . ASP A 1 434 ? -12.423 0.354 -3.018 1.00 47.94 434 ASP A O 1
ATOM 3270 N N . GLU A 1 435 ? -12.025 -0.821 -4.892 1.00 49.00 435 GLU A N 1
ATOM 3271 C CA . GLU A 1 435 ? -13.434 -0.988 -5.301 1.00 49.00 435 GLU A CA 1
ATOM 3272 C C . GLU A 1 435 ? -14.280 0.310 -5.272 1.00 49.00 435 GLU A C 1
ATOM 3274 O O . GLU A 1 435 ? -15.490 0.300 -5.052 1.00 49.00 435 GLU A O 1
ATOM 3279 N N . GLY A 1 436 ? -13.644 1.462 -5.515 1.00 46.25 436 GLY A N 1
ATOM 3280 C CA . GLY A 1 436 ? -14.305 2.773 -5.522 1.00 46.25 436 GLY A CA 1
ATOM 3281 C C . GLY A 1 436 ? -14.406 3.455 -4.154 1.00 46.25 436 GLY A C 1
ATOM 3282 O O . GLY A 1 436 ? -15.038 4.508 -4.052 1.00 46.25 436 GLY A O 1
ATOM 3283 N N . LEU A 1 437 ? -13.769 2.904 -3.118 1.00 50.28 437 LEU A N 1
ATOM 3284 C CA . LEU A 1 437 ? -13.651 3.523 -1.803 1.00 50.28 437 LEU A CA 1
ATOM 3285 C C . LEU A 1 437 ? -12.185 3.855 -1.491 1.00 50.28 437 LEU A C 1
ATOM 3287 O O . LEU A 1 437 ? -11.302 3.045 -1.760 1.00 50.28 437 LEU A O 1
ATOM 3291 N N . PRO A 1 438 ? -11.897 5.023 -0.895 1.00 61.38 438 PRO A N 1
ATOM 3292 C CA . PRO A 1 438 ? -10.545 5.342 -0.474 1.00 61.38 438 PRO A CA 1
ATOM 3293 C C . PRO A 1 438 ? -10.132 4.396 0.658 1.00 61.38 438 PRO A C 1
ATOM 3295 O O . PRO A 1 438 ? -10.810 4.298 1.683 1.00 61.38 438 PRO A O 1
ATOM 3298 N N . SER A 1 439 ? -8.985 3.755 0.474 1.00 64.19 439 SER A N 1
ATOM 3299 C CA . SER A 1 439 ? -8.346 2.833 1.405 1.00 64.19 439 SER A CA 1
ATOM 3300 C C . SER A 1 439 ? -6.882 3.212 1.611 1.00 64.19 439 SER A C 1
ATOM 3302 O O . SER A 1 439 ? -6.225 3.791 0.737 1.00 64.19 439 SER A O 1
ATOM 3304 N N . LEU A 1 440 ? -6.357 2.920 2.798 1.00 73.56 440 LEU A N 1
ATOM 3305 C CA . LEU A 1 440 ? -4.992 3.258 3.173 1.00 73.56 440 LEU A CA 1
ATOM 3306 C C . LEU A 1 440 ? -4.184 1.988 3.385 1.00 73.56 440 LEU A C 1
ATOM 3308 O O . LEU A 1 440 ? -4.373 1.279 4.362 1.00 73.56 440 LEU A O 1
ATOM 3312 N N . PHE A 1 441 ? -3.242 1.705 2.500 1.00 71.06 441 PHE A N 1
ATOM 3313 C CA . PHE A 1 441 ? -2.434 0.498 2.593 1.00 71.06 441 PHE A CA 1
ATOM 3314 C C . PHE A 1 441 ? -1.109 0.784 3.282 1.00 71.06 441 PHE A C 1
ATOM 3316 O O . PHE A 1 441 ? -0.436 1.771 2.986 1.00 71.06 441 PHE A O 1
ATOM 3323 N N . VAL A 1 442 ? -0.729 -0.107 4.188 1.00 73.81 442 VAL A N 1
ATOM 3324 C CA . VAL A 1 442 ? 0.517 -0.086 4.947 1.00 73.81 442 VAL A CA 1
ATOM 3325 C C . VAL A 1 442 ? 1.311 -1.328 4.593 1.00 73.81 442 VAL A C 1
ATOM 3327 O O . VAL A 1 442 ? 0.782 -2.438 4.606 1.00 73.81 442 VAL A O 1
ATOM 3330 N N . MET A 1 443 ? 2.592 -1.149 4.295 1.00 70.75 443 MET A N 1
ATOM 3331 C CA . MET A 1 443 ? 3.441 -2.208 3.761 1.00 70.75 443 MET A CA 1
ATOM 3332 C C . MET A 1 443 ? 4.785 -2.253 4.463 1.00 70.75 443 MET A C 1
ATOM 3334 O O . MET A 1 443 ? 5.291 -1.216 4.885 1.00 70.75 443 MET A O 1
ATOM 3338 N N . GLY A 1 444 ? 5.380 -3.437 4.551 1.00 64.62 444 GLY A N 1
ATOM 3339 C CA . GLY A 1 444 ? 6.734 -3.626 5.068 1.00 64.62 444 GLY A CA 1
ATOM 3340 C C . GLY A 1 444 ? 6.907 -4.972 5.764 1.00 64.62 444 GLY A C 1
ATOM 3341 O O . GLY A 1 444 ? 5.966 -5.750 5.847 1.00 64.62 444 GLY A O 1
ATOM 3342 N N . PRO A 1 445 ? 8.101 -5.310 6.268 1.00 64.69 445 PRO A N 1
ATOM 3343 C CA . PRO A 1 445 ? 8.377 -6.606 6.889 1.00 64.69 445 PRO A CA 1
ATOM 3344 C C . PRO A 1 445 ? 7.755 -6.763 8.294 1.00 64.69 445 PRO A C 1
ATOM 3346 O O . PRO A 1 445 ? 8.488 -6.981 9.256 1.00 64.69 445 PRO A O 1
ATOM 3349 N N . PHE A 1 446 ? 6.425 -6.679 8.424 1.00 65.75 446 PHE A N 1
ATOM 3350 C CA . PHE A 1 446 ? 5.675 -6.882 9.672 1.00 65.75 446 PHE A CA 1
ATOM 3351 C C . PHE A 1 446 ? 4.809 -8.146 9.674 1.00 65.75 446 PHE A C 1
ATOM 3353 O O . PHE A 1 446 ? 4.448 -8.676 8.623 1.00 65.75 446 PHE A O 1
ATOM 3360 N N . SER A 1 447 ? 4.534 -8.650 10.884 1.00 63.03 447 SER A N 1
ATOM 3361 C CA . SER A 1 447 ? 3.754 -9.872 11.143 1.00 63.03 447 SER A CA 1
ATOM 3362 C C . SER A 1 447 ? 2.317 -9.617 11.613 1.00 63.03 447 SER A C 1
ATOM 3364 O O . SER A 1 447 ? 1.534 -10.557 11.757 1.00 63.03 447 SER A O 1
ATOM 3366 N N . GLY A 1 448 ? 1.972 -8.362 11.884 1.00 62.03 448 GLY A N 1
ATOM 3367 C CA . GLY A 1 448 ? 0.622 -7.946 12.232 1.00 62.03 448 GLY A CA 1
ATOM 3368 C C . GLY A 1 448 ? 0.542 -6.460 12.541 1.00 62.03 448 GLY A C 1
ATOM 3369 O O . GLY A 1 448 ? 1.565 -5.828 12.824 1.00 62.03 448 GLY A O 1
ATOM 3370 N N . LEU A 1 449 ? -0.676 -5.933 12.485 1.00 68.06 449 LEU A N 1
ATOM 3371 C CA . LEU A 1 449 ? -1.023 -4.550 12.787 1.00 68.06 449 LEU A CA 1
ATOM 3372 C C . LEU A 1 449 ? -2.221 -4.555 13.739 1.00 68.06 449 LEU A C 1
ATOM 3374 O O . LEU A 1 449 ? -3.225 -5.200 13.453 1.00 68.06 449 LEU A O 1
ATOM 3378 N N . ASP A 1 450 ? -2.085 -3.887 14.883 1.00 71.88 450 ASP A N 1
ATOM 3379 C CA . ASP A 1 450 ? -3.114 -3.792 15.930 1.00 71.88 450 ASP A CA 1
ATOM 3380 C C . ASP A 1 450 ? -3.691 -5.154 16.372 1.00 71.88 450 ASP A C 1
ATOM 3382 O O . ASP A 1 450 ? -4.893 -5.369 16.495 1.00 71.88 450 ASP A O 1
ATOM 3386 N N . GLY A 1 451 ? -2.807 -6.141 16.550 1.00 63.75 451 GLY A N 1
ATOM 3387 C CA . GLY A 1 451 ? -3.189 -7.501 16.947 1.00 63.75 451 GLY A CA 1
ATOM 3388 C C . GLY A 1 451 ? -3.815 -8.351 15.835 1.00 63.75 451 GLY A C 1
ATOM 3389 O O . GLY A 1 451 ? -4.007 -9.551 16.037 1.00 63.75 451 GLY A O 1
ATOM 3390 N N . VAL A 1 452 ? -4.069 -7.785 14.653 1.00 55.47 452 VAL A N 1
ATOM 3391 C CA . VAL A 1 452 ? -4.491 -8.535 13.466 1.00 55.47 452 VAL A CA 1
ATOM 3392 C C . VAL A 1 452 ? -3.256 -9.096 12.770 1.00 55.47 452 VAL A C 1
ATOM 3394 O O . VAL A 1 452 ? -2.334 -8.357 12.416 1.00 55.47 452 VAL A O 1
ATOM 3397 N N . ALA A 1 453 ? -3.222 -10.415 12.574 1.00 57.03 453 ALA A N 1
ATOM 3398 C CA . ALA A 1 453 ? -2.145 -11.066 11.840 1.00 57.03 453 ALA A CA 1
ATOM 3399 C C . ALA A 1 453 ? -2.147 -10.590 10.382 1.00 57.03 453 ALA A C 1
ATOM 3401 O O . ALA A 1 453 ? -3.160 -10.649 9.691 1.00 57.03 453 ALA A O 1
ATOM 3402 N N . SER A 1 454 ? -0.996 -10.125 9.913 1.00 56.75 454 SER A N 1
ATOM 3403 C CA . SER A 1 454 ? -0.793 -9.737 8.523 1.00 56.75 454 SER A CA 1
ATOM 3404 C C . SER A 1 454 ? 0.656 -9.998 8.155 1.00 56.75 454 SER A C 1
ATOM 3406 O O . SER A 1 454 ? 1.576 -9.670 8.900 1.00 56.75 454 SER A O 1
ATOM 3408 N N . HIS A 1 455 ? 0.866 -10.584 6.985 1.00 60.34 455 HIS A N 1
ATOM 3409 C CA . HIS A 1 455 ? 2.193 -10.831 6.457 1.00 60.34 455 HIS A CA 1
ATOM 3410 C C . HIS A 1 455 ? 2.511 -9.780 5.395 1.00 60.34 455 HIS A C 1
ATOM 3412 O O . HIS A 1 455 ? 2.475 -10.069 4.204 1.00 60.34 455 HIS A O 1
ATOM 3418 N N . ARG A 1 456 ? 2.920 -8.591 5.862 1.00 63.62 456 ARG A N 1
ATOM 3419 C CA . ARG A 1 456 ? 3.602 -7.526 5.096 1.00 63.62 456 ARG A CA 1
ATOM 3420 C C . ARG A 1 456 ? 2.759 -6.511 4.330 1.00 63.62 456 ARG A C 1
ATOM 3422 O O . ARG A 1 456 ? 3.327 -5.551 3.806 1.00 63.62 456 ARG A O 1
ATOM 3429 N N . LEU A 1 457 ? 1.444 -6.690 4.291 1.00 65.75 457 LEU A N 1
ATOM 3430 C CA . LEU A 1 457 ? 0.500 -5.734 3.717 1.00 65.75 457 LEU A CA 1
ATOM 3431 C C . LEU A 1 457 ? -0.765 -5.699 4.574 1.00 65.75 457 LEU A C 1
ATOM 3433 O O . LEU A 1 457 ? -1.384 -6.733 4.822 1.00 65.75 457 LEU A O 1
ATOM 3437 N N . ALA A 1 458 ? -1.143 -4.514 5.029 1.00 65.69 458 ALA A N 1
ATOM 3438 C CA . ALA A 1 458 ? -2.362 -4.282 5.783 1.00 65.69 458 ALA A CA 1
ATOM 3439 C C . ALA A 1 458 ? -3.140 -3.140 5.139 1.00 65.69 458 ALA A C 1
ATOM 3441 O O . ALA A 1 458 ? -2.551 -2.158 4.691 1.00 65.69 458 ALA A O 1
ATOM 3442 N N . GLU A 1 459 ? -4.457 -3.268 5.117 1.00 71.50 459 GLU A N 1
ATOM 3443 C CA . GLU A 1 459 ? -5.362 -2.205 4.711 1.00 71.50 459 GLU A CA 1
ATOM 3444 C C . GLU A 1 459 ? -5.963 -1.570 5.969 1.00 71.50 459 GLU A C 1
ATOM 3446 O O . GLU A 1 459 ? -6.540 -2.242 6.823 1.00 71.50 459 GLU A O 1
ATOM 3451 N N . LEU A 1 460 ? -5.786 -0.263 6.098 1.00 70.69 460 LEU A N 1
ATOM 3452 C CA . LEU A 1 460 ? -6.451 0.592 7.061 1.00 70.69 460 LEU A CA 1
ATOM 3453 C C . LEU A 1 460 ? -7.623 1.251 6.341 1.00 70.69 460 LEU A C 1
ATOM 3455 O O . LEU A 1 460 ? -7.455 2.178 5.548 1.00 70.69 460 LEU A O 1
ATOM 3459 N N . THR A 1 461 ? -8.825 0.772 6.614 1.00 65.12 461 THR A N 1
ATOM 3460 C CA . THR A 1 461 ? -10.046 1.426 6.152 1.00 65.12 461 THR A CA 1
ATOM 3461 C C . THR A 1 461 ? -10.711 2.155 7.304 1.00 65.12 461 THR A C 1
ATOM 3463 O O . THR A 1 461 ? -10.479 1.858 8.478 1.00 65.12 461 THR A O 1
ATOM 3466 N N . ARG A 1 462 ? -11.630 3.063 6.972 1.00 66.62 462 ARG A N 1
ATOM 3467 C CA . ARG A 1 462 ? -12.669 3.473 7.918 1.00 66.62 462 ARG A CA 1
ATOM 3468 C C . ARG A 1 462 ? -13.347 2.215 8.476 1.00 66.62 462 ARG A C 1
ATOM 3470 O O . ARG A 1 462 ? -13.529 1.242 7.738 1.00 66.62 462 ARG A O 1
ATOM 3477 N N . SER A 1 463 ? -13.723 2.221 9.752 1.00 66.12 463 SER A N 1
ATOM 3478 C CA . SER A 1 463 ? -14.590 1.172 10.293 1.00 66.12 463 SER A CA 1
ATOM 3479 C C . SER A 1 463 ? -15.842 1.077 9.417 1.00 66.12 463 SER A C 1
ATOM 3481 O O . SER A 1 463 ? -16.496 2.088 9.160 1.00 66.12 463 SER A O 1
ATOM 3483 N N . ARG A 1 464 ? -16.155 -0.126 8.933 1.00 72.75 464 ARG A N 1
ATOM 3484 C CA . ARG A 1 464 ? -17.338 -0.413 8.109 1.00 72.75 464 ARG A CA 1
ATOM 3485 C C . ARG A 1 464 ? -18.264 -1.373 8.850 1.00 72.75 464 ARG A C 1
ATOM 3487 O O . ARG A 1 464 ? -17.763 -2.205 9.618 1.00 72.75 464 ARG A O 1
ATOM 3494 N N . PRO A 1 465 ? -19.586 -1.300 8.620 1.00 80.50 465 PRO A N 1
ATOM 3495 C CA . PRO A 1 465 ? -20.478 -2.344 9.089 1.00 80.50 465 PRO A CA 1
ATOM 3496 C C . PRO A 1 465 ? -20.056 -3.680 8.465 1.00 80.50 465 PRO A C 1
ATOM 3498 O O . PRO A 1 465 ? -19.619 -3.730 7.313 1.00 80.50 465 PRO A O 1
ATOM 3501 N N . ARG A 1 466 ? -20.170 -4.776 9.216 1.00 83.69 466 ARG A N 1
ATOM 3502 C CA . ARG A 1 466 ? -19.975 -6.130 8.676 1.00 83.69 466 ARG A CA 1
ATOM 3503 C C . ARG A 1 466 ? -21.324 -6.785 8.462 1.00 83.69 466 ARG A C 1
ATOM 3505 O O . ARG A 1 466 ? -22.156 -6.749 9.363 1.00 83.69 466 ARG A O 1
ATOM 3512 N N . LEU A 1 467 ? -21.497 -7.396 7.300 1.00 90.38 467 LEU A N 1
ATOM 3513 C CA . LEU A 1 467 ? -22.657 -8.198 6.945 1.00 90.38 467 LEU A CA 1
ATOM 3514 C C . LEU A 1 467 ? -22.213 -9.652 6.776 1.00 90.38 467 LEU A C 1
ATOM 3516 O O . LEU A 1 467 ? -21.161 -9.914 6.196 1.00 90.38 467 LEU A O 1
ATOM 3520 N N . THR A 1 468 ? -23.004 -10.588 7.286 1.00 89.31 468 THR A N 1
ATOM 3521 C CA . THR A 1 468 ? -22.813 -12.018 7.045 1.00 89.31 468 THR A CA 1
ATOM 3522 C C . THR A 1 468 ? -24.160 -12.679 6.784 1.00 89.31 468 THR A C 1
ATOM 3524 O O . THR A 1 468 ? -25.094 -12.580 7.581 1.00 89.31 468 THR A O 1
ATOM 3527 N N . LEU A 1 469 ? -24.261 -13.364 5.655 1.00 92.50 469 LEU A N 1
ATOM 3528 C CA . LEU A 1 469 ? -25.384 -14.166 5.220 1.00 92.50 469 LEU A CA 1
ATOM 3529 C C . LEU A 1 469 ? -25.109 -15.627 5.568 1.00 92.50 469 LEU A C 1
ATOM 3531 O O . LEU A 1 469 ? -24.089 -16.201 5.205 1.00 92.50 469 LEU A O 1
ATOM 3535 N N . THR A 1 470 ? -26.047 -16.269 6.256 1.00 93.88 470 THR A N 1
ATOM 3536 C CA . THR A 1 470 ? -25.974 -17.708 6.536 1.00 93.88 470 THR A CA 1
ATOM 3537 C C . THR A 1 470 ? -27.166 -18.410 5.910 1.00 93.88 470 THR A C 1
ATOM 3539 O O . THR A 1 470 ? -28.313 -18.167 6.297 1.00 93.88 470 THR A O 1
ATOM 3542 N N . ALA A 1 471 ? -26.900 -19.298 4.954 1.00 90.69 471 ALA A N 1
ATOM 3543 C CA . ALA A 1 471 ? -27.923 -20.145 4.361 1.00 90.69 471 ALA A CA 1
ATOM 3544 C C . ALA A 1 471 ? -28.164 -21.399 5.211 1.00 90.69 471 ALA A C 1
ATOM 3546 O O . ALA A 1 471 ? -27.239 -22.089 5.632 1.00 90.69 471 ALA A O 1
ATOM 3547 N N . GLY A 1 472 ? -29.438 -21.702 5.426 1.00 85.44 472 GLY A N 1
ATOM 3548 C CA . GLY A 1 472 ? -29.931 -22.994 5.890 1.00 85.44 472 GLY A CA 1
ATOM 3549 C C . GLY A 1 472 ? -30.845 -23.614 4.834 1.00 85.44 472 GLY A C 1
ATOM 3550 O O . GLY A 1 472 ? -31.097 -23.011 3.791 1.00 85.44 472 GLY A O 1
ATOM 3551 N N . ALA A 1 473 ? -31.375 -24.808 5.100 1.00 81.88 473 ALA A N 1
ATOM 3552 C CA . ALA A 1 473 ? -32.281 -25.498 4.179 1.00 81.88 473 ALA A CA 1
ATOM 3553 C C . ALA A 1 473 ? -33.557 -24.668 3.914 1.00 81.88 473 ALA A C 1
ATOM 3555 O O . ALA A 1 473 ? -34.481 -24.655 4.728 1.00 81.88 473 ALA A O 1
ATOM 3556 N N . GLY A 1 474 ? -33.593 -23.952 2.784 1.00 82.00 474 GLY A N 1
ATOM 3557 C CA . GLY A 1 474 ? -34.682 -23.037 2.423 1.00 82.00 474 GLY A CA 1
ATOM 3558 C C . GLY A 1 474 ? -34.813 -21.808 3.332 1.00 82.00 474 GLY A C 1
ATOM 3559 O O . GLY A 1 474 ? -35.905 -21.234 3.423 1.00 82.00 474 GLY A O 1
ATOM 3560 N N . SER A 1 475 ? -33.739 -21.418 4.032 1.00 91.06 475 SER A N 1
ATOM 3561 C CA . SER A 1 475 ? -33.750 -20.267 4.938 1.00 91.06 475 SER A CA 1
ATOM 3562 C C . SER A 1 475 ? -32.506 -19.392 4.843 1.00 91.06 475 SER A C 1
ATOM 3564 O O . SER A 1 475 ? -31.418 -19.902 4.601 1.00 91.06 475 SER A O 1
ATOM 3566 N N . LEU A 1 476 ? -32.646 -18.104 5.149 1.00 94.62 476 LEU A N 1
ATOM 3567 C CA . LEU A 1 476 ? -31.546 -17.142 5.221 1.00 94.62 476 LEU A CA 1
ATOM 3568 C C . LEU A 1 476 ? -31.519 -16.457 6.588 1.00 94.62 476 LEU A C 1
ATOM 3570 O O . LEU A 1 476 ? -32.544 -15.966 7.056 1.00 94.62 476 LEU A O 1
ATOM 3574 N N . THR A 1 477 ? -30.350 -16.396 7.213 1.00 96.19 477 THR A N 1
ATOM 3575 C CA . THR A 1 477 ? -30.083 -15.547 8.383 1.00 96.19 477 THR A CA 1
ATOM 3576 C C . THR A 1 477 ? -29.154 -14.417 7.969 1.00 96.19 477 THR A C 1
ATOM 3578 O O . THR A 1 477 ? -28.241 -14.645 7.177 1.00 96.19 477 THR A O 1
ATOM 3581 N N . VAL A 1 478 ? -29.393 -13.218 8.496 1.00 96.81 478 VAL A N 1
ATOM 3582 C CA . VAL A 1 478 ? -28.612 -12.016 8.190 1.00 96.81 478 VAL A CA 1
ATOM 3583 C C . VAL A 1 478 ? -28.045 -11.463 9.491 1.00 96.81 478 VAL A C 1
ATOM 3585 O O . VAL A 1 478 ? -28.798 -11.024 10.357 1.00 96.81 478 VAL A O 1
ATOM 3588 N N . ASP A 1 479 ? -26.727 -11.498 9.633 1.00 93.38 479 ASP A N 1
ATOM 3589 C CA . ASP A 1 479 ? -26.004 -10.962 10.782 1.00 93.38 479 ASP A CA 1
ATOM 3590 C C . ASP A 1 479 ? -25.319 -9.654 10.399 1.00 93.38 479 ASP A C 1
ATOM 3592 O O . ASP A 1 479 ? -24.564 -9.602 9.430 1.00 93.38 479 ASP A O 1
ATOM 3596 N N . ILE A 1 480 ? -25.575 -8.595 11.167 1.00 92.69 480 ILE A N 1
ATOM 3597 C CA . ILE A 1 480 ? -25.019 -7.265 10.917 1.00 92.69 480 ILE A CA 1
ATOM 3598 C C . ILE A 1 480 ? -24.298 -6.768 12.164 1.00 92.69 480 ILE A C 1
ATOM 3600 O O . ILE A 1 480 ? -24.901 -6.645 13.227 1.00 92.69 480 ILE A O 1
ATOM 3604 N N . LEU A 1 481 ? -23.019 -6.431 12.043 1.00 88.94 481 LEU A N 1
ATOM 3605 C CA . LEU A 1 481 ? -22.266 -5.717 13.070 1.00 88.94 481 LEU A CA 1
ATOM 3606 C C . LEU A 1 481 ? -22.091 -4.262 12.634 1.00 88.94 481 LEU A C 1
ATOM 3608 O O . LEU A 1 481 ? -21.278 -3.982 11.756 1.00 88.94 481 LEU A O 1
ATOM 3612 N N . ALA A 1 482 ? -22.845 -3.351 13.246 1.00 87.19 482 ALA A N 1
ATOM 3613 C CA . ALA A 1 482 ? -22.705 -1.915 13.016 1.00 87.19 482 ALA A CA 1
ATOM 3614 C C . ALA A 1 482 ? -21.451 -1.357 13.701 1.00 87.19 482 ALA A C 1
ATOM 3616 O O . ALA A 1 482 ? -21.022 -1.855 14.746 1.00 87.19 482 ALA A O 1
ATOM 3617 N N . THR A 1 483 ? -20.902 -0.286 13.139 1.00 82.44 483 THR A N 1
ATOM 3618 C CA . THR A 1 483 ? -19.778 0.455 13.729 1.00 82.44 483 THR A CA 1
ATOM 3619 C C . THR A 1 483 ? -20.245 1.405 14.824 1.00 82.44 483 THR A C 1
ATOM 3621 O O . THR A 1 483 ? -19.527 1.627 15.799 1.00 82.44 483 THR A O 1
ATOM 3624 N N . ASN A 1 484 ? -21.476 1.905 14.711 1.00 83.38 484 ASN A N 1
ATOM 3625 C CA . ASN A 1 484 ? -22.121 2.747 15.696 1.00 83.38 484 ASN A CA 1
ATOM 3626 C C . ASN A 1 484 ? -23.527 2.204 16.033 1.00 83.38 484 ASN A C 1
ATOM 3628 O O . ASN A 1 484 ? -24.388 2.060 15.164 1.00 83.38 484 ASN A O 1
ATOM 3632 N N . PRO A 1 485 ? -23.809 1.909 17.316 1.00 85.69 485 PRO A N 1
ATOM 3633 C CA . PRO A 1 485 ? -25.088 1.333 17.725 1.00 85.69 485 PRO A CA 1
ATOM 3634 C C . PRO A 1 485 ? -26.279 2.299 17.599 1.00 85.69 485 PRO A C 1
ATOM 3636 O O . PRO A 1 485 ? -27.414 1.866 17.775 1.00 85.69 485 PRO A O 1
ATOM 3639 N N . ALA A 1 486 ? -26.046 3.587 17.323 1.00 87.81 486 ALA A N 1
ATOM 3640 C CA . ALA A 1 486 ? -27.084 4.595 17.105 1.00 87.81 486 ALA A CA 1
ATOM 3641 C C . ALA A 1 486 ? -27.417 4.831 15.618 1.00 87.81 486 ALA A C 1
ATOM 3643 O O . ALA A 1 486 ? -28.202 5.727 15.310 1.00 87.81 486 ALA A O 1
ATOM 3644 N N . SER A 1 487 ? -26.808 4.080 14.701 1.00 93.06 487 SER A N 1
ATOM 3645 C CA . SER A 1 487 ? -27.021 4.219 13.257 1.00 93.06 487 SER A CA 1
ATOM 3646 C C . SER A 1 487 ? -28.345 3.618 12.775 1.00 93.06 487 SER A C 1
ATOM 3648 O O . SER A 1 487 ? -28.972 2.795 13.449 1.00 93.06 487 SER A O 1
ATOM 3650 N N . GLU A 1 488 ? -28.747 4.000 11.568 1.00 95.44 488 GLU A N 1
ATOM 3651 C CA . GLU A 1 488 ? -29.718 3.272 10.747 1.00 95.44 488 GLU A CA 1
ATOM 3652 C C . GLU A 1 488 ? -28.959 2.329 9.804 1.00 95.44 488 GLU A C 1
ATOM 3654 O O . GLU A 1 488 ? -27.874 2.655 9.328 1.00 95.44 488 GLU A O 1
ATOM 3659 N N . LEU A 1 489 ? -29.497 1.138 9.564 1.00 96.12 489 LEU A N 1
ATOM 3660 C CA . LEU A 1 489 ? -28.907 0.104 8.722 1.00 96.12 489 LEU A CA 1
ATOM 3661 C C . LEU A 1 489 ? -29.862 -0.194 7.574 1.00 96.12 489 LEU A C 1
ATOM 3663 O O . LEU A 1 489 ? -30.998 -0.606 7.815 1.00 96.12 489 LEU A O 1
ATOM 3667 N N . VAL A 1 490 ? -29.390 -0.023 6.344 1.00 97.12 490 VAL A N 1
ATOM 3668 C CA . VAL A 1 490 ? -30.120 -0.327 5.115 1.00 97.12 490 VAL A CA 1
ATOM 3669 C C . VAL A 1 490 ? -29.427 -1.486 4.404 1.00 97.12 490 VAL A C 1
ATOM 3671 O O . VAL A 1 490 ? -28.351 -1.316 3.838 1.00 97.12 490 VAL A O 1
ATOM 3674 N N . THR A 1 491 ? -30.022 -2.673 4.437 1.00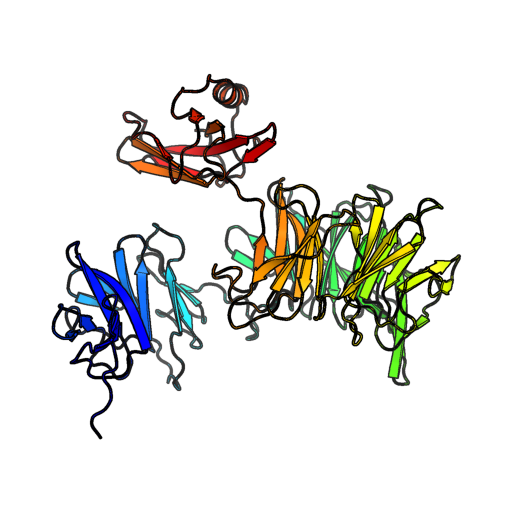 97.62 491 THR A N 1
ATOM 3675 C CA . THR A 1 491 ? -29.498 -3.876 3.778 1.00 97.62 491 THR A CA 1
ATOM 3676 C C . THR A 1 491 ? -30.172 -4.067 2.431 1.00 97.62 491 THR A C 1
ATOM 3678 O O . THR A 1 491 ? -31.399 -4.121 2.340 1.00 97.62 491 THR A O 1
ATOM 3681 N N . ILE A 1 492 ? -29.362 -4.183 1.386 1.00 97.62 492 ILE A N 1
ATOM 3682 C CA . ILE A 1 492 ? -29.812 -4.316 0.004 1.00 97.62 492 ILE A CA 1
ATOM 3683 C C . ILE A 1 492 ? -29.404 -5.695 -0.489 1.00 97.62 492 ILE A C 1
ATOM 3685 O O . ILE A 1 492 ? -28.246 -6.084 -0.358 1.00 97.62 492 ILE A O 1
ATOM 3689 N N . PHE A 1 493 ? -30.355 -6.410 -1.078 1.00 96.38 493 PHE A N 1
ATOM 3690 C CA . PHE A 1 493 ? -30.171 -7.748 -1.619 1.00 96.38 493 PHE A CA 1
ATOM 3691 C C . PHE A 1 493 ? -30.301 -7.724 -3.139 1.00 96.38 493 PHE A C 1
ATOM 3693 O O . PHE A 1 493 ? -31.184 -7.059 -3.691 1.00 96.38 493 PHE A O 1
ATOM 3700 N N . SER A 1 494 ? -29.471 -8.519 -3.805 1.00 95.62 494 SER A N 1
ATOM 3701 C CA . SER A 1 494 ? -29.632 -8.893 -5.200 1.00 95.62 494 SER A CA 1
ATOM 3702 C C . SER A 1 494 ? -29.656 -10.410 -5.361 1.00 95.62 494 SER A C 1
ATOM 3704 O O . SER A 1 494 ? -28.886 -11.137 -4.742 1.00 95.62 494 SER A O 1
ATOM 3706 N N . VAL A 1 495 ? -30.549 -10.879 -6.229 1.00 93.06 495 VAL A N 1
ATOM 3707 C CA . VAL A 1 495 ? -30.623 -12.276 -6.690 1.00 93.06 495 VAL A CA 1
ATOM 3708 C C . VAL A 1 495 ? -30.043 -12.447 -8.096 1.00 93.06 495 VAL A C 1
ATOM 3710 O O . VAL A 1 495 ? -30.050 -13.541 -8.656 1.00 93.06 495 VAL A O 1
ATOM 3713 N N . GLU A 1 496 ? -29.560 -11.358 -8.692 1.00 92.56 496 GLU A N 1
ATOM 3714 C CA . GLU A 1 496 ? -28.825 -11.379 -9.946 1.00 92.56 496 GLU A CA 1
ATOM 3715 C C . GLU A 1 496 ? -27.338 -11.320 -9.606 1.00 92.56 496 GLU A C 1
ATOM 3717 O O . GLU A 1 496 ? -26.838 -10.285 -9.182 1.00 92.56 496 GLU A O 1
ATOM 3722 N N . THR A 1 497 ? -26.631 -12.439 -9.753 1.00 87.31 497 THR A N 1
ATOM 3723 C CA . THR A 1 497 ? -25.253 -12.570 -9.251 1.00 87.31 497 THR A CA 1
ATOM 3724 C C . THR A 1 497 ? -24.279 -13.070 -10.332 1.00 87.31 497 THR A C 1
ATOM 3726 O O . THR A 1 497 ? -23.663 -14.131 -10.166 1.00 87.31 497 THR A O 1
ATOM 3729 N N . PRO A 1 498 ? -24.154 -12.392 -11.492 1.00 81.06 498 PRO A N 1
ATOM 3730 C CA . PRO A 1 498 ? -23.133 -12.741 -12.473 1.00 81.06 498 PRO A CA 1
ATOM 3731 C C . PRO A 1 498 ? -21.733 -12.424 -11.926 1.00 81.06 498 PRO A C 1
ATOM 3733 O O . PRO A 1 498 ? -21.544 -11.440 -11.217 1.00 81.06 498 PRO A O 1
ATOM 3736 N N . GLY A 1 499 ? -20.738 -13.234 -12.293 1.00 76.19 499 GLY A N 1
ATOM 3737 C CA . GLY A 1 499 ? -19.345 -13.004 -11.892 1.00 76.19 499 GLY A CA 1
ATOM 3738 C C . GLY A 1 499 ? -19.057 -13.384 -10.438 1.00 76.19 499 GLY A C 1
ATOM 3739 O O . GLY A 1 499 ? -19.703 -14.278 -9.891 1.00 76.19 499 GLY A O 1
ATOM 3740 N N . SER A 1 500 ? -18.057 -12.748 -9.829 1.00 73.75 500 SER A N 1
ATOM 3741 C CA . SER A 1 500 ? -17.706 -12.902 -8.411 1.00 73.75 500 SER A CA 1
ATOM 3742 C C . SER A 1 500 ? -18.602 -12.034 -7.517 1.00 73.75 500 SER A C 1
ATOM 3744 O O . SER A 1 500 ? -19.343 -11.182 -8.004 1.00 73.75 500 SER A O 1
ATOM 3746 N N . ALA A 1 501 ? -18.595 -12.271 -6.203 1.00 67.62 501 ALA A N 1
ATOM 3747 C CA . ALA A 1 501 ? -19.235 -11.349 -5.262 1.00 67.62 501 ALA A CA 1
ATOM 3748 C C . ALA A 1 501 ? -18.554 -9.972 -5.353 1.00 67.62 501 ALA A C 1
ATOM 3750 O O . ALA A 1 501 ? -17.343 -9.914 -5.560 1.00 67.62 501 ALA A O 1
ATOM 3751 N N . GLY A 1 502 ? -19.323 -8.885 -5.254 1.00 66.31 502 GLY A N 1
ATOM 3752 C CA . GLY A 1 502 ? -18.782 -7.520 -5.294 1.00 66.31 502 GLY A CA 1
ATOM 3753 C C . GLY A 1 502 ? -18.470 -6.963 -6.688 1.00 66.31 502 GLY A C 1
ATOM 3754 O O . GLY A 1 502 ? -18.150 -5.787 -6.803 1.00 66.31 502 GLY A O 1
ATOM 3755 N N . SER A 1 503 ? -18.618 -7.733 -7.774 1.00 72.38 503 SER A N 1
ATOM 3756 C CA . SER A 1 503 ? -18.298 -7.242 -9.130 1.00 72.38 503 SER A CA 1
ATOM 3757 C C . SER A 1 503 ? -19.424 -6.446 -9.809 1.00 72.38 503 SER A C 1
ATOM 3759 O O . SER A 1 503 ? -19.320 -6.093 -10.984 1.00 72.38 503 SER A O 1
ATOM 3761 N N . GLY A 1 504 ? -20.552 -6.229 -9.133 1.00 73.31 504 GLY A N 1
ATOM 3762 C CA . GLY A 1 504 ? -21.720 -5.577 -9.717 1.00 73.31 504 GLY A CA 1
ATOM 3763 C C . GLY A 1 504 ? -21.617 -4.041 -9.796 1.00 73.31 504 GLY A C 1
ATOM 3764 O O . GLY A 1 504 ? -20.983 -3.410 -8.952 1.00 73.31 504 GLY A O 1
ATOM 3765 N N . PRO A 1 505 ? -22.274 -3.397 -10.781 1.00 76.00 505 PRO A N 1
ATOM 3766 C CA . PRO A 1 505 ? -22.160 -1.954 -11.022 1.00 76.00 505 PRO A CA 1
ATOM 3767 C C . PRO A 1 505 ? -22.825 -1.067 -9.953 1.00 76.00 505 PRO A C 1
ATOM 3769 O O . PRO A 1 505 ? -22.644 0.150 -9.976 1.00 76.00 505 PRO A O 1
ATOM 3772 N N . TYR A 1 506 ? -23.601 -1.637 -9.028 1.00 81.25 506 TYR A N 1
ATOM 3773 C CA . TYR A 1 506 ? -24.316 -0.901 -7.985 1.00 81.25 506 TYR A CA 1
ATOM 3774 C C . TYR A 1 506 ? -23.715 -1.211 -6.615 1.00 81.25 506 TYR A C 1
ATOM 3776 O O . TYR A 1 506 ? -24.246 -2.032 -5.871 1.00 81.25 506 TYR A O 1
ATOM 3784 N N . ALA A 1 507 ? -22.584 -0.566 -6.305 1.00 73.69 507 ALA A N 1
ATOM 3785 C CA . ALA A 1 507 ? -21.809 -0.810 -5.081 1.00 73.69 507 ALA A CA 1
ATOM 3786 C C . ALA A 1 507 ? -21.457 -2.300 -4.886 1.00 73.69 507 ALA A C 1
ATOM 3788 O O . ALA A 1 507 ? -21.537 -2.838 -3.788 1.00 73.69 507 ALA A O 1
ATOM 3789 N N . GLY A 1 508 ? -21.134 -2.984 -5.984 1.00 72.94 508 GLY A N 1
ATOM 3790 C CA . GLY A 1 508 ? -20.813 -4.406 -5.999 1.00 72.94 508 GLY A CA 1
ATOM 3791 C C . GLY A 1 508 ? -22.005 -5.342 -6.204 1.00 72.94 508 GLY A C 1
ATOM 3792 O O . GLY A 1 508 ? -21.796 -6.528 -6.459 1.00 72.94 508 GLY A O 1
ATOM 3793 N N . LEU A 1 509 ? -23.244 -4.832 -6.184 1.00 82.00 509 LEU A N 1
ATOM 3794 C CA . LEU A 1 509 ? -24.449 -5.589 -6.536 1.00 82.00 509 LEU A CA 1
ATOM 3795 C C . LEU A 1 509 ? -24.793 -5.448 -8.018 1.00 82.00 509 LEU A C 1
ATOM 3797 O O . LEU A 1 509 ? -24.593 -4.399 -8.639 1.00 82.00 509 LEU A O 1
ATOM 3801 N N . PHE A 1 510 ? -25.348 -6.508 -8.596 1.00 88.12 510 PHE A N 1
ATOM 3802 C CA . PHE A 1 510 ? -25.844 -6.500 -9.966 1.00 88.12 510 PHE A CA 1
ATOM 3803 C C . PHE A 1 510 ? -27.369 -6.457 -9.976 1.00 88.12 510 PHE A C 1
ATOM 3805 O O . PHE A 1 510 ? -28.011 -7.079 -9.142 1.00 88.12 510 PHE A O 1
ATOM 3812 N N . ALA A 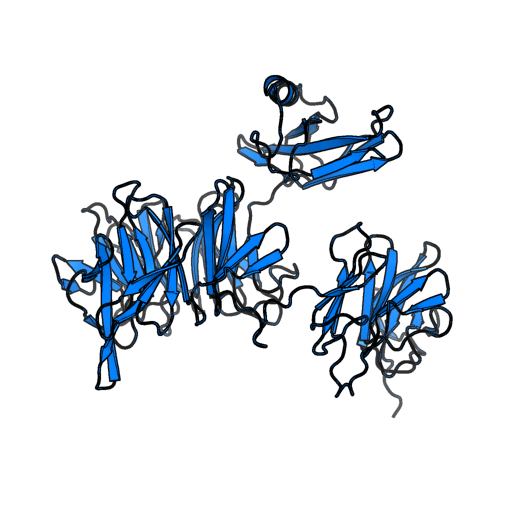1 511 ? -27.957 -5.714 -10.905 1.00 91.00 511 ALA A N 1
ATOM 3813 C CA . ALA A 1 511 ? -29.390 -5.743 -11.172 1.00 91.00 511 ALA A CA 1
ATOM 3814 C C . ALA A 1 511 ? -29.627 -5.280 -12.608 1.00 91.00 511 ALA A C 1
ATOM 3816 O O . ALA A 1 511 ? -29.119 -4.236 -13.015 1.00 91.00 511 ALA A O 1
ATOM 3817 N N . THR A 1 512 ? -30.407 -6.029 -13.379 1.00 92.06 512 THR A N 1
ATOM 3818 C CA . THR A 1 512 ? -30.841 -5.598 -14.715 1.00 92.06 512 THR A CA 1
ATOM 3819 C C . THR A 1 512 ? -31.755 -4.377 -14.645 1.00 92.06 512 THR A C 1
ATOM 3821 O O . THR A 1 512 ? -31.708 -3.526 -15.534 1.00 92.06 512 THR A O 1
ATOM 3824 N N . ASP A 1 513 ? -32.541 -4.263 -13.572 1.00 90.50 513 ASP A N 1
ATOM 3825 C CA . ASP A 1 513 ? -33.336 -3.084 -13.240 1.00 90.50 513 ASP A CA 1
ATOM 3826 C C . ASP A 1 513 ? -32.916 -2.515 -11.867 1.00 90.50 513 ASP A C 1
ATOM 3828 O O . ASP A 1 513 ? -33.287 -3.066 -10.823 1.00 90.50 513 ASP A O 1
ATOM 3832 N N . PRO A 1 514 ? -32.176 -1.390 -11.823 1.00 89.31 514 PRO A N 1
ATOM 3833 C CA . PRO A 1 514 ? -31.736 -0.791 -10.565 1.00 89.31 514 PRO A CA 1
ATOM 3834 C C . PRO A 1 514 ? -32.889 -0.271 -9.699 1.00 89.31 514 PRO A C 1
ATOM 3836 O O . PRO A 1 514 ? -32.691 -0.047 -8.503 1.00 89.31 514 PRO A O 1
ATOM 3839 N N . SER A 1 515 ? -34.098 -0.091 -10.251 1.00 92.00 515 SER A N 1
ATOM 3840 C CA . SER A 1 515 ? -35.253 0.370 -9.474 1.00 92.00 515 SER A CA 1
ATOM 3841 C C . SER A 1 515 ? -35.635 -0.609 -8.357 1.00 92.00 515 SER A C 1
ATOM 3843 O O . SER A 1 515 ? -36.115 -0.176 -7.309 1.00 92.00 515 SER A O 1
ATOM 3845 N N . ALA A 1 516 ? -35.334 -1.903 -8.520 1.00 88.50 516 ALA A N 1
ATOM 3846 C CA . ALA A 1 516 ? -35.538 -2.921 -7.492 1.00 88.50 516 ALA A CA 1
ATOM 3847 C C . ALA A 1 516 ? -34.591 -2.747 -6.290 1.00 88.50 516 ALA A C 1
ATOM 3849 O O . ALA A 1 516 ? -35.001 -2.950 -5.146 1.00 88.50 516 ALA A O 1
ATOM 3850 N N . LEU A 1 517 ? -33.343 -2.328 -6.527 1.00 93.81 517 LEU A N 1
ATOM 3851 C CA . LEU A 1 517 ? -32.388 -2.014 -5.459 1.00 93.81 517 LEU A CA 1
ATOM 3852 C C . LEU A 1 517 ? -32.774 -0.701 -4.766 1.00 93.81 517 LEU A C 1
ATOM 3854 O O . LEU A 1 517 ? -32.858 -0.634 -3.542 1.00 93.81 517 LEU A O 1
ATOM 3858 N N . VAL A 1 518 ? -33.108 0.329 -5.551 1.00 93.19 518 VAL A N 1
ATOM 3859 C CA . VAL A 1 518 ? -33.565 1.634 -5.039 1.00 93.19 518 VAL A CA 1
ATOM 3860 C C . VAL A 1 518 ? -34.855 1.499 -4.224 1.00 93.19 518 VAL A C 1
ATOM 3862 O O . VAL A 1 518 ? -35.036 2.189 -3.222 1.00 93.19 518 VAL A O 1
ATOM 3865 N N . GLY A 1 519 ? -35.754 0.595 -4.615 1.00 94.62 519 GLY A N 1
ATOM 3866 C CA . GLY A 1 519 ? -36.972 0.294 -3.867 1.00 94.62 519 GLY A CA 1
ATOM 3867 C C . GLY A 1 519 ? -36.687 -0.196 -2.447 1.00 94.62 519 GLY A C 1
ATOM 3868 O O . GLY A 1 519 ? -37.367 0.239 -1.522 1.00 94.62 519 GLY A O 1
ATOM 3869 N N . GLN A 1 520 ? -35.655 -1.028 -2.263 1.00 95.75 520 GLN A N 1
ATOM 3870 C CA . GLN A 1 520 ? -35.240 -1.525 -0.945 1.00 95.75 520 GLN A CA 1
ATOM 3871 C C . GLN A 1 520 ? -34.680 -0.404 -0.065 1.00 95.75 520 GLN A C 1
ATOM 3873 O O . GLN A 1 520 ? -35.041 -0.311 1.104 1.00 95.75 520 GLN A O 1
ATOM 3878 N N . VAL A 1 521 ? -33.871 0.493 -0.640 1.00 91.94 521 VAL A N 1
ATOM 3879 C CA . VAL A 1 521 ? -33.306 1.651 0.078 1.00 91.94 521 VAL A CA 1
ATOM 3880 C C . VAL A 1 521 ? -34.393 2.589 0.604 1.00 91.94 521 VAL A C 1
ATOM 3882 O O . VAL A 1 521 ? -34.255 3.170 1.675 1.00 91.94 521 VAL A O 1
ATOM 3885 N N . ASN A 1 522 ? -35.494 2.721 -0.135 1.00 94.31 522 ASN A N 1
ATOM 3886 C CA . ASN A 1 522 ? -36.611 3.589 0.234 1.00 94.31 522 ASN A CA 1
ATOM 3887 C C . ASN A 1 522 ? -37.611 2.940 1.204 1.00 94.31 522 ASN A C 1
ATOM 3889 O O . ASN A 1 522 ? -38.623 3.564 1.538 1.00 94.31 522 ASN A O 1
ATOM 3893 N N . LEU A 1 523 ? -37.379 1.698 1.643 1.00 96.12 523 LEU A N 1
ATOM 3894 C CA . LEU A 1 523 ? -38.242 1.074 2.640 1.00 96.12 523 LEU A CA 1
ATOM 3895 C C . LEU A 1 523 ? -38.168 1.854 3.960 1.00 96.12 523 LEU A C 1
ATOM 3897 O O . LEU A 1 523 ? -37.099 2.329 4.342 1.00 96.12 523 LEU A O 1
ATOM 3901 N N . PRO A 1 524 ? -39.296 2.016 4.673 1.00 96.50 524 PRO A N 1
ATOM 3902 C CA . PRO A 1 524 ? -39.300 2.742 5.931 1.00 96.50 524 PRO A CA 1
ATOM 3903 C C . PRO A 1 524 ? -38.515 1.988 7.007 1.00 96.50 524 PRO A C 1
ATOM 3905 O O . PRO A 1 524 ? -38.470 0.757 7.031 1.00 96.50 524 PRO A O 1
ATOM 3908 N N . LEU A 1 525 ? -37.946 2.750 7.936 1.00 95.19 525 LEU A N 1
ATOM 3909 C CA . LEU A 1 525 ? -37.258 2.218 9.104 1.00 95.19 525 LEU A CA 1
ATOM 3910 C C . LEU A 1 525 ? -38.173 1.272 9.900 1.00 95.19 525 LEU A C 1
ATOM 3912 O O . LEU A 1 525 ? -39.313 1.611 10.223 1.00 95.19 525 LEU A O 1
ATOM 3916 N N . GLY A 1 526 ? -37.660 0.083 10.214 1.00 93.56 526 GLY A N 1
ATOM 3917 C CA . GLY A 1 526 ? -38.378 -1.008 10.878 1.00 93.56 526 GLY A CA 1
ATOM 3918 C C . GLY A 1 526 ? -38.806 -2.149 9.948 1.00 93.56 526 GLY A C 1
ATOM 3919 O O . GLY A 1 526 ? -39.314 -3.159 10.435 1.00 93.56 526 GLY A O 1
ATOM 3920 N N . VAL A 1 527 ? -38.599 -2.030 8.633 1.00 96.31 527 VAL A N 1
ATOM 3921 C CA . VAL A 1 527 ? -38.880 -3.108 7.674 1.00 96.31 527 VAL A CA 1
ATOM 3922 C C . VAL A 1 527 ? -37.700 -4.074 7.622 1.00 96.31 527 VAL A C 1
ATOM 3924 O O . VAL A 1 527 ? -36.749 -3.876 6.873 1.00 96.31 527 VAL A O 1
ATOM 3927 N N . GLU A 1 528 ? -37.750 -5.140 8.416 1.00 93.94 528 GLU A N 1
ATOM 3928 C CA . GLU A 1 528 ? -36.708 -6.172 8.404 1.00 93.94 528 GLU A CA 1
ATOM 3929 C C . GLU A 1 528 ? -36.798 -7.075 7.152 1.00 93.94 528 GLU A C 1
ATOM 3931 O O . GLU A 1 528 ? -37.910 -7.388 6.714 1.00 93.94 528 GLU A O 1
ATOM 3936 N N . PRO A 1 529 ? -35.667 -7.552 6.592 1.00 94.06 529 PRO A N 1
ATOM 3937 C CA . PRO A 1 529 ? -34.277 -7.253 6.972 1.00 94.06 529 PRO A CA 1
ATOM 3938 C C . PRO A 1 529 ? -33.691 -5.972 6.344 1.00 94.06 529 PRO A C 1
ATOM 3940 O O . PRO A 1 529 ? -32.501 -5.705 6.498 1.00 94.06 529 PRO A O 1
ATOM 3943 N N . PHE A 1 530 ? -34.496 -5.200 5.616 1.00 96.31 530 PHE A N 1
ATOM 3944 C CA . PHE A 1 530 ? -34.024 -4.158 4.704 1.00 96.31 530 PHE A CA 1
ATOM 3945 C C . PHE A 1 530 ? -33.661 -2.834 5.367 1.00 96.31 530 PHE A C 1
ATOM 3947 O O . PHE A 1 530 ? -32.692 -2.222 4.953 1.00 96.31 530 PHE A O 1
ATOM 3954 N N . HIS A 1 531 ? -34.413 -2.363 6.359 1.00 97.38 531 HIS A N 1
ATOM 3955 C CA . HIS A 1 531 ? -34.147 -1.081 7.004 1.00 97.38 531 HIS A CA 1
ATOM 3956 C C . HIS A 1 531 ? -34.436 -1.166 8.500 1.00 97.38 531 HIS A C 1
ATOM 3958 O O . HIS A 1 531 ? -35.588 -1.267 8.925 1.00 97.38 531 HIS A O 1
ATOM 3964 N N . VAL A 1 532 ? -33.388 -1.143 9.318 1.00 96.12 532 VAL A N 1
ATOM 3965 C CA . VAL A 1 532 ? -33.471 -1.376 10.761 1.00 96.12 532 VAL A CA 1
ATOM 3966 C C . VAL A 1 532 ? -32.539 -0.452 11.541 1.00 96.12 532 VAL A C 1
ATOM 3968 O O . VAL A 1 532 ? -31.569 0.057 11.002 1.00 96.12 532 VAL A O 1
ATOM 3971 N N . HIS A 1 533 ? -32.786 -0.253 12.835 1.00 95.69 533 HIS A N 1
ATOM 3972 C CA . HIS A 1 533 ? -31.801 0.404 13.702 1.00 95.69 533 HIS A CA 1
ATOM 3973 C C . HIS A 1 533 ? -30.563 -0.478 13.929 1.00 95.69 533 HIS A C 1
ATOM 3975 O O . HIS A 1 533 ? -30.650 -1.703 13.967 1.00 95.69 533 HIS A O 1
ATOM 3981 N N . ALA A 1 534 ? -29.404 0.115 14.162 1.00 92.62 534 ALA A N 1
ATOM 3982 C CA . ALA A 1 534 ? -28.283 -0.623 14.720 1.00 92.62 534 ALA A CA 1
ATOM 3983 C C . ALA A 1 534 ? -28.578 -1.082 16.164 1.00 92.62 534 ALA A C 1
ATOM 3985 O O . ALA A 1 534 ? -29.535 -0.650 16.813 1.00 92.62 534 ALA A O 1
ATOM 3986 N N . SER A 1 535 ? -27.759 -2.002 16.667 1.00 85.31 535 SER A N 1
ATOM 3987 C CA . SER A 1 535 ? -27.750 -2.407 18.074 1.00 85.31 535 SER A CA 1
ATOM 3988 C C . SER A 1 535 ? -26.312 -2.607 18.546 1.00 85.31 535 SER A C 1
ATOM 3990 O O . SER A 1 535 ? -25.442 -2.864 17.716 1.00 85.31 535 SER A O 1
ATOM 3992 N N . PRO A 1 536 ? -26.026 -2.534 19.859 1.00 83.25 536 PRO A N 1
ATOM 3993 C CA . PRO A 1 536 ? -24.721 -2.929 20.376 1.00 83.25 536 PRO A CA 1
ATOM 3994 C C . PRO A 1 536 ? -24.411 -4.394 20.034 1.00 83.25 536 PRO A C 1
ATOM 3996 O O . PRO A 1 536 ? -25.178 -5.288 20.392 1.00 83.25 536 PRO A O 1
ATOM 3999 N N . GLY A 1 537 ? -23.277 -4.638 19.373 1.00 83.06 537 GLY A N 1
ATOM 4000 C CA . GLY A 1 537 ? -22.865 -5.976 18.936 1.00 83.06 537 GLY A CA 1
ATOM 4001 C C . GLY A 1 537 ? -23.551 -6.443 17.646 1.00 83.06 537 GLY A C 1
ATOM 4002 O O . GLY A 1 537 ? -24.090 -5.644 16.886 1.00 83.06 537 GLY A O 1
ATOM 4003 N N . VAL A 1 538 ? -23.493 -7.752 17.379 1.00 87.00 538 VAL A N 1
ATOM 4004 C CA . VAL A 1 538 ? -24.071 -8.346 16.163 1.00 87.00 538 VAL A CA 1
ATOM 4005 C C . VAL A 1 538 ? -25.596 -8.389 16.276 1.00 87.00 538 VAL A C 1
ATOM 4007 O O . VAL A 1 538 ? -26.142 -9.032 17.174 1.00 87.00 538 VAL A O 1
ATOM 4010 N N . ARG A 1 539 ? -26.289 -7.741 15.338 1.00 91.94 539 ARG A N 1
ATOM 4011 C CA . ARG A 1 539 ? -27.734 -7.842 15.140 1.00 91.94 539 ARG A CA 1
ATOM 4012 C C . ARG A 1 539 ? -28.042 -9.003 14.200 1.00 91.94 539 ARG A C 1
ATOM 4014 O O . ARG A 1 539 ? -27.720 -8.935 13.020 1.00 91.94 539 ARG A O 1
ATOM 4021 N N . ARG A 1 540 ? -28.713 -10.033 14.715 1.00 94.50 540 ARG A N 1
ATOM 4022 C CA . ARG A 1 540 ? -29.191 -11.177 13.929 1.00 94.50 540 ARG A CA 1
ATOM 4023 C C . ARG A 1 540 ? -30.637 -10.974 13.484 1.00 94.50 540 ARG A C 1
ATOM 4025 O O . ARG A 1 540 ? -31.503 -10.724 14.320 1.00 94.50 540 ARG A O 1
ATOM 4032 N N . LEU A 1 541 ? -30.893 -11.114 12.188 1.00 94.56 541 LEU A N 1
ATOM 4033 C CA . LEU A 1 541 ? -32.202 -11.002 11.544 1.00 94.56 541 LEU A CA 1
ATOM 4034 C C . LEU A 1 541 ? -32.579 -12.337 10.881 1.00 94.56 541 LEU A C 1
ATOM 4036 O O . LEU A 1 541 ? -31.739 -13.004 10.271 1.00 94.56 541 LEU A O 1
ATOM 4040 N N . GLY A 1 542 ? -33.852 -12.725 10.985 1.00 92.00 542 GLY A N 1
ATOM 4041 C CA . GLY A 1 542 ? -34.343 -14.030 10.533 1.00 92.00 542 GLY A CA 1
ATOM 4042 C C . GLY A 1 542 ? -34.289 -15.120 11.622 1.00 92.00 542 GLY A C 1
ATOM 4043 O O . GLY A 1 542 ? -34.297 -14.796 12.812 1.00 92.00 542 GLY A O 1
ATOM 4044 N N . PRO A 1 543 ? -34.269 -16.417 11.250 1.00 92.12 543 PRO A N 1
ATOM 4045 C CA . PRO A 1 543 ? -34.158 -16.937 9.886 1.00 92.12 543 PRO A CA 1
ATOM 4046 C C . PRO A 1 543 ? -35.417 -16.676 9.047 1.00 92.12 543 PRO A C 1
ATOM 4048 O O . PRO A 1 543 ? -36.541 -16.956 9.466 1.00 92.12 543 PRO A O 1
ATOM 4051 N N . TYR A 1 544 ? -35.226 -16.175 7.831 1.00 92.88 544 TYR A N 1
ATOM 4052 C CA . TYR A 1 544 ? -36.279 -16.008 6.832 1.00 92.88 544 TYR A CA 1
ATOM 4053 C C . TYR A 1 544 ? -36.450 -17.317 6.076 1.00 92.88 544 TYR A C 1
ATOM 4055 O O . TYR A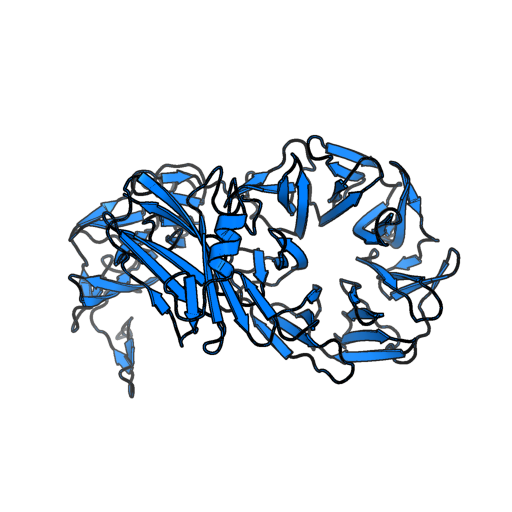 1 544 ? -35.528 -17.755 5.397 1.00 92.88 544 TYR A O 1
ATOM 4063 N N . SER A 1 545 ? -37.604 -17.961 6.228 1.00 91.62 545 SER A N 1
ATOM 4064 C CA . SER A 1 545 ? -37.895 -19.278 5.649 1.00 91.62 545 SER A CA 1
ATOM 4065 C C . SER A 1 545 ? -38.741 -19.181 4.378 1.00 91.62 545 SER A C 1
ATOM 4067 O O . SER A 1 545 ? -39.360 -18.154 4.105 1.00 91.62 545 SER A O 1
ATOM 4069 N N . GLY A 1 546 ? -38.782 -20.272 3.609 1.00 86.38 546 GLY A N 1
ATOM 4070 C CA . GLY A 1 546 ? -39.578 -20.360 2.381 1.00 86.38 546 GLY A CA 1
ATOM 4071 C C . GLY A 1 546 ? -38.886 -19.757 1.159 1.00 86.38 546 GLY A C 1
ATOM 4072 O O . GLY A 1 546 ? -39.557 -19.426 0.182 1.00 86.38 546 GLY A O 1
ATOM 4073 N N . LEU A 1 547 ? -37.560 -19.606 1.213 1.00 87.75 547 LEU A N 1
ATOM 4074 C CA . LEU A 1 547 ? -36.779 -19.101 0.092 1.00 87.75 547 LEU A CA 1
ATOM 4075 C C . LEU A 1 547 ? -36.528 -20.208 -0.948 1.00 87.75 547 LEU A C 1
ATOM 4077 O O . LEU A 1 547 ? -36.388 -21.376 -0.569 1.00 87.75 547 LEU A O 1
ATOM 4081 N N . PRO A 1 548 ? -36.467 -19.873 -2.250 1.00 85.56 548 PRO A N 1
ATOM 4082 C CA . PRO A 1 548 ? -36.213 -20.859 -3.292 1.00 85.56 548 PRO A CA 1
ATOM 4083 C C . PRO A 1 548 ? -34.803 -21.453 -3.171 1.00 85.56 548 PRO A C 1
ATOM 4085 O O . PRO A 1 548 ? -33.826 -20.725 -3.011 1.00 85.56 548 PRO A O 1
ATOM 4088 N N . THR A 1 549 ? -34.695 -22.775 -3.289 1.00 86.00 549 THR A N 1
ATOM 4089 C CA . THR A 1 549 ? -33.410 -23.491 -3.328 1.00 86.00 549 THR A CA 1
ATOM 4090 C C . THR A 1 549 ? -32.680 -23.232 -4.646 1.00 86.00 549 THR A C 1
ATOM 4092 O O . THR A 1 549 ? -33.324 -23.083 -5.688 1.00 86.00 549 THR A O 1
ATOM 4095 N N . GLY A 1 550 ? -31.347 -23.233 -4.631 1.00 84.56 550 GLY A N 1
ATOM 4096 C CA . GLY A 1 550 ? -30.521 -23.022 -5.825 1.00 84.56 550 GLY A CA 1
ATOM 4097 C C . GLY A 1 550 ? -30.429 -21.566 -6.291 1.00 84.56 550 GLY A C 1
ATOM 4098 O O . GLY A 1 550 ? -29.897 -21.308 -7.369 1.00 84.56 550 GLY A O 1
ATOM 4099 N N . VAL A 1 551 ? -30.942 -20.619 -5.499 1.00 89.06 551 VAL A N 1
ATOM 4100 C CA . VAL A 1 551 ? -30.763 -19.182 -5.730 1.00 89.06 551 VAL A CA 1
ATOM 4101 C C . VAL A 1 551 ? -29.514 -18.708 -4.999 1.00 89.06 551 VAL A C 1
ATOM 4103 O O . VAL A 1 551 ? -29.330 -18.992 -3.814 1.00 89.06 551 VAL A O 1
ATOM 4106 N N . THR A 1 552 ? -28.678 -17.963 -5.713 1.00 91.56 552 THR A N 1
ATOM 4107 C CA . THR A 1 552 ? -27.557 -17.220 -5.138 1.00 91.56 552 THR A CA 1
ATOM 4108 C C . THR A 1 552 ? -28.018 -15.811 -4.801 1.00 91.56 552 THR A C 1
ATOM 4110 O O . THR A 1 552 ? -28.749 -15.191 -5.573 1.00 91.56 552 THR A O 1
ATOM 4113 N N . ILE A 1 553 ? -27.616 -15.324 -3.633 1.00 94.00 553 ILE A N 1
ATOM 4114 C CA . ILE A 1 553 ? -27.981 -14.011 -3.114 1.00 94.00 553 ILE A CA 1
ATOM 4115 C C . ILE A 1 553 ? -26.699 -13.262 -2.781 1.00 94.00 553 ILE A C 1
ATOM 4117 O O . ILE A 1 553 ? -25.882 -13.773 -2.017 1.00 94.00 553 ILE A O 1
ATOM 4121 N N . ASP A 1 554 ? -26.584 -12.052 -3.315 1.00 94.38 554 ASP A N 1
ATOM 4122 C CA . ASP A 1 554 ? -25.617 -11.046 -2.888 1.00 94.38 554 ASP A CA 1
ATOM 4123 C C . ASP A 1 554 ? -26.311 -10.029 -1.997 1.00 94.38 554 ASP A C 1
ATOM 4125 O O . ASP A 1 554 ? -27.445 -9.630 -2.271 1.00 94.38 554 ASP A O 1
ATOM 4129 N N . ALA A 1 555 ? -25.638 -9.569 -0.951 1.00 95.56 555 ALA A N 1
ATOM 4130 C CA . ALA A 1 555 ? -26.139 -8.462 -0.156 1.00 95.56 555 ALA A CA 1
ATOM 4131 C C . ALA A 1 555 ? -25.019 -7.581 0.380 1.00 95.56 555 ALA A C 1
ATOM 4133 O O . ALA A 1 555 ? -23.899 -8.035 0.591 1.00 95.56 555 ALA A O 1
ATOM 4134 N N . LEU A 1 556 ? -25.361 -6.324 0.645 1.00 94.75 556 LEU A N 1
ATOM 4135 C CA . LEU A 1 556 ? -24.539 -5.383 1.402 1.00 94.75 556 LEU A CA 1
ATOM 4136 C C . LEU A 1 556 ? -25.412 -4.593 2.378 1.00 94.75 556 LEU A C 1
ATOM 4138 O O . LEU A 1 556 ? -26.625 -4.481 2.190 1.00 94.75 556 LEU A O 1
ATOM 4142 N N . THR A 1 557 ? -24.792 -4.021 3.404 1.00 95.31 557 THR A N 1
ATOM 4143 C CA . THR A 1 557 ? -25.431 -3.108 4.355 1.00 95.31 557 THR A CA 1
ATOM 4144 C C . THR A 1 557 ? -24.811 -1.724 4.244 1.00 95.31 557 THR A C 1
ATOM 4146 O O . THR A 1 557 ? -23.592 -1.573 4.276 1.00 95.31 557 THR A O 1
ATOM 4149 N N . ILE A 1 558 ? -25.668 -0.709 4.187 1.00 93.31 558 ILE A N 1
ATOM 4150 C CA . ILE A 1 558 ? -25.329 0.699 4.353 1.00 93.31 558 ILE A CA 1
ATOM 4151 C C . ILE A 1 558 ? -25.644 1.090 5.796 1.00 93.31 558 ILE A C 1
ATOM 4153 O O . ILE A 1 558 ? -26.775 0.937 6.249 1.00 93.31 558 ILE A O 1
ATOM 4157 N N . GLU A 1 559 ? -24.662 1.604 6.518 1.00 92.56 559 GLU A N 1
ATOM 4158 C CA . GLU A 1 559 ? -24.836 2.205 7.834 1.00 92.56 559 GLU A CA 1
ATOM 4159 C C . GLU A 1 559 ? -24.888 3.728 7.696 1.00 92.56 559 GLU A C 1
ATOM 4161 O O . GLU A 1 559 ? -23.966 4.331 7.152 1.00 92.56 559 GLU A O 1
ATOM 4166 N N . VAL A 1 560 ? -25.961 4.352 8.187 1.00 91.12 560 VAL A N 1
ATOM 4167 C CA . VAL A 1 560 ? -26.183 5.800 8.123 1.00 91.12 560 VAL A CA 1
ATOM 4168 C C . VAL A 1 560 ? -26.164 6.394 9.528 1.00 91.12 560 VAL A C 1
ATOM 4170 O O . VAL A 1 560 ? -26.963 6.018 10.390 1.00 91.12 560 VAL A O 1
ATOM 4173 N N . HIS A 1 561 ? -25.274 7.360 9.759 1.00 85.75 561 HIS A N 1
ATOM 4174 C CA . HIS A 1 561 ? -25.179 8.090 11.022 1.00 85.75 561 HIS A CA 1
ATOM 4175 C C . HIS A 1 561 ? -24.790 9.550 10.793 1.00 85.75 561 HIS A C 1
ATOM 4177 O O . HIS A 1 561 ? -23.831 9.844 10.089 1.00 85.75 561 HIS A O 1
ATOM 4183 N N . GLY A 1 562 ? -25.528 10.491 11.394 1.00 78.69 562 GLY A N 1
ATOM 4184 C CA . GLY A 1 562 ? -25.167 11.916 11.356 1.00 78.69 562 GLY A CA 1
ATOM 4185 C C . GLY A 1 562 ? -25.140 12.556 9.958 1.00 78.69 562 GLY A C 1
ATOM 4186 O O . GLY A 1 562 ? -24.541 13.613 9.799 1.00 78.69 562 GLY A O 1
ATOM 4187 N N . GLY A 1 563 ? -25.787 11.944 8.959 1.00 75.00 563 GLY A N 1
ATOM 4188 C CA . GLY A 1 563 ? -25.755 12.392 7.560 1.00 75.00 563 GLY A CA 1
ATOM 4189 C C . GLY A 1 563 ? -24.633 11.772 6.722 1.00 75.00 563 GLY A C 1
ATOM 4190 O O . GLY A 1 563 ? -24.556 12.047 5.527 1.00 75.00 563 GLY A O 1
ATOM 4191 N N . GLU A 1 564 ? -23.804 10.915 7.315 1.00 75.75 564 GLU A N 1
ATOM 4192 C CA . GLU A 1 564 ? -22.794 10.129 6.612 1.00 75.75 564 GLU A CA 1
ATOM 4193 C C . GLU A 1 564 ? -23.252 8.683 6.423 1.00 75.75 564 GLU A C 1
ATOM 4195 O O . GLU A 1 564 ? -24.011 8.155 7.238 1.00 75.75 564 GLU A O 1
ATOM 4200 N N . ALA A 1 565 ? -22.780 8.049 5.349 1.00 82.75 565 ALA A N 1
ATOM 4201 C CA . ALA A 1 565 ? -23.073 6.660 5.025 1.00 82.75 565 ALA A CA 1
ATOM 4202 C C . ALA A 1 565 ? -21.775 5.865 4.825 1.00 82.75 565 ALA A C 1
ATOM 4204 O O . ALA A 1 565 ? -20.881 6.301 4.097 1.00 82.75 565 ALA A O 1
ATOM 4205 N N . THR A 1 566 ? -21.684 4.688 5.439 1.00 80.44 566 THR A N 1
ATOM 4206 C CA . THR A 1 566 ? -20.624 3.696 5.205 1.00 80.44 566 THR A CA 1
ATOM 4207 C C . THR A 1 566 ? -21.240 2.397 4.701 1.00 80.44 566 THR A C 1
ATOM 4209 O O . THR A 1 566 ? -22.389 2.091 5.000 1.00 80.44 566 THR A O 1
ATOM 4212 N N . VAL A 1 567 ? -20.506 1.636 3.891 1.00 82.50 567 VAL A N 1
ATOM 4213 C CA . VAL A 1 567 ? -21.033 0.444 3.205 1.00 82.50 567 VAL A CA 1
ATOM 4214 C C . VAL A 1 567 ? -20.180 -0.770 3.567 1.00 82.50 567 VAL A C 1
ATOM 4216 O O . VAL A 1 567 ? -18.957 -0.653 3.655 1.00 82.50 567 VAL A O 1
ATOM 4219 N N . SER A 1 568 ? -20.811 -1.917 3.821 1.00 80.12 568 SER A N 1
ATOM 4220 C CA . SER A 1 568 ? -20.122 -3.195 4.023 1.00 80.12 568 SER A CA 1
ATOM 4221 C C . SER A 1 568 ? -19.584 -3.750 2.703 1.00 80.12 568 SER A C 1
ATOM 4223 O O . SER A 1 568 ? -20.040 -3.369 1.628 1.00 80.12 568 SER A O 1
ATOM 4225 N N . PHE A 1 569 ? -18.680 -4.728 2.772 1.00 78.25 569 PHE A N 1
ATOM 4226 C CA . PHE A 1 569 ? -18.436 -5.589 1.613 1.00 78.25 569 PHE A CA 1
ATOM 4227 C C . PHE A 1 569 ? -19.703 -6.366 1.233 1.00 78.25 569 PHE A C 1
ATOM 4229 O O . PHE A 1 569 ? -20.595 -6.560 2.071 1.00 78.25 569 PHE A O 1
ATOM 4236 N N . VAL A 1 570 ? -19.764 -6.796 -0.030 1.00 80.00 570 VAL A N 1
ATOM 4237 C CA . VAL A 1 570 ? -20.809 -7.701 -0.510 1.00 80.00 570 VAL A CA 1
ATOM 4238 C C . VAL A 1 570 ? -20.533 -9.095 0.033 1.00 80.00 570 VAL A C 1
ATOM 4240 O O . VAL A 1 570 ? -19.457 -9.644 -0.195 1.00 80.00 570 VAL A O 1
ATOM 4243 N N . ASP A 1 571 ? -21.518 -9.675 0.708 1.00 85.62 571 ASP A N 1
ATOM 4244 C CA . ASP A 1 571 ? -21.498 -11.086 1.068 1.00 85.62 571 ASP A CA 1
ATOM 4245 C C . ASP A 1 571 ? -22.409 -11.883 0.131 1.00 85.62 571 ASP A C 1
ATOM 4247 O O . ASP A 1 571 ? -23.479 -11.407 -0.264 1.00 85.62 571 ASP A O 1
ATOM 4251 N N . ARG A 1 572 ? -21.971 -13.090 -0.236 1.00 88.94 572 ARG A N 1
ATOM 4252 C CA . ARG A 1 572 ? -22.660 -13.963 -1.191 1.00 88.94 572 ARG A CA 1
ATOM 4253 C C . ARG A 1 572 ? -22.952 -15.307 -0.560 1.00 88.94 572 ARG A C 1
ATOM 4255 O O . ARG A 1 572 ? -22.048 -15.994 -0.094 1.00 88.94 572 ARG A O 1
ATOM 4262 N N . VAL A 1 573 ? -24.196 -15.756 -0.686 1.00 91.75 573 VAL A N 1
ATOM 4263 C CA . VAL A 1 573 ? -24.585 -17.103 -0.274 1.00 91.75 573 VAL A CA 1
ATOM 4264 C C . VAL A 1 573 ? -25.426 -17.798 -1.338 1.00 91.75 573 VAL A C 1
ATOM 4266 O O . VAL A 1 573 ? -26.279 -17.186 -1.976 1.00 91.75 573 VAL A O 1
ATOM 4269 N N . ALA A 1 574 ? -25.198 -19.096 -1.524 1.00 90.81 574 ALA A N 1
ATOM 4270 C CA . ALA A 1 574 ? -26.073 -19.956 -2.310 1.00 90.81 574 ALA A CA 1
ATOM 4271 C C . ALA A 1 574 ? -27.019 -20.702 -1.367 1.00 90.81 574 ALA A C 1
ATOM 4273 O O . ALA A 1 574 ? -26.573 -21.326 -0.402 1.00 90.81 574 ALA A O 1
ATOM 4274 N N . LEU A 1 575 ? -28.322 -20.636 -1.635 1.00 86.62 575 LEU A N 1
ATOM 4275 C CA . LEU A 1 575 ? -29.310 -21.390 -0.872 1.00 86.62 575 LEU A CA 1
ATOM 4276 C C . LEU A 1 575 ? -29.251 -22.875 -1.282 1.00 86.62 575 LEU A C 1
ATOM 4278 O O . LEU A 1 575 ? -29.474 -23.162 -2.464 1.00 86.62 575 LEU A O 1
ATOM 4282 N N . PRO A 1 576 ? -28.937 -23.792 -0.344 1.00 77.75 576 PRO A N 1
ATOM 4283 C CA . PRO A 1 576 ? -28.719 -25.210 -0.630 1.00 77.75 576 PRO A CA 1
ATOM 4284 C C . PRO A 1 576 ? -29.979 -25.960 -1.071 1.00 77.75 576 PRO A C 1
ATOM 4286 O O . PRO A 1 576 ? -31.107 -25.490 -0.780 1.00 77.75 576 PRO A O 1
#

Secondary structure (DSSP, 8-state):
--PPPS-EEE-SSSEEE-TT--S--SEEEEEEETTEEEEEEE-TTSSSSEEE-SSSEEE-SBS----SEEEE-TTS-EEEE-SS-EEEEETTEEEE-SPPP-S---S--EEEEEESSTTS--EEEEESSS-GGGSSSSEEEE-SS-EEEPPPS-TTSS-----EEEEEEETTEEEEEEESSSEEEEETTEEEE-TTS--S-EEEEEEEE-SSSEEEEEEESS-SEEEEE-SS-EEEEEPPTTEEEEEEEEESSGGG-EEEEEEEEEPTTS-EEEEEEEEETTEEEE-S--EEESS---EEEEEE-SS-EEEEEESSSEEEEETTEEE----TTPPTT--EEEEEEE-TTS-EEEEE-STT-EEEEEETTEEEEEE-SS-EEEEEEEESSSSEEEEEEETTTEEEEEESSTT---EEEEEB-SS----EEEEEEETTEEEEEEESS-SEETTEE-SSEEEE-----EEEEEEETTEEEEEEE-SSTTSEEEEEEESB--SSTT-BTBTBBB-SSTHHHHHHHTSPTTBTTTEEE--SSEEEEEEEE-PPTT-EEEEEEEEEETTEEEEPPPEEEE--